Protein AF-A0A9D1LCF2-F1 (afdb_monomer_lite)

pLDDT: mean 77.89, std 17.31, range [29.34, 97.75]

Structure (mmCIF, N/CA/C/O backbone):
data_AF-A0A9D1LCF2-F1
#
_entry.id   AF-A0A9D1LCF2-F1
#
loop_
_atom_site.group_PDB
_atom_site.id
_atom_site.type_symbol
_atom_site.label_atom_id
_atom_site.label_alt_id
_atom_site.label_comp_id
_atom_site.label_asym_id
_atom_site.label_entity_id
_atom_site.label_seq_id
_atom_site.pdbx_PDB_ins_code
_atom_site.Cartn_x
_atom_site.Cartn_y
_atom_site.Cartn_z
_atom_site.occupancy
_atom_site.B_iso_or_equiv
_atom_site.auth_seq_id
_atom_site.auth_comp_id
_atom_site.auth_asym_id
_atom_site.auth_atom_id
_atom_site.pdbx_PDB_model_num
ATOM 1 N N . GLU A 1 1 ? 6.318 29.043 -71.421 1.00 48.97 1 GLU A N 1
ATOM 2 C CA . GLU A 1 1 ? 6.621 28.035 -70.383 1.00 48.97 1 GLU A CA 1
ATOM 3 C C . GLU A 1 1 ? 7.011 26.745 -71.086 1.00 48.97 1 GLU A C 1
ATOM 5 O O . GLU A 1 1 ? 6.607 26.560 -72.234 1.00 48.97 1 GLU A O 1
ATOM 10 N N . TRP A 1 2 ? 7.839 25.905 -70.465 1.00 50.66 2 TRP A N 1
ATOM 11 C CA . TRP A 1 2 ? 8.139 24.585 -71.019 1.00 50.66 2 TRP A CA 1
ATOM 12 C C . TRP A 1 2 ? 6.883 23.717 -70.920 1.00 50.66 2 TRP A C 1
ATOM 14 O O . TRP A 1 2 ? 6.241 23.690 -69.872 1.00 50.66 2 TRP A O 1
ATOM 24 N N . ALA A 1 3 ? 6.502 23.049 -72.010 1.00 45.72 3 ALA A N 1
ATOM 25 C CA . ALA A 1 3 ? 5.463 22.028 -71.933 1.00 45.72 3 ALA A CA 1
ATOM 26 C C . ALA A 1 3 ? 5.965 20.862 -71.059 1.00 45.72 3 ALA A C 1
ATOM 28 O O . ALA A 1 3 ? 7.168 20.601 -71.037 1.00 45.72 3 ALA A O 1
ATOM 29 N N . GLU A 1 4 ? 5.054 20.153 -70.385 1.00 48.25 4 GLU A N 1
ATOM 30 C CA . GLU A 1 4 ? 5.279 19.053 -69.417 1.00 48.25 4 GLU A CA 1
ATOM 31 C C . GLU A 1 4 ? 6.078 17.832 -69.949 1.00 48.25 4 GLU A C 1
ATOM 33 O O . GLU A 1 4 ? 6.108 16.775 -69.325 1.00 48.25 4 GLU A O 1
ATOM 38 N N . SER A 1 5 ? 6.738 17.943 -71.102 1.00 54.19 5 SER A N 1
ATOM 39 C CA . SER A 1 5 ? 7.488 16.882 -71.772 1.00 54.19 5 SER A CA 1
ATOM 40 C C . SER A 1 5 ? 8.864 17.360 -72.263 1.00 54.19 5 SER A C 1
ATOM 42 O O . SER A 1 5 ? 9.224 17.139 -73.423 1.00 54.19 5 SER A O 1
ATOM 44 N N . ALA A 1 6 ? 9.622 18.063 -71.418 1.00 64.31 6 ALA A N 1
ATOM 45 C CA . ALA A 1 6 ? 11.050 18.271 -71.655 1.00 64.31 6 ALA A CA 1
ATOM 46 C C . ALA A 1 6 ? 11.817 16.989 -71.293 1.00 64.31 6 ALA A C 1
ATOM 48 O O . ALA A 1 6 ? 11.581 16.390 -70.245 1.00 64.31 6 ALA A O 1
ATOM 49 N N . VAL A 1 7 ? 12.713 16.552 -72.178 1.00 73.12 7 VAL A N 1
ATOM 50 C CA . VAL A 1 7 ? 13.600 15.407 -71.949 1.00 73.12 7 VAL A CA 1
ATOM 51 C C . VAL A 1 7 ? 15.010 15.935 -71.728 1.00 73.12 7 VAL A C 1
ATOM 53 O O . VAL A 1 7 ? 15.525 16.703 -72.545 1.00 73.12 7 VAL A O 1
ATOM 56 N N . PHE A 1 8 ? 15.628 15.502 -70.633 1.00 78.25 8 PHE A N 1
ATOM 57 C CA . PHE A 1 8 ? 16.994 15.854 -70.268 1.00 78.25 8 PHE A CA 1
ATOM 58 C C . PHE A 1 8 ? 17.930 14.690 -70.608 1.00 78.25 8 PHE A C 1
ATOM 60 O O . PHE A 1 8 ? 17.717 13.561 -70.168 1.00 78.25 8 PHE A O 1
ATOM 67 N N . THR A 1 9 ? 18.945 14.956 -71.426 1.00 77.06 9 THR A N 1
ATOM 68 C CA . THR A 1 9 ? 19.963 13.986 -71.865 1.00 77.06 9 THR A CA 1
ATOM 69 C C . THR A 1 9 ? 21.363 14.560 -71.654 1.00 77.06 9 THR A C 1
ATOM 71 O O . THR A 1 9 ? 21.496 15.740 -71.356 1.00 77.06 9 THR A O 1
ATOM 74 N N . ASP A 1 10 ? 22.415 13.749 -71.805 1.00 81.38 10 ASP A N 1
ATOM 75 C CA . ASP A 1 10 ? 23.816 14.181 -71.632 1.00 81.38 10 ASP A CA 1
ATOM 76 C C . ASP A 1 10 ? 24.070 14.884 -70.283 1.00 81.38 10 ASP A C 1
ATOM 78 O O . ASP A 1 10 ? 24.616 15.984 -70.228 1.00 81.38 10 ASP A O 1
ATOM 82 N N . ILE A 1 11 ? 23.593 14.262 -69.202 1.00 81.50 11 ILE A N 1
ATOM 83 C CA . ILE A 1 11 ? 23.722 14.759 -67.829 1.00 81.50 11 ILE A CA 1
ATOM 84 C C . ILE A 1 11 ? 25.129 14.426 -67.314 1.00 81.50 11 ILE A C 1
ATOM 86 O O . ILE A 1 11 ? 25.489 13.251 -67.234 1.00 81.50 11 ILE A O 1
ATOM 90 N N . ASP A 1 12 ? 25.907 15.439 -66.945 1.00 81.38 12 ASP A N 1
ATOM 91 C CA . ASP A 1 12 ? 27.222 15.304 -66.304 1.00 81.38 12 ASP A CA 1
ATOM 92 C C . ASP A 1 12 ? 27.487 16.468 -65.335 1.00 81.38 12 ASP A C 1
ATOM 94 O O . ASP A 1 12 ? 26.614 17.299 -65.123 1.00 81.38 12 ASP A O 1
ATOM 98 N N . ALA A 1 13 ? 28.679 16.567 -64.743 1.00 76.25 13 ALA A N 1
ATOM 99 C CA . ALA A 1 13 ? 28.993 17.603 -63.752 1.00 76.25 13 ALA A CA 1
ATOM 100 C C . ALA A 1 13 ? 28.846 19.054 -64.250 1.00 76.25 13 ALA A C 1
ATOM 102 O O . ALA A 1 13 ? 28.644 19.960 -63.442 1.00 76.25 13 ALA A O 1
ATOM 103 N N . GLU A 1 14 ? 28.931 19.296 -65.559 1.00 78.56 14 GLU A N 1
ATOM 104 C CA . GLU A 1 14 ? 28.871 20.645 -66.132 1.00 78.56 14 GLU A CA 1
ATOM 105 C C . GLU A 1 14 ? 27.429 21.080 -66.449 1.00 78.56 14 GLU A C 1
ATOM 107 O O . GLU A 1 14 ? 27.162 22.279 -66.572 1.00 78.56 14 GLU A O 1
ATOM 112 N N . GLY A 1 15 ? 26.491 20.133 -66.584 1.00 82.44 15 GLY A N 1
ATOM 113 C CA . GLY A 1 15 ? 25.085 20.429 -66.853 1.00 82.44 15 GLY A CA 1
ATOM 114 C C . GLY A 1 15 ? 24.324 19.288 -67.524 1.00 82.44 15 GLY A C 1
ATOM 115 O O . GLY A 1 15 ? 24.665 18.116 -67.393 1.00 82.44 15 GLY A O 1
ATOM 116 N N . HIS A 1 16 ? 23.274 19.637 -68.261 1.00 78.62 16 HIS A N 1
ATOM 117 C CA . HIS A 1 16 ? 22.455 18.694 -69.021 1.00 78.62 16 HIS A CA 1
ATOM 118 C C . HIS A 1 16 ? 21.972 19.320 -70.333 1.00 78.62 16 HIS A C 1
ATOM 120 O O . HIS A 1 16 ? 21.864 20.538 -70.463 1.00 78.62 16 HIS A O 1
ATOM 126 N N . THR A 1 17 ? 21.656 18.498 -71.327 1.00 82.44 17 THR A N 1
ATOM 127 C CA . THR A 1 17 ? 21.035 18.940 -72.578 1.00 82.44 17 THR A CA 1
ATOM 128 C C . THR A 1 17 ? 19.524 18.796 -72.485 1.00 82.44 17 THR A C 1
ATOM 130 O O . THR A 1 17 ? 19.006 17.688 -72.356 1.00 82.44 17 THR A O 1
ATOM 133 N N . VAL A 1 18 ? 18.801 19.911 -72.594 1.00 75.00 18 VAL A N 1
ATOM 134 C CA . VAL A 1 18 ? 17.338 19.911 -72.660 1.00 75.00 18 VAL A CA 1
ATOM 135 C C . VAL A 1 18 ? 16.871 19.852 -74.113 1.00 75.00 18 VAL A C 1
ATOM 137 O O . VAL A 1 18 ? 17.278 20.653 -74.962 1.00 75.00 18 VAL A O 1
ATOM 140 N N . THR A 1 19 ? 15.994 18.892 -74.399 1.00 74.38 19 THR A N 1
ATOM 141 C CA . THR A 1 19 ? 15.251 18.804 -75.659 1.00 74.38 19 THR A CA 1
ATOM 142 C C . THR A 1 19 ? 13.765 18.834 -75.343 1.00 74.38 19 THR A C 1
ATOM 144 O O . THR A 1 19 ? 13.268 18.025 -74.562 1.00 74.38 19 THR A O 1
ATOM 147 N N . GLY A 1 20 ? 13.034 19.772 -75.938 1.00 66.38 20 GLY A N 1
ATOM 148 C CA . GLY A 1 20 ? 11.624 19.948 -75.621 1.00 66.38 20 GLY A CA 1
ATOM 149 C C . GLY A 1 20 ? 10.888 20.824 -76.620 1.00 66.38 20 GLY A C 1
ATOM 150 O O . GLY A 1 20 ? 11.467 21.407 -77.537 1.00 66.38 20 GLY A O 1
ATOM 151 N N . MET A 1 21 ? 9.577 20.910 -76.428 1.00 62.16 21 MET A N 1
ATOM 152 C CA . MET A 1 21 ? 8.711 21.810 -77.179 1.00 62.16 21 MET A CA 1
ATOM 153 C C . MET A 1 21 ? 8.472 23.073 -76.352 1.00 62.16 21 MET A C 1
ATOM 155 O O . MET A 1 21 ? 7.971 23.002 -75.228 1.00 62.16 21 MET A O 1
ATOM 159 N N . LEU A 1 22 ? 8.842 24.232 -76.903 1.00 58.12 22 LEU A N 1
ATOM 160 C CA . LEU A 1 22 ? 8.563 25.520 -76.282 1.00 58.12 22 LEU A CA 1
ATOM 161 C C . LEU A 1 22 ? 7.254 26.062 -76.860 1.00 58.12 22 LEU A C 1
ATOM 163 O O . LEU A 1 22 ? 7.181 26.392 -78.044 1.00 58.12 22 LEU A O 1
ATOM 167 N N . CYS A 1 23 ? 6.227 26.186 -76.026 1.00 57.03 23 CYS A N 1
ATOM 168 C CA . CYS A 1 23 ? 5.014 26.903 -76.399 1.00 57.03 23 CYS A CA 1
ATOM 169 C C . CYS A 1 23 ? 5.177 28.367 -75.988 1.00 57.03 23 CYS A C 1
ATOM 171 O O . CYS A 1 23 ? 5.449 28.685 -74.821 1.00 57.03 23 CYS A O 1
ATOM 173 N N . THR A 1 24 ? 5.023 29.279 -76.945 1.00 62.75 24 THR A N 1
ATOM 174 C CA . THR A 1 24 ? 4.867 30.694 -76.595 1.00 62.75 24 THR A CA 1
ATOM 175 C C . THR A 1 24 ? 3.497 30.879 -75.950 1.00 62.75 24 THR A C 1
ATOM 177 O O . THR A 1 24 ? 2.537 30.257 -76.373 1.00 62.75 24 THR A O 1
ATOM 180 N N . ASN A 1 25 ? 3.379 31.690 -74.904 1.00 69.75 25 ASN A N 1
ATOM 181 C CA . ASN A 1 25 ? 2.084 32.046 -74.320 1.00 69.75 25 ASN A CA 1
ATOM 182 C C . ASN A 1 25 ? 1.762 33.474 -74.771 1.00 69.75 25 ASN A C 1
ATOM 184 O O . ASN A 1 25 ? 2.605 34.364 -74.643 1.00 69.75 25 ASN A O 1
ATOM 188 N N . ILE A 1 26 ? 0.574 33.695 -75.332 1.00 67.44 26 ILE A N 1
ATOM 189 C CA . ILE A 1 26 ? 0.130 35.020 -75.766 1.00 67.44 26 ILE A CA 1
ATOM 190 C C . ILE A 1 26 ? -0.624 35.658 -74.602 1.00 67.44 26 ILE A C 1
ATOM 192 O O . ILE A 1 26 ? -1.656 35.148 -74.166 1.00 67.44 26 ILE A O 1
ATOM 196 N N . TYR A 1 27 ? -0.113 36.788 -74.121 1.00 76.38 27 TYR A N 1
ATOM 197 C CA . TYR A 1 27 ? -0.738 37.590 -73.073 1.00 76.38 27 TYR A CA 1
ATOM 198 C C . TYR A 1 27 ? -1.250 38.910 -73.651 1.00 76.38 27 TYR A C 1
ATOM 200 O O . TYR A 1 27 ? -0.697 39.443 -74.618 1.00 76.38 27 TYR A O 1
ATOM 208 N N . CYS A 1 28 ? -2.303 39.454 -73.048 1.00 68.56 28 CYS A N 1
ATOM 209 C CA . CYS A 1 28 ? -2.792 40.789 -73.356 1.00 68.56 28 CYS A CA 1
ATOM 210 C C . CYS A 1 28 ? -1.737 41.828 -72.954 1.00 68.56 28 CYS A C 1
ATOM 212 O O . CYS A 1 28 ? -1.347 41.898 -71.791 1.00 68.56 28 CYS A O 1
ATOM 214 N N . ALA A 1 29 ? -1.295 42.660 -73.898 1.00 68.69 29 ALA A N 1
ATOM 215 C CA . ALA A 1 29 ? -0.241 43.644 -73.649 1.00 68.69 29 ALA A CA 1
ATOM 216 C C . ALA A 1 29 ? -0.637 44.730 -72.628 1.00 68.69 29 ALA A C 1
ATOM 218 O O . ALA A 1 29 ? 0.240 45.300 -71.985 1.00 68.69 29 ALA A O 1
ATOM 219 N N . ASP A 1 30 ? -1.937 44.998 -72.464 1.00 66.56 30 ASP A N 1
ATOM 220 C CA . ASP A 1 30 ? -2.429 46.079 -71.603 1.00 66.56 30 ASP A CA 1
ATOM 221 C C . ASP A 1 30 ? -2.704 45.632 -70.160 1.00 66.56 30 ASP A C 1
ATOM 223 O O . ASP A 1 30 ? -2.540 46.422 -69.232 1.00 66.56 30 ASP A O 1
ATOM 227 N N . CYS A 1 31 ? -3.125 44.379 -69.949 1.00 76.31 31 CYS A N 1
ATOM 228 C CA . CYS A 1 31 ? -3.492 43.873 -68.619 1.00 76.31 31 CYS A CA 1
ATOM 229 C C . CYS A 1 31 ? -2.696 42.647 -68.151 1.00 76.31 31 CYS A C 1
ATOM 231 O O . CYS A 1 31 ? -2.841 42.247 -67.000 1.00 76.31 31 CYS A O 1
ATOM 233 N N . GLY A 1 32 ? -1.866 42.045 -69.008 1.00 74.31 32 GLY A N 1
ATOM 234 C CA . GLY A 1 32 ? -1.079 40.853 -68.680 1.00 74.31 32 GLY A CA 1
ATOM 235 C C . GLY A 1 32 ? -1.891 39.559 -68.575 1.00 74.31 32 GLY A C 1
ATOM 236 O O . GLY A 1 32 ? -1.331 38.523 -68.229 1.00 74.31 32 GLY A O 1
ATOM 237 N N . GLU A 1 33 ? -3.193 39.589 -68.872 1.00 73.44 33 GLU A N 1
ATOM 238 C CA . GLU A 1 33 ? -4.048 38.401 -68.818 1.00 73.44 33 GLU A CA 1
ATOM 239 C C . GLU A 1 33 ? -3.663 37.398 -69.913 1.00 73.44 33 GLU A C 1
ATOM 241 O O . GLU A 1 33 ? -3.407 37.775 -71.061 1.00 73.44 33 GLU A O 1
ATOM 246 N N . TYR A 1 34 ? -3.598 36.116 -69.552 1.00 70.94 34 TYR A N 1
ATOM 247 C CA . TYR A 1 34 ? -3.309 35.027 -70.481 1.00 70.94 34 TYR A CA 1
ATOM 248 C C . TYR A 1 34 ? -4.461 34.855 -71.474 1.00 70.94 34 TYR A C 1
ATOM 250 O O . TYR A 1 34 ? -5.605 34.663 -71.068 1.00 70.94 34 TYR A O 1
ATOM 258 N N . LEU A 1 35 ? -4.166 34.911 -72.775 1.00 72.19 35 LEU A N 1
ATOM 259 C CA . LEU A 1 35 ? -5.186 34.829 -73.822 1.00 72.19 35 LEU A CA 1
ATOM 260 C C . LEU A 1 35 ? -5.242 33.443 -74.467 1.00 72.19 35 LEU A C 1
ATOM 262 O O . LEU A 1 35 ? -6.325 32.893 -74.655 1.00 72.19 35 LEU A O 1
ATOM 266 N N . SER A 1 36 ? -4.088 32.881 -74.828 1.00 68.12 36 SER A N 1
ATOM 267 C CA . SER A 1 36 ? -4.001 31.574 -75.492 1.00 68.12 36 SER A CA 1
ATOM 268 C C . SER A 1 36 ? -2.552 31.090 -75.595 1.00 68.12 36 SER A C 1
ATOM 270 O O . SER A 1 36 ? -1.640 31.924 -75.624 1.00 68.12 36 SER A O 1
ATOM 272 N N . PRO A 1 37 ? -2.311 29.780 -75.767 1.00 64.19 37 PRO A N 1
ATOM 273 C CA . PRO A 1 37 ? -1.007 29.302 -76.205 1.00 64.19 37 PRO A CA 1
ATOM 274 C C . PRO A 1 37 ? -0.783 29.717 -77.672 1.00 64.19 37 PRO A C 1
ATOM 276 O O . PRO A 1 37 ? -1.669 29.586 -78.514 1.00 64.19 37 PRO A O 1
ATOM 279 N N . GLY A 1 38 ? 0.382 30.289 -77.949 1.00 65.06 38 GLY A N 1
ATOM 280 C CA . GLY A 1 38 ? 0.911 30.600 -79.274 1.00 65.06 38 GLY A CA 1
ATOM 281 C C . GLY A 1 38 ? 1.631 29.409 -79.913 1.00 65.06 38 GLY A C 1
ATOM 282 O O . GLY A 1 38 ? 1.462 28.264 -79.494 1.00 65.06 38 GLY A O 1
ATOM 283 N N . ASP A 1 39 ? 2.426 29.678 -80.951 1.00 65.62 39 ASP A N 1
ATOM 284 C CA . ASP A 1 39 ? 3.067 28.638 -81.760 1.00 65.62 39 ASP A CA 1
ATOM 285 C C . ASP A 1 39 ? 4.016 27.753 -80.936 1.00 65.62 39 ASP A C 1
ATOM 287 O O . ASP A 1 39 ? 4.745 28.231 -80.054 1.00 65.62 39 ASP A O 1
ATOM 291 N N . VAL A 1 40 ? 4.011 26.457 -81.267 1.00 58.44 40 VAL A N 1
ATOM 292 C CA . VAL A 1 40 ? 4.957 25.464 -80.753 1.00 58.44 40 VAL A CA 1
ATOM 293 C C . VAL A 1 40 ? 6.248 25.586 -81.548 1.00 58.44 40 VAL A C 1
ATOM 295 O O . VAL A 1 40 ? 6.274 25.331 -82.754 1.00 58.44 40 VAL A O 1
ATOM 298 N N . ILE A 1 41 ? 7.323 25.969 -80.871 1.00 60.84 41 ILE A N 1
ATOM 299 C CA . ILE A 1 41 ? 8.664 26.003 -81.440 1.00 60.84 41 ILE A CA 1
ATOM 300 C C . ILE A 1 41 ? 9.383 24.744 -80.962 1.00 60.84 41 ILE A C 1
ATOM 302 O O . ILE A 1 41 ? 9.565 24.527 -79.762 1.00 60.84 41 ILE A O 1
ATOM 306 N N . GLU A 1 42 ? 9.770 23.893 -81.908 1.00 57.44 42 GLU A N 1
ATOM 307 C CA . GLU A 1 42 ? 10.594 22.720 -81.633 1.00 57.44 42 GLU A CA 1
ATOM 308 C C . GLU A 1 42 ? 11.999 23.197 -81.238 1.00 57.44 42 GLU A C 1
ATOM 310 O O . GLU A 1 42 ? 12.665 23.895 -82.008 1.00 57.44 42 GLU A O 1
ATOM 315 N N . TYR A 1 43 ? 12.425 22.893 -80.010 1.00 60.06 43 TYR A N 1
ATOM 316 C CA . TYR A 1 43 ? 13.701 23.354 -79.479 1.00 60.06 43 TYR A CA 1
ATOM 317 C C . TYR A 1 43 ? 14.709 22.206 -79.519 1.00 60.06 43 TYR A C 1
ATOM 319 O O . TYR A 1 43 ? 14.606 21.230 -78.774 1.00 60.06 43 TYR A O 1
ATOM 327 N N . THR A 1 44 ? 15.684 22.299 -80.421 1.00 59.03 44 THR A N 1
ATOM 328 C CA . THR A 1 44 ? 16.725 21.278 -80.571 1.00 59.03 44 THR A CA 1
ATOM 329 C C . THR A 1 44 ? 17.860 21.514 -79.577 1.00 59.03 44 THR A C 1
ATOM 331 O O . THR A 1 44 ? 18.583 22.500 -79.716 1.00 59.03 44 THR A O 1
ATOM 334 N N . GLY A 1 45 ? 17.997 20.590 -78.619 1.00 67.00 45 GLY A N 1
ATOM 335 C CA . GLY A 1 45 ? 19.172 20.302 -77.787 1.00 67.00 45 GLY A CA 1
ATOM 336 C C . GLY A 1 45 ? 20.052 21.489 -77.406 1.00 67.00 45 GLY A C 1
ATOM 337 O O . GLY A 1 45 ? 21.049 21.762 -78.076 1.00 67.00 45 GLY A O 1
ATOM 338 N N . LYS A 1 46 ? 19.727 22.159 -76.298 1.00 74.81 46 LYS A N 1
ATOM 339 C CA . LYS A 1 46 ? 20.606 23.164 -75.688 1.00 74.81 46 LYS A CA 1
ATOM 340 C C . LYS A 1 46 ? 21.150 22.628 -74.375 1.00 74.81 46 LYS A C 1
ATOM 342 O O . LYS A 1 46 ? 20.390 22.137 -73.549 1.00 74.81 46 LYS A O 1
ATOM 347 N N . ARG A 1 47 ? 22.463 22.751 -74.189 1.00 81.31 47 ARG A N 1
ATOM 348 C CA . ARG A 1 47 ? 23.112 22.437 -72.920 1.00 81.31 47 ARG A CA 1
ATOM 349 C C . ARG A 1 47 ? 22.908 23.585 -71.939 1.00 81.31 47 ARG A C 1
ATOM 351 O O . ARG A 1 47 ? 23.208 24.736 -72.268 1.00 81.31 47 ARG A O 1
ATOM 358 N N . GLU A 1 48 ? 22.380 23.271 -70.770 1.00 78.38 48 GLU A N 1
ATOM 359 C CA . GLU A 1 48 ? 22.108 24.199 -69.679 1.00 78.38 48 GLU A CA 1
ATOM 360 C C . GLU A 1 48 ? 22.832 23.718 -68.411 1.00 78.38 48 GLU A C 1
ATOM 362 O O . GLU A 1 48 ? 23.006 22.510 -68.229 1.00 78.38 48 GLU A O 1
ATOM 367 N N . PRO A 1 49 ? 23.327 24.639 -67.565 1.00 80.75 49 PRO A N 1
ATOM 368 C CA . PRO A 1 49 ? 23.925 24.271 -66.287 1.00 80.75 49 PRO A CA 1
ATOM 369 C C . PRO A 1 49 ? 22.855 23.741 -65.326 1.00 80.75 49 PRO A C 1
ATOM 371 O O . PRO A 1 49 ? 21.671 24.043 -65.469 1.00 80.75 49 PRO A O 1
ATOM 374 N N . HIS A 1 50 ? 23.278 22.988 -64.313 1.00 77.69 50 HIS A N 1
ATOM 375 C CA . HIS A 1 50 ? 22.366 22.484 -63.286 1.00 77.69 50 HIS A CA 1
ATOM 376 C C . HIS A 1 50 ? 21.730 23.598 -62.458 1.00 77.69 50 HIS A C 1
ATOM 378 O O . HIS A 1 50 ? 22.398 24.542 -62.034 1.00 77.69 50 HIS A O 1
ATOM 384 N N . ASN A 1 51 ? 20.441 23.435 -62.175 1.00 80.81 51 ASN A N 1
ATOM 385 C CA . ASN A 1 51 ? 19.667 24.277 -61.277 1.00 80.81 51 ASN A CA 1
ATOM 386 C C . ASN A 1 51 ? 19.477 23.545 -59.942 1.00 80.81 51 ASN A C 1
ATOM 388 O O . ASN A 1 51 ? 18.480 22.852 -59.732 1.00 80.81 51 ASN A O 1
ATOM 392 N N . PHE A 1 52 ? 20.485 23.607 -59.077 1.00 79.06 52 PHE A N 1
ATOM 393 C CA . PHE A 1 52 ? 20.476 22.874 -57.813 1.00 79.06 52 PHE A CA 1
ATOM 394 C C . PHE A 1 52 ? 19.507 23.474 -56.796 1.00 79.06 52 PHE A C 1
ATOM 396 O O . PHE A 1 52 ? 19.474 24.689 -56.591 1.00 79.06 52 PHE A O 1
ATOM 403 N N . THR A 1 53 ? 18.749 22.603 -56.134 1.00 73.00 53 THR A N 1
ATOM 404 C CA . THR A 1 53 ? 17.827 22.960 -55.053 1.00 73.00 53 THR A CA 1
ATOM 405 C C . THR A 1 53 ? 17.862 21.899 -53.964 1.00 73.00 53 THR A C 1
ATOM 407 O O . THR A 1 53 ? 18.057 20.720 -54.262 1.00 73.00 53 THR A O 1
ATOM 410 N N . ASP A 1 54 ? 17.553 22.291 -52.734 1.00 66.75 54 ASP A N 1
ATOM 411 C CA . ASP A 1 54 ? 17.313 21.353 -51.640 1.00 66.75 54 ASP A CA 1
ATOM 412 C C . ASP A 1 54 ? 15.898 20.784 -51.780 1.00 66.75 54 ASP A C 1
ATOM 414 O O . ASP A 1 54 ? 14.907 21.392 -51.365 1.00 66.75 54 ASP A O 1
ATOM 418 N N . LYS A 1 55 ? 15.781 19.637 -52.451 1.00 51.56 55 LYS A N 1
ATOM 419 C CA . LYS A 1 55 ? 14.505 18.946 -52.642 1.00 51.56 55 LYS A CA 1
ATOM 420 C C . LYS A 1 55 ? 14.591 17.594 -51.941 1.00 51.56 55 LYS A C 1
ATOM 422 O O . LYS A 1 55 ? 15.414 16.770 -52.318 1.00 51.56 55 LYS A O 1
ATOM 427 N N . TYR A 1 56 ? 13.732 17.371 -50.944 1.00 45.28 56 TYR A N 1
ATOM 428 C CA . TYR A 1 56 ? 13.708 16.140 -50.134 1.00 45.28 56 TYR A CA 1
ATOM 429 C C . TYR A 1 56 ? 15.046 15.844 -49.428 1.00 45.28 56 TYR A C 1
ATOM 431 O O . TYR A 1 56 ? 15.578 14.744 -49.545 1.00 45.28 56 TYR A O 1
ATOM 439 N N . ASP A 1 57 ? 15.611 16.848 -48.750 1.00 57.12 57 ASP A N 1
ATOM 440 C CA . ASP A 1 57 ? 16.842 16.738 -47.945 1.00 57.12 57 ASP A CA 1
ATOM 441 C C . ASP A 1 57 ? 18.092 16.251 -48.708 1.00 57.12 57 ASP A C 1
ATOM 443 O O . ASP A 1 57 ? 19.099 15.888 -48.110 1.00 57.12 57 ASP A O 1
ATOM 447 N N . THR A 1 58 ? 18.057 16.285 -50.045 1.00 62.53 58 THR A N 1
ATOM 448 C CA . THR A 1 58 ? 19.188 15.947 -50.918 1.00 62.53 58 THR A CA 1
ATOM 449 C C . THR A 1 58 ? 19.466 17.105 -51.878 1.00 62.53 58 THR A C 1
ATOM 451 O O . THR A 1 58 ? 18.580 17.525 -52.630 1.00 62.53 58 THR A O 1
ATOM 454 N N . TYR A 1 59 ? 20.703 17.615 -51.883 1.00 76.69 59 TYR A N 1
ATOM 455 C CA . TYR A 1 59 ? 21.143 18.654 -52.821 1.00 76.69 59 TYR A CA 1
ATOM 456 C C . TYR A 1 59 ? 21.245 18.070 -54.237 1.00 76.69 59 TYR A C 1
ATOM 458 O O . TYR A 1 59 ? 22.211 17.387 -54.580 1.00 76.69 59 TYR A O 1
ATOM 466 N N . CYS A 1 60 ? 20.229 18.309 -55.067 1.00 79.38 60 CYS A N 1
ATOM 467 C CA . CYS A 1 60 ? 20.166 17.787 -56.431 1.00 79.38 60 CYS A CA 1
ATOM 468 C C . CYS A 1 60 ? 19.631 18.828 -57.422 1.00 79.38 60 CYS A C 1
ATOM 470 O O . CYS A 1 60 ? 19.008 19.827 -57.056 1.00 79.38 60 CYS A O 1
ATOM 472 N N . CYS A 1 61 ? 19.915 18.630 -58.708 1.00 77.56 61 CYS A N 1
ATOM 473 C CA . CYS A 1 61 ? 19.404 19.480 -59.777 1.00 77.56 61 CYS A CA 1
ATOM 474 C C . CYS A 1 61 ? 17.887 19.288 -59.908 1.00 77.56 61 CYS A C 1
ATOM 476 O O . CYS A 1 61 ? 17.430 18.185 -60.212 1.00 77.56 61 CYS A O 1
ATOM 478 N N . ALA A 1 62 ? 17.107 20.356 -59.725 1.00 77.25 62 ALA A N 1
ATOM 479 C CA . ALA A 1 62 ? 15.644 20.311 -59.747 1.00 77.25 62 ALA A CA 1
ATOM 480 C C . ALA A 1 62 ? 15.063 19.847 -61.091 1.00 77.25 62 ALA A C 1
ATOM 482 O O . ALA A 1 62 ? 13.954 19.309 -61.121 1.00 77.25 62 ALA A O 1
ATOM 483 N N . ASP A 1 63 ? 15.812 20.050 -62.178 1.00 75.62 63 ASP A N 1
ATOM 484 C CA . ASP A 1 63 ? 15.364 19.776 -63.542 1.00 75.62 63 ASP A CA 1
ATOM 485 C C . ASP A 1 63 ? 15.655 18.329 -63.968 1.00 75.62 63 ASP A C 1
ATOM 487 O O . ASP A 1 63 ? 14.785 17.653 -64.513 1.00 75.62 63 ASP A O 1
ATOM 491 N N . CYS A 1 64 ? 16.864 17.826 -63.693 1.00 74.69 64 CYS A N 1
ATOM 492 C CA . CYS A 1 64 ? 17.321 16.523 -64.197 1.00 74.69 64 CYS A CA 1
ATOM 493 C C . CYS A 1 64 ? 17.659 15.486 -63.113 1.00 74.69 64 CYS A C 1
ATOM 495 O O . CYS A 1 64 ? 17.952 14.340 -63.445 1.00 74.69 64 CYS A O 1
ATOM 497 N N . GLY A 1 65 ? 17.630 15.862 -61.830 1.00 74.00 65 GLY A N 1
ATOM 498 C CA . GLY A 1 65 ? 17.936 14.969 -60.709 1.00 74.00 65 GLY A CA 1
ATOM 499 C C . GLY A 1 65 ? 19.423 14.660 -60.513 1.00 74.00 65 GLY A C 1
ATOM 500 O O . GLY A 1 65 ? 19.752 13.802 -59.702 1.00 74.00 65 GLY A O 1
ATOM 501 N N . TYR A 1 66 ? 20.327 15.338 -61.231 1.00 75.31 66 TYR A N 1
ATOM 502 C CA . TYR A 1 66 ? 21.769 15.181 -61.035 1.00 75.31 66 TYR A CA 1
ATOM 503 C C . TYR A 1 66 ? 22.173 15.557 -59.607 1.00 75.31 66 TYR A C 1
ATOM 505 O O . TYR A 1 66 ? 21.899 16.672 -59.155 1.00 75.31 66 TYR A O 1
ATOM 513 N N . VAL A 1 67 ? 22.845 14.636 -58.924 1.00 72.62 67 VAL A N 1
ATOM 514 C CA . VAL A 1 67 ? 23.506 14.866 -57.639 1.00 72.62 67 VAL A CA 1
ATOM 515 C C . VAL A 1 67 ? 24.991 15.034 -57.957 1.00 72.62 67 VAL A C 1
ATOM 517 O O . VAL A 1 67 ? 25.551 14.143 -58.600 1.00 72.62 67 VAL A O 1
ATOM 520 N N . PRO A 1 68 ? 25.637 16.157 -57.592 1.00 71.56 68 PRO A N 1
ATOM 521 C CA . PRO A 1 68 ? 27.083 16.245 -57.720 1.00 71.56 68 PRO A CA 1
ATOM 522 C C . PRO A 1 68 ? 27.696 15.123 -56.884 1.00 71.56 68 PRO A C 1
ATOM 524 O O . PRO A 1 68 ? 27.275 14.941 -55.743 1.00 71.56 68 PRO A O 1
ATOM 527 N N . GLU A 1 69 ? 28.673 14.392 -57.429 1.00 59.34 69 GLU A N 1
ATOM 528 C CA . GLU A 1 69 ? 29.591 13.624 -56.587 1.00 59.34 69 GLU A CA 1
ATOM 529 C C . GLU A 1 69 ? 30.136 14.616 -55.558 1.00 59.34 69 GLU A C 1
ATOM 531 O O . GLU A 1 69 ? 30.901 15.522 -55.897 1.00 59.34 69 GLU A O 1
ATOM 536 N N . GLN A 1 70 ? 29.652 14.524 -54.319 1.00 51.78 70 GLN A N 1
ATOM 537 C CA . GLN A 1 70 ? 30.389 15.104 -53.219 1.00 51.78 70 GLN A CA 1
ATOM 538 C C . GLN A 1 70 ? 31.725 14.379 -53.273 1.00 51.78 70 GLN A C 1
ATOM 540 O O . GLN A 1 70 ? 31.747 13.147 -53.277 1.00 51.78 70 GLN A O 1
ATOM 545 N N . GLU A 1 71 ? 32.819 15.131 -53.426 1.00 43.56 71 GLU A N 1
ATOM 546 C CA . GLU A 1 71 ? 34.123 14.610 -53.041 1.00 43.56 71 GLU A CA 1
ATOM 547 C C . GLU A 1 71 ? 33.887 13.972 -51.679 1.00 43.56 71 GLU A C 1
ATOM 549 O O . GLU A 1 71 ? 33.467 14.677 -50.755 1.00 43.56 71 GLU A O 1
ATOM 554 N N . GLU A 1 72 ? 34.019 12.643 -51.594 1.00 42.62 72 GLU A N 1
ATOM 555 C CA . GLU A 1 72 ? 33.993 11.992 -50.297 1.00 42.62 72 GLU A CA 1
ATOM 556 C C . GLU A 1 72 ? 34.957 12.798 -49.430 1.00 42.62 72 GLU A C 1
ATOM 558 O O . GLU A 1 72 ? 36.085 13.055 -49.887 1.00 42.62 72 GLU A O 1
ATOM 563 N N . PRO A 1 73 ? 34.507 13.315 -48.269 1.00 42.88 73 PRO A N 1
ATOM 564 C CA . PRO A 1 73 ? 35.420 13.984 -47.365 1.00 42.88 73 PRO A CA 1
ATOM 565 C C . PRO A 1 73 ? 36.572 13.008 -47.189 1.00 42.88 73 PRO A C 1
ATOM 567 O O . PRO A 1 73 ? 36.347 11.828 -46.932 1.00 42.88 73 PRO A O 1
ATOM 570 N N . GLY A 1 74 ? 37.765 13.481 -47.552 1.00 44.72 74 GLY A N 1
ATOM 571 C CA . GLY A 1 74 ? 38.868 12.606 -47.893 1.00 44.72 74 GLY A CA 1
ATOM 572 C C . GLY A 1 74 ? 39.055 11.509 -46.857 1.00 44.72 74 GLY A C 1
ATOM 573 O O . GLY A 1 74 ? 38.905 11.740 -45.660 1.00 44.72 74 GLY A O 1
ATOM 574 N N . THR A 1 75 ? 39.476 10.343 -47.333 1.00 45.09 75 THR A N 1
ATOM 575 C CA . THR A 1 75 ? 40.162 9.323 -46.541 1.00 45.09 75 THR A CA 1
ATOM 576 C C . THR A 1 75 ? 41.500 9.867 -46.004 1.00 45.09 75 THR A C 1
ATOM 578 O O . THR A 1 75 ? 42.556 9.274 -46.230 1.00 45.09 75 THR A O 1
ATOM 581 N N . ASP A 1 76 ? 41.488 11.042 -45.377 1.00 48.31 76 ASP A N 1
ATOM 582 C CA . ASP A 1 76 ? 42.523 11.465 -44.459 1.00 48.31 76 ASP A CA 1
ATOM 583 C C . ASP A 1 76 ? 42.285 10.642 -43.200 1.00 48.31 76 ASP A C 1
ATOM 585 O O . ASP A 1 76 ? 41.246 10.740 -42.557 1.00 48.31 76 ASP A O 1
ATOM 589 N N . GLU A 1 77 ? 43.251 9.766 -42.943 1.00 59.34 77 GLU A N 1
ATOM 590 C CA . GLU A 1 77 ? 43.372 8.840 -41.825 1.00 59.34 77 GLU A CA 1
ATOM 591 C C . GLU A 1 77 ? 42.983 9.509 -40.496 1.00 59.34 77 GLU A C 1
ATOM 593 O O . GLU A 1 77 ? 43.838 9.985 -39.744 1.00 59.34 77 GLU A O 1
ATOM 598 N N . CYS A 1 78 ? 41.689 9.550 -40.172 1.00 64.75 78 CYS A N 1
ATOM 599 C CA . CYS A 1 78 ? 41.284 9.806 -38.808 1.00 64.75 78 CYS A CA 1
ATOM 600 C C . CYS A 1 78 ? 41.766 8.599 -38.007 1.00 64.75 78 CYS A C 1
ATOM 602 O O . CYS A 1 78 ? 41.329 7.471 -38.221 1.00 64.75 78 CYS A O 1
ATOM 604 N N . ALA A 1 79 ? 42.718 8.821 -37.104 1.00 79.00 79 ALA A N 1
ATOM 605 C CA . ALA A 1 79 ? 43.273 7.755 -36.278 1.00 79.00 79 ALA A CA 1
ATOM 606 C C . ALA A 1 79 ? 42.243 7.183 -35.283 1.00 79.00 79 ALA A C 1
ATOM 608 O O . ALA A 1 79 ? 42.552 6.222 -34.581 1.00 79.00 79 ALA A O 1
ATOM 609 N N . HIS A 1 80 ? 41.042 7.779 -35.215 1.00 79.62 80 HIS A N 1
ATOM 610 C CA . HIS A 1 80 ? 39.953 7.419 -34.311 1.00 79.62 80 HIS A CA 1
ATOM 611 C C . HIS A 1 80 ? 40.393 7.363 -32.836 1.00 79.62 80 HIS A C 1
ATOM 613 O O . HIS A 1 80 ? 39.796 6.658 -32.029 1.00 79.62 80 HIS A O 1
ATOM 619 N N . GLU A 1 81 ? 41.429 8.129 -32.467 1.00 82.12 81 GLU A N 1
ATOM 620 C CA . GLU A 1 81 ? 41.986 8.145 -31.106 1.00 82.12 81 GLU A CA 1
ATOM 621 C C . GLU A 1 81 ? 40.986 8.687 -30.076 1.00 82.12 81 GLU A C 1
ATOM 623 O O . GLU A 1 81 ? 41.030 8.278 -28.919 1.00 82.12 81 GLU A O 1
ATOM 628 N N . ASN A 1 82 ? 40.066 9.560 -30.505 1.00 83.62 82 ASN A N 1
ATOM 629 C CA . ASN A 1 82 ? 38.986 10.097 -29.675 1.00 83.62 82 ASN A CA 1
ATOM 630 C C . ASN A 1 82 ? 37.625 9.460 -29.991 1.00 83.62 82 ASN A C 1
ATOM 632 O O . ASN A 1 82 ? 36.596 10.071 -29.720 1.00 83.62 82 ASN A O 1
ATOM 636 N N . ALA A 1 83 ? 37.589 8.281 -30.621 1.00 83.75 83 ALA A N 1
ATOM 637 C CA . ALA A 1 83 ? 36.323 7.613 -30.890 1.00 83.75 83 ALA A CA 1
ATOM 638 C C . ALA A 1 83 ? 35.617 7.235 -29.581 1.00 83.75 83 ALA A C 1
ATOM 640 O O . ALA A 1 83 ? 36.200 6.617 -28.687 1.00 83.75 83 ALA A O 1
ATOM 641 N N . GLU A 1 84 ? 34.349 7.613 -29.486 1.00 85.00 84 GLU A N 1
ATOM 642 C CA . GLU A 1 84 ? 33.499 7.363 -28.333 1.00 85.00 84 GLU A CA 1
ATOM 643 C C . GLU A 1 84 ? 32.632 6.133 -28.606 1.00 85.00 84 GLU A C 1
ATOM 645 O O . GLU A 1 84 ? 32.099 5.951 -29.705 1.00 85.00 84 GLU A O 1
ATOM 650 N N . LEU A 1 85 ? 32.507 5.259 -27.605 1.00 86.56 85 LEU A N 1
ATOM 651 C CA . LEU A 1 85 ? 31.606 4.113 -27.676 1.00 86.56 85 LEU A CA 1
ATOM 652 C C . LEU A 1 85 ? 30.162 4.617 -27.657 1.00 86.56 85 LEU A C 1
ATOM 654 O O . LEU A 1 85 ? 29.749 5.251 -26.688 1.00 86.56 85 LEU A O 1
ATOM 658 N N . MET A 1 86 ? 29.390 4.290 -28.691 1.00 83.81 86 MET A N 1
ATOM 659 C CA . MET A 1 86 ? 27.965 4.607 -28.731 1.00 83.81 86 MET A CA 1
ATOM 660 C C . MET A 1 86 ? 27.128 3.507 -28.084 1.00 83.81 86 MET A C 1
ATOM 662 O O . MET A 1 86 ? 26.350 3.766 -27.170 1.00 83.81 86 MET A O 1
ATOM 666 N N . HIS A 1 87 ? 27.267 2.278 -28.577 1.00 80.56 87 HIS A N 1
ATOM 667 C CA . HIS A 1 87 ? 26.518 1.116 -28.102 1.00 80.56 87 HIS A CA 1
ATOM 668 C C . HIS A 1 87 ? 27.224 -0.185 -28.503 1.00 80.56 87 HIS A C 1
ATOM 670 O O . HIS A 1 87 ? 28.187 -0.182 -29.272 1.00 80.56 87 HIS A O 1
ATOM 676 N N . VAL A 1 88 ? 26.746 -1.305 -27.963 1.00 82.75 88 VAL A N 1
ATOM 677 C CA . VAL A 1 88 ? 27.199 -2.658 -28.299 1.00 82.75 88 VAL A CA 1
ATOM 678 C C . VAL A 1 88 ? 25.988 -3.452 -28.764 1.00 82.75 88 VAL A C 1
ATOM 680 O O . VAL A 1 88 ? 25.002 -3.515 -28.034 1.00 82.75 88 VAL A O 1
ATOM 683 N N . ASP A 1 89 ? 26.075 -4.069 -29.940 1.00 82.00 89 ASP A N 1
ATOM 684 C CA . ASP A 1 89 ? 24.965 -4.800 -30.559 1.00 82.00 89 ASP A CA 1
ATOM 685 C C . ASP A 1 89 ? 25.379 -6.188 -31.052 1.00 82.00 89 ASP A C 1
ATOM 687 O O . ASP A 1 89 ? 26.561 -6.490 -31.227 1.00 82.00 89 ASP A O 1
ATOM 691 N N . PHE A 1 90 ? 24.389 -7.053 -31.281 1.00 83.19 90 PHE A N 1
ATOM 692 C CA . PHE A 1 90 ? 24.610 -8.362 -31.889 1.00 83.19 90 PHE A CA 1
ATOM 693 C C . PHE A 1 90 ? 24.788 -8.245 -33.407 1.00 83.19 90 PHE A C 1
ATOM 695 O O . PHE A 1 90 ? 23.931 -7.710 -34.108 1.00 83.19 90 PHE A O 1
ATOM 702 N N . ILE A 1 91 ? 25.858 -8.844 -33.919 1.00 82.69 91 ILE A N 1
ATOM 703 C CA . ILE A 1 91 ? 26.090 -9.071 -35.343 1.00 82.69 91 ILE A CA 1
ATOM 704 C C . ILE A 1 91 ? 25.431 -10.386 -35.751 1.00 82.69 91 ILE A C 1
ATOM 706 O O . ILE A 1 91 ? 25.627 -11.420 -35.105 1.00 82.69 91 ILE A O 1
ATOM 710 N N . ASP A 1 92 ? 24.655 -10.326 -36.835 1.00 81.44 92 ASP A N 1
ATOM 711 C CA . ASP A 1 92 ? 23.864 -11.436 -37.374 1.00 81.44 92 ASP A CA 1
ATOM 712 C C . ASP A 1 92 ? 23.062 -12.197 -36.292 1.00 81.44 92 ASP A C 1
ATOM 714 O O . ASP A 1 92 ? 23.189 -13.421 -36.163 1.00 81.44 92 ASP A O 1
ATOM 718 N N . PRO A 1 93 ? 22.237 -11.494 -35.487 1.00 88.06 93 PRO A N 1
ATOM 719 C CA . PRO A 1 93 ? 21.546 -12.101 -34.362 1.00 88.06 93 PRO A CA 1
ATOM 720 C C . PRO A 1 93 ? 20.569 -13.185 -34.812 1.00 88.06 93 PRO A C 1
ATOM 722 O O . PRO A 1 93 ? 19.758 -13.005 -35.725 1.00 88.06 93 PRO A O 1
ATOM 725 N N . VAL A 1 94 ? 20.590 -14.306 -34.098 1.00 87.06 94 VAL A N 1
ATOM 726 C CA . VAL A 1 94 ? 19.596 -15.369 -34.221 1.00 87.06 94 VAL A CA 1
ATOM 727 C C . VAL A 1 94 ? 18.639 -15.280 -33.044 1.00 87.06 94 VAL A C 1
ATOM 729 O O . VAL A 1 94 ? 19.035 -15.477 -31.896 1.00 87.06 94 VAL A O 1
ATOM 732 N N . TYR A 1 95 ? 17.365 -15.032 -33.339 1.00 91.12 95 TYR A N 1
ATOM 733 C CA . TYR A 1 95 ? 16.311 -14.959 -32.334 1.00 91.12 95 TYR A CA 1
ATOM 734 C C . TYR A 1 95 ? 15.533 -16.274 -32.236 1.00 91.12 95 TYR A C 1
ATOM 736 O O . TYR A 1 95 ? 15.130 -16.844 -33.254 1.00 91.12 95 TYR A O 1
ATOM 744 N N . GLN A 1 96 ? 15.277 -16.747 -31.015 1.00 88.00 96 GLN A N 1
ATOM 745 C CA . GLN A 1 96 ? 14.430 -17.917 -30.759 1.00 88.00 96 GLN A CA 1
ATOM 746 C C . GLN A 1 96 ? 13.362 -17.598 -29.721 1.00 88.00 96 GLN A C 1
ATOM 748 O O . GLN A 1 96 ? 13.662 -17.124 -28.630 1.00 88.00 96 GLN A O 1
ATOM 753 N N . VAL A 1 97 ? 12.101 -17.877 -30.054 1.00 89.50 97 VAL A N 1
ATOM 754 C CA . VAL A 1 97 ? 10.979 -17.675 -29.130 1.00 89.50 97 VAL A CA 1
ATOM 755 C C . VAL A 1 97 ? 11.106 -18.644 -27.959 1.00 89.50 97 VAL A C 1
ATOM 757 O O . VAL A 1 97 ? 11.171 -19.855 -28.174 1.00 89.50 97 VAL A O 1
ATOM 760 N N . VAL A 1 98 ? 11.100 -18.109 -26.739 1.00 85.75 98 VAL A N 1
ATOM 761 C CA . VAL A 1 98 ? 11.042 -18.906 -25.509 1.00 85.75 98 VAL A CA 1
ATOM 762 C C . VAL A 1 98 ? 9.583 -19.074 -25.106 1.00 85.75 98 VAL A C 1
ATOM 764 O O . VAL A 1 98 ? 9.072 -20.192 -25.054 1.00 85.75 98 VAL A O 1
ATOM 767 N N . ASP A 1 99 ? 8.890 -17.955 -24.898 1.00 82.75 99 ASP A N 1
ATOM 768 C CA . ASP A 1 99 ? 7.483 -17.904 -24.503 1.00 82.75 99 ASP A CA 1
ATOM 769 C C . ASP A 1 99 ? 6.830 -16.567 -24.928 1.00 82.75 99 ASP A C 1
ATOM 771 O O . ASP A 1 99 ? 7.292 -15.905 -25.859 1.00 82.75 99 ASP A O 1
ATOM 775 N N . GLN A 1 100 ? 5.704 -16.193 -24.306 1.00 77.75 100 GLN A N 1
ATOM 776 C CA . GLN A 1 100 ? 4.994 -14.933 -24.584 1.00 77.75 100 GLN A CA 1
ATOM 777 C C . GLN A 1 100 ? 5.670 -13.691 -23.983 1.00 77.75 100 GLN A C 1
ATOM 779 O O . GLN A 1 100 ? 5.319 -12.581 -24.374 1.00 77.75 100 GLN A O 1
ATOM 784 N N . LYS A 1 101 ? 6.629 -13.861 -23.068 1.00 77.94 101 LYS A N 1
ATOM 785 C CA . LYS A 1 101 ? 7.380 -12.778 -22.423 1.00 77.94 101 LYS A CA 1
ATOM 786 C C . LYS A 1 101 ? 8.748 -12.585 -23.071 1.00 77.94 101 LYS A C 1
ATOM 788 O O . LYS A 1 101 ? 9.158 -11.446 -23.296 1.00 77.94 101 LYS A O 1
ATOM 793 N N . TYR A 1 102 ? 9.416 -13.682 -23.427 1.00 85.62 102 TYR A N 1
ATOM 794 C CA . TYR A 1 102 ? 10.825 -13.667 -23.805 1.00 85.62 102 TYR A CA 1
ATOM 795 C C . TYR A 1 102 ? 11.142 -14.379 -25.126 1.00 85.62 102 TYR A C 1
ATOM 797 O O . TYR A 1 102 ? 10.482 -15.333 -25.561 1.00 85.62 102 TYR A O 1
ATOM 805 N N . HIS A 1 103 ? 12.240 -13.940 -25.732 1.00 83.69 103 HIS A N 1
ATOM 806 C CA . HIS A 1 103 ? 13.012 -14.679 -26.721 1.00 83.69 103 HIS A CA 1
ATOM 807 C C . HIS A 1 103 ? 14.487 -14.685 -26.313 1.00 83.69 103 HIS A C 1
ATOM 809 O O . HIS A 1 103 ? 14.941 -13.805 -25.585 1.00 83.69 103 HIS A O 1
ATOM 815 N N . THR A 1 104 ? 15.260 -15.641 -26.813 1.00 90.69 104 THR A N 1
ATOM 816 C CA . THR A 1 104 ? 16.719 -15.547 -26.747 1.00 90.69 104 THR A CA 1
ATOM 817 C C . THR A 1 104 ? 17.257 -14.876 -28.001 1.00 90.69 104 THR A C 1
ATOM 819 O O . THR A 1 104 ? 16.745 -15.128 -29.093 1.00 90.69 104 THR A O 1
ATOM 822 N N . VAL A 1 105 ? 18.300 -14.067 -27.854 1.00 90.19 105 VAL A N 1
ATOM 823 C CA . VAL A 1 105 ? 19.142 -13.572 -28.943 1.00 90.19 105 VAL A CA 1
ATOM 824 C C . VAL A 1 105 ? 20.526 -14.189 -28.804 1.00 90.19 105 VAL A C 1
ATOM 826 O O . VAL A 1 105 ? 21.105 -14.185 -27.721 1.00 90.19 105 VAL A O 1
ATOM 829 N N . SER A 1 106 ? 21.039 -14.754 -29.890 1.00 87.75 106 SER A N 1
ATOM 830 C CA . SER A 1 106 ? 22.360 -15.372 -29.940 1.00 87.75 106 SER A CA 1
ATOM 831 C C . SER A 1 106 ? 23.165 -14.786 -31.092 1.00 87.75 106 SER A C 1
ATOM 833 O O . SER A 1 106 ? 22.678 -14.756 -32.221 1.00 87.75 106 SER A O 1
ATOM 835 N N . GLY A 1 107 ? 24.400 -14.369 -30.833 1.00 88.56 107 GLY A N 1
ATOM 836 C CA . GLY A 1 107 ? 25.291 -13.825 -31.856 1.00 88.56 107 GLY A CA 1
ATOM 837 C C . GLY A 1 107 ? 26.612 -13.341 -31.270 1.00 88.56 107 GLY A C 1
ATOM 838 O O . GLY A 1 107 ? 26.862 -13.475 -30.071 1.00 88.56 107 GLY A O 1
ATOM 839 N N . HIS A 1 108 ? 27.454 -12.779 -32.127 1.00 83.50 108 HIS A N 1
ATOM 840 C CA . HIS A 1 108 ? 28.679 -12.108 -31.701 1.00 83.50 108 HIS A CA 1
ATOM 841 C C . HIS A 1 108 ? 28.360 -10.651 -31.394 1.00 83.50 108 HIS A C 1
ATOM 843 O O . HIS A 1 108 ? 27.650 -10.017 -32.170 1.00 83.50 108 HIS A O 1
ATOM 849 N N . LYS A 1 109 ? 28.866 -10.109 -30.290 1.00 85.50 109 LYS A N 1
ATOM 850 C CA . LYS A 1 109 ? 28.693 -8.687 -29.989 1.00 85.50 109 LYS A CA 1
ATOM 851 C C . LYS A 1 109 ? 29.756 -7.856 -30.688 1.00 85.50 109 LYS A C 1
ATOM 853 O O . LYS A 1 109 ? 30.898 -8.295 -30.782 1.00 85.50 109 LYS A O 1
ATOM 858 N N . ALA A 1 110 ? 29.402 -6.666 -31.152 1.00 82.56 110 ALA A N 1
ATOM 859 C CA . ALA A 1 110 ? 30.356 -5.689 -31.653 1.00 82.56 110 ALA A CA 1
ATOM 860 C C . ALA A 1 110 ? 30.047 -4.298 -31.102 1.00 82.56 110 ALA A C 1
ATOM 862 O O . ALA A 1 110 ? 28.889 -3.901 -30.969 1.00 82.56 110 ALA A O 1
ATOM 863 N N . SER A 1 111 ? 31.108 -3.564 -30.789 1.00 87.00 111 SER A N 1
ATOM 864 C CA . SER A 1 111 ? 31.030 -2.177 -30.346 1.00 87.00 111 SER A CA 1
ATOM 865 C C . SER A 1 111 ? 30.916 -1.240 -31.543 1.00 87.00 111 SER A C 1
ATOM 867 O O . SER A 1 111 ? 31.731 -1.314 -32.464 1.00 87.00 111 SER A O 1
ATOM 869 N N . TYR A 1 112 ? 29.943 -0.337 -31.508 1.00 82.56 112 TYR A N 1
ATOM 870 C CA . TYR A 1 112 ? 29.778 0.737 -32.480 1.00 82.56 112 TYR A CA 1
ATOM 871 C C . TYR A 1 112 ? 30.329 2.035 -31.905 1.00 82.56 112 TYR A C 1
ATOM 873 O O . TYR A 1 112 ? 30.007 2.424 -30.778 1.00 82.56 112 TYR A O 1
ATOM 881 N N . PHE A 1 113 ? 31.166 2.699 -32.689 1.00 83.31 113 PHE A N 1
ATOM 882 C CA . PHE A 1 113 ? 31.878 3.904 -32.298 1.00 83.31 113 PHE A CA 1
ATOM 883 C C . PHE A 1 113 ? 31.468 5.078 -33.174 1.00 83.31 113 PHE A C 1
ATOM 885 O O . PHE A 1 113 ? 31.212 4.908 -34.365 1.00 83.31 113 PHE A O 1
ATOM 892 N N . TYR A 1 114 ? 31.468 6.265 -32.580 1.00 86.81 114 TYR A N 1
ATOM 893 C CA . TYR A 1 114 ? 31.368 7.537 -33.283 1.00 86.81 114 TYR A CA 1
ATOM 894 C C . TYR A 1 114 ? 32.636 8.338 -33.025 1.00 86.81 114 TYR A C 1
ATOM 896 O O . TYR A 1 114 ? 33.077 8.469 -31.881 1.00 86.81 114 TYR A O 1
ATOM 904 N N . CYS A 1 115 ? 33.240 8.883 -34.077 1.00 86.69 115 CYS A N 1
ATOM 905 C CA . CYS A 1 115 ? 34.392 9.751 -33.922 1.00 86.69 115 CYS A CA 1
ATOM 906 C C . CYS A 1 115 ? 33.978 11.226 -34.010 1.00 86.69 115 CYS A C 1
ATOM 908 O O . CYS A 1 115 ? 33.625 11.688 -35.093 1.00 86.69 115 CYS A O 1
ATOM 910 N N . PRO A 1 116 ? 34.086 12.010 -32.922 1.00 79.50 116 PRO A N 1
ATOM 911 C CA . PRO A 1 116 ? 33.757 13.433 -32.955 1.00 79.50 116 PRO A CA 1
ATOM 912 C C . PRO A 1 116 ? 34.712 14.256 -33.833 1.00 79.50 116 PRO A C 1
ATOM 914 O O . PRO A 1 116 ? 34.357 15.366 -34.227 1.00 79.50 116 PRO A O 1
ATOM 917 N N . ASP A 1 117 ? 35.902 13.734 -34.153 1.00 80.75 117 ASP A N 1
ATOM 918 C CA . ASP A 1 117 ? 36.894 14.441 -34.971 1.00 80.75 117 ASP A CA 1
ATOM 919 C C . ASP A 1 117 ? 36.566 14.405 -36.471 1.00 80.75 117 ASP A C 1
ATOM 921 O O . ASP A 1 117 ? 36.789 15.399 -37.164 1.00 80.75 117 ASP A O 1
ATOM 925 N N . CYS A 1 118 ? 36.052 13.281 -36.984 1.00 82.38 118 CYS A N 1
ATOM 926 C CA . CYS A 1 118 ? 35.710 13.122 -38.406 1.00 82.38 118 CYS A CA 1
ATOM 927 C C . CYS A 1 118 ? 34.206 12.989 -38.678 1.00 82.38 118 CYS A C 1
ATOM 929 O O . CYS A 1 118 ? 33.781 13.160 -39.818 1.00 82.38 118 CYS A O 1
ATOM 931 N N . GLY A 1 119 ? 33.397 12.725 -37.653 1.00 80.06 119 GLY A N 1
ATOM 932 C CA . GLY A 1 119 ? 31.961 12.493 -37.777 1.00 80.06 119 GLY A CA 1
ATOM 933 C C . GLY A 1 119 ? 31.586 11.108 -38.313 1.00 80.06 119 GLY A C 1
ATOM 934 O O . GLY A 1 119 ? 30.411 10.885 -38.589 1.00 80.06 119 GLY A O 1
ATOM 935 N N . GLU A 1 120 ? 32.545 10.190 -38.485 1.00 84.81 120 GLU A N 1
ATOM 936 C CA . GLU A 1 120 ? 32.261 8.828 -38.945 1.00 84.81 120 GLU A CA 1
ATOM 937 C C . GLU A 1 120 ? 31.748 7.932 -37.813 1.00 84.81 120 GLU A C 1
ATOM 939 O O . GLU A 1 120 ? 32.233 7.973 -36.677 1.00 84.81 120 GLU A O 1
ATOM 944 N N . GLU A 1 121 ? 30.795 7.071 -38.169 1.00 84.94 121 GLU A N 1
ATOM 945 C CA . GLU A 1 121 ? 30.330 5.954 -37.353 1.00 84.94 121 GLU A CA 1
ATOM 946 C C . GLU A 1 121 ? 30.890 4.647 -37.921 1.00 84.94 121 GLU A C 1
ATOM 948 O O . GLU A 1 121 ? 30.780 4.382 -39.122 1.00 84.94 121 GLU A O 1
ATOM 953 N N . PHE A 1 122 ? 31.487 3.811 -37.072 1.00 81.38 122 PHE A N 1
ATOM 954 C CA . PHE A 1 122 ? 32.085 2.547 -37.503 1.00 81.38 122 PHE A CA 1
ATOM 955 C C . PHE A 1 122 ? 31.908 1.426 -36.474 1.00 81.38 122 PHE A C 1
ATOM 957 O O . PHE A 1 122 ? 31.804 1.649 -35.270 1.00 81.38 122 PHE A O 1
ATOM 964 N N . CYS A 1 123 ? 31.884 0.188 -36.969 1.00 84.56 123 CYS A N 1
ATOM 965 C CA . CYS A 1 123 ? 31.780 -1.023 -36.158 1.00 84.56 123 CYS A CA 1
ATOM 966 C C . CYS A 1 123 ? 33.178 -1.582 -35.865 1.00 84.56 123 CYS A C 1
ATOM 968 O O . CYS A 1 123 ? 33.985 -1.760 -36.781 1.00 84.56 123 CYS A O 1
ATOM 970 N N . GLY A 1 124 ? 33.454 -1.886 -34.599 1.00 81.50 124 GLY A N 1
ATOM 971 C CA . GLY A 1 124 ? 34.658 -2.594 -34.174 1.00 81.50 124 GLY A CA 1
ATOM 972 C C . GLY A 1 124 ? 34.657 -4.071 -34.578 1.00 81.50 124 GLY A C 1
ATOM 973 O O . GLY A 1 124 ? 33.682 -4.593 -35.124 1.00 81.50 124 GLY A O 1
ATOM 974 N N . GLU A 1 125 ? 35.764 -4.761 -34.290 1.00 82.06 125 GLU A N 1
ATOM 975 C CA . GLU A 1 125 ? 35.825 -6.212 -34.474 1.00 82.06 125 GLU A CA 1
ATOM 976 C C . GLU A 1 125 ? 34.839 -6.910 -33.521 1.00 82.06 125 GLU A C 1
ATOM 978 O O . GLU A 1 125 ? 34.822 -6.593 -32.327 1.00 82.06 125 GLU A O 1
ATOM 983 N N . PRO A 1 126 ? 34.023 -7.856 -34.019 1.00 83.50 126 PRO A N 1
ATOM 984 C CA . PRO A 1 126 ? 33.107 -8.601 -33.174 1.00 83.50 126 PRO A CA 1
ATOM 985 C C . PRO A 1 126 ? 33.865 -9.512 -32.205 1.00 83.50 126 PRO A C 1
ATOM 987 O O . PRO A 1 126 ? 34.916 -10.073 -32.528 1.00 83.50 126 PRO A O 1
ATOM 990 N N . GLU A 1 127 ? 33.293 -9.701 -31.022 1.00 85.00 127 GLU A N 1
ATOM 991 C CA . GLU A 1 127 ? 33.783 -10.631 -30.014 1.00 85.00 127 GLU A CA 1
ATOM 992 C C . GLU A 1 127 ? 33.868 -12.058 -30.576 1.00 85.00 127 GLU A C 1
ATOM 994 O O . GLU A 1 127 ? 32.984 -12.529 -31.294 1.00 85.00 127 GLU A O 1
ATOM 999 N N . ALA A 1 128 ? 34.944 -12.773 -30.237 1.00 78.75 128 ALA A N 1
ATOM 1000 C CA . ALA A 1 128 ? 35.180 -14.123 -30.750 1.00 78.75 128 ALA A CA 1
ATOM 1001 C C . ALA A 1 128 ? 34.180 -15.153 -30.203 1.00 78.75 128 ALA A C 1
ATOM 1003 O O . ALA A 1 128 ? 33.845 -16.122 -30.890 1.00 78.75 128 ALA A O 1
ATOM 1004 N N . ASP A 1 129 ? 33.717 -14.945 -28.973 1.00 84.81 129 ASP A N 1
ATOM 1005 C CA . ASP A 1 129 ? 32.781 -15.837 -28.313 1.00 84.81 129 ASP A CA 1
ATOM 1006 C C . ASP A 1 129 ? 31.343 -15.493 -28.702 1.00 84.81 129 ASP A C 1
ATOM 1008 O O . ASP A 1 129 ? 30.981 -14.342 -28.944 1.00 84.81 129 ASP A O 1
ATOM 1012 N N . LEU A 1 130 ? 30.519 -16.533 -28.798 1.00 84.25 130 LEU A N 1
ATOM 1013 C CA . LEU A 1 130 ? 29.102 -16.382 -29.076 1.00 84.25 130 LEU A CA 1
ATOM 1014 C C . LEU A 1 130 ? 28.366 -16.166 -27.758 1.00 84.25 130 LEU A C 1
ATOM 1016 O O . LEU A 1 130 ? 28.393 -17.026 -26.875 1.00 84.25 130 LEU A O 1
ATOM 1020 N N . THR A 1 131 ? 27.668 -15.043 -27.663 1.00 82.75 131 THR A N 1
ATOM 1021 C CA . THR A 1 131 ? 26.889 -14.671 -26.484 1.00 82.75 131 THR A CA 1
ATOM 1022 C C . THR A 1 131 ? 25.422 -14.997 -26.732 1.00 82.75 131 THR A C 1
ATOM 1024 O O . THR A 1 131 ? 24.933 -14.923 -27.860 1.00 82.75 131 THR A O 1
ATOM 1027 N N . THR A 1 132 ? 24.715 -15.433 -25.690 1.00 86.12 132 THR A N 1
ATOM 1028 C CA . THR A 1 132 ? 23.265 -15.641 -25.733 1.00 86.12 132 THR A CA 1
ATOM 1029 C C . THR A 1 132 ? 22.619 -14.921 -24.569 1.00 86.12 132 THR A C 1
ATOM 1031 O O . THR A 1 132 ? 22.990 -15.149 -23.421 1.00 86.12 132 THR A O 1
ATOM 1034 N N . GLU A 1 133 ? 21.639 -14.084 -24.879 1.00 85.62 133 GLU A N 1
ATOM 1035 C CA . GLU A 1 133 ? 20.890 -13.291 -23.908 1.00 85.62 133 GLU A CA 1
ATOM 1036 C C . GLU A 1 133 ? 19.402 -13.576 -24.032 1.00 85.62 133 GLU A C 1
ATOM 1038 O O . GLU A 1 133 ? 18.913 -13.946 -25.099 1.00 85.62 133 GLU A O 1
ATOM 1043 N N . THR A 1 134 ? 18.682 -13.426 -22.924 1.00 87.50 134 THR A N 1
ATOM 1044 C CA . THR A 1 134 ? 17.223 -13.543 -22.900 1.00 87.50 134 THR A CA 1
ATOM 1045 C C . THR A 1 134 ? 16.633 -12.146 -22.832 1.00 87.50 134 THR A C 1
ATOM 1047 O O . THR A 1 134 ? 16.789 -11.458 -21.827 1.00 87.50 134 THR A O 1
ATOM 1050 N N . ASN A 1 135 ? 15.939 -11.749 -23.896 1.00 82.94 135 ASN A N 1
ATOM 1051 C CA . ASN A 1 135 ? 15.356 -10.425 -24.051 1.00 82.94 135 ASN A CA 1
ATOM 1052 C C . ASN A 1 135 ? 13.831 -10.513 -24.070 1.00 82.94 135 ASN A C 1
ATOM 1054 O O . ASN A 1 135 ? 13.240 -11.513 -24.487 1.00 82.94 135 ASN A O 1
ATOM 1058 N N . ARG A 1 136 ? 13.178 -9.435 -23.632 1.00 84.12 136 ARG A N 1
ATOM 1059 C CA . ARG A 1 136 ? 11.725 -9.284 -23.759 1.00 84.12 136 ARG A CA 1
ATOM 1060 C C . ARG A 1 136 ? 11.320 -9.081 -25.218 1.00 84.12 136 ARG A C 1
ATOM 1062 O O . ARG A 1 136 ? 12.075 -8.517 -26.013 1.00 84.12 136 ARG A O 1
ATOM 1069 N N . HIS A 1 137 ? 10.102 -9.484 -25.566 1.00 78.69 137 HIS A N 1
ATOM 1070 C CA . HIS A 1 137 ? 9.540 -9.120 -26.867 1.00 78.69 137 HIS A CA 1
ATOM 1071 C C . HIS A 1 137 ? 9.312 -7.609 -26.961 1.00 78.69 137 HIS A C 1
ATOM 1073 O O . HIS A 1 137 ? 8.781 -6.990 -26.044 1.00 78.69 137 HIS A O 1
ATOM 1079 N N . SER A 1 138 ? 9.679 -7.030 -28.103 1.00 82.19 138 SER A N 1
ATOM 1080 C CA . SER A 1 138 ? 9.258 -5.688 -28.510 1.00 82.19 138 SER A CA 1
ATOM 1081 C C . SER A 1 138 ? 8.244 -5.836 -29.640 1.00 82.19 138 SER A C 1
ATOM 1083 O O . SER A 1 138 ? 8.609 -6.303 -30.722 1.00 82.19 138 SER A O 1
ATOM 1085 N N . PHE A 1 139 ? 6.970 -5.551 -29.368 1.00 81.19 139 PHE A N 1
ATOM 1086 C CA . PHE A 1 139 ? 5.870 -5.733 -30.319 1.00 81.19 139 PHE A CA 1
ATOM 1087 C C . PHE A 1 139 ? 5.600 -4.444 -31.099 1.00 81.19 139 PHE A C 1
ATOM 1089 O O . PHE A 1 139 ? 5.483 -3.374 -30.507 1.00 81.19 139 PHE A O 1
ATOM 1096 N N . GLY A 1 140 ? 5.485 -4.555 -32.424 1.00 75.75 140 GLY A N 1
ATOM 1097 C CA . GLY A 1 140 ? 5.012 -3.463 -33.274 1.00 75.75 140 GLY A CA 1
ATOM 1098 C C . GLY A 1 140 ? 3.497 -3.247 -33.167 1.00 75.75 140 GLY A C 1
ATOM 1099 O O . GLY A 1 140 ? 2.787 -4.002 -32.500 1.00 75.75 140 GLY A O 1
ATOM 1100 N N . GLU A 1 141 ? 2.977 -2.239 -33.876 1.00 75.81 141 GLU A N 1
ATOM 1101 C CA . GLU A 1 141 ? 1.533 -1.928 -33.922 1.00 75.81 141 GLU A CA 1
ATOM 1102 C C . GLU A 1 141 ? 0.668 -3.110 -34.397 1.00 75.81 141 GLU A C 1
ATOM 1104 O O . GLU A 1 141 ? -0.493 -3.245 -34.012 1.00 75.81 141 GLU A O 1
ATOM 1109 N N . ASP A 1 142 ? 1.234 -3.999 -35.214 1.00 81.94 142 ASP A N 1
ATOM 1110 C CA . ASP A 1 142 ? 0.590 -5.213 -35.720 1.00 81.94 142 ASP A CA 1
ATOM 1111 C C . ASP A 1 142 ? 0.567 -6.375 -34.710 1.00 81.94 142 ASP A C 1
ATOM 1113 O O . ASP A 1 142 ? 0.071 -7.463 -35.029 1.00 81.94 142 ASP A O 1
ATOM 1117 N N . GLN A 1 143 ? 1.061 -6.141 -33.488 1.00 83.06 143 GLN A N 1
ATOM 1118 C CA . GLN A 1 143 ? 1.185 -7.122 -32.412 1.00 83.06 143 GLN A CA 1
ATOM 1119 C C . GLN A 1 143 ? 2.130 -8.281 -32.763 1.00 83.06 143 GLN A C 1
ATOM 1121 O O . GLN A 1 143 ? 1.958 -9.407 -32.286 1.00 83.06 143 GLN A O 1
ATOM 1126 N N . ILE A 1 144 ? 3.137 -8.023 -33.602 1.00 85.88 144 ILE A N 1
ATOM 1127 C CA . ILE A 1 144 ? 4.196 -8.975 -33.942 1.00 85.88 144 ILE A CA 1
ATOM 1128 C C . ILE A 1 144 ? 5.522 -8.471 -33.370 1.00 85.88 144 ILE A C 1
ATOM 1130 O O . ILE A 1 144 ? 5.862 -7.294 -33.475 1.00 85.88 144 ILE A O 1
ATOM 1134 N N . CYS A 1 145 ? 6.276 -9.362 -32.723 1.00 86.75 145 CYS A N 1
ATOM 1135 C CA . CYS A 1 145 ? 7.583 -9.025 -32.183 1.00 86.75 145 CYS A CA 1
ATOM 1136 C C . CYS A 1 145 ? 8.539 -8.684 -33.328 1.00 86.75 145 CYS A C 1
ATOM 1138 O O . CYS A 1 145 ? 8.772 -9.518 -34.207 1.00 86.75 145 CYS A O 1
ATOM 1140 N N . LEU A 1 146 ? 9.128 -7.490 -33.269 1.00 86.31 146 LEU A N 1
ATOM 1141 C CA . LEU A 1 146 ? 10.012 -6.943 -34.298 1.00 86.31 146 LEU A CA 1
ATOM 1142 C C . LEU A 1 146 ? 11.289 -7.776 -34.496 1.00 86.31 146 LEU A C 1
ATOM 1144 O O . LEU A 1 146 ? 11.869 -7.755 -35.577 1.00 86.31 146 LEU A O 1
ATOM 1148 N N . SER A 1 147 ? 11.707 -8.535 -33.478 1.00 88.12 147 SER A N 1
ATOM 1149 C CA . SER A 1 147 ? 12.934 -9.340 -33.514 1.00 88.12 147 SER A CA 1
ATOM 1150 C C . SER A 1 147 ? 12.687 -10.789 -33.939 1.00 88.12 147 SER A C 1
ATOM 1152 O O . SER A 1 147 ? 13.372 -11.313 -34.812 1.00 88.12 147 SER A O 1
ATOM 1154 N N . CYS A 1 148 ? 11.705 -11.464 -33.329 1.00 87.12 148 CYS A N 1
ATOM 1155 C CA . CYS A 1 148 ? 11.517 -12.911 -33.501 1.00 87.12 148 CYS A CA 1
ATOM 1156 C C . CYS A 1 148 ? 10.260 -13.306 -34.293 1.00 87.12 148 CYS A C 1
ATOM 1158 O O . CYS A 1 148 ? 10.060 -14.487 -34.578 1.00 87.12 148 CYS A O 1
ATOM 1160 N N . GLY A 1 149 ? 9.381 -12.353 -34.619 1.00 86.94 149 GLY A N 1
ATOM 1161 C CA . GLY A 1 149 ? 8.121 -12.622 -35.317 1.00 86.94 149 GLY A CA 1
ATOM 1162 C C . GLY A 1 149 ? 7.043 -13.305 -34.464 1.00 86.94 149 GLY A C 1
ATOM 1163 O O . GLY A 1 149 ? 6.012 -13.717 -35.000 1.00 86.94 149 GLY A O 1
ATOM 1164 N N . CYS A 1 150 ? 7.249 -13.449 -33.149 1.00 86.19 150 CYS A N 1
ATOM 1165 C CA . CYS A 1 150 ? 6.228 -13.966 -32.238 1.00 86.19 150 CYS A CA 1
ATOM 1166 C C . CYS A 1 150 ? 5.007 -13.041 -32.240 1.00 86.19 150 CYS A C 1
ATOM 1168 O O . CYS A 1 150 ? 5.148 -11.830 -32.090 1.00 86.19 150 CYS A O 1
ATOM 1170 N N . LYS A 1 151 ? 3.806 -13.601 -32.394 1.00 86.75 151 LYS A N 1
ATOM 1171 C CA . LYS A 1 151 ? 2.567 -12.832 -32.285 1.00 86.75 151 LYS A CA 1
ATOM 1172 C C . LYS A 1 151 ? 2.171 -12.703 -30.818 1.00 86.75 151 LYS A C 1
ATOM 1174 O O . LYS A 1 151 ? 2.064 -13.723 -30.133 1.00 86.75 151 LYS A O 1
ATOM 1179 N N . ASN A 1 152 ? 1.887 -11.482 -30.376 1.00 82.00 152 ASN A N 1
ATOM 1180 C CA . ASN A 1 152 ? 1.316 -11.244 -29.061 1.00 82.00 152 ASN A CA 1
ATOM 1181 C C . ASN A 1 152 ? -0.092 -11.852 -29.008 1.00 82.00 152 ASN A C 1
ATOM 1183 O O . ASN A 1 152 ? -0.975 -11.497 -29.795 1.00 82.00 152 ASN A O 1
ATOM 1187 N N . THR A 1 153 ? -0.291 -12.818 -28.114 1.00 83.88 153 THR A N 1
ATOM 1188 C CA . THR A 1 153 ? -1.604 -13.439 -27.862 1.00 83.88 153 THR A CA 1
ATOM 1189 C C . THR A 1 153 ? -2.156 -13.096 -26.482 1.00 83.88 153 THR A C 1
ATOM 1191 O O . THR A 1 153 ? -3.187 -13.641 -26.071 1.00 83.88 153 THR A O 1
ATOM 1194 N N . CYS A 1 154 ? -1.478 -12.186 -25.779 1.00 80.56 154 CYS A N 1
ATOM 1195 C CA . CYS A 1 154 ? -1.850 -11.753 -24.450 1.00 80.56 154 CYS A CA 1
ATOM 1196 C C . CYS A 1 154 ? -3.263 -11.170 -24.434 1.00 80.56 154 CYS A C 1
ATOM 1198 O O . CYS A 1 154 ? -3.665 -10.426 -25.326 1.00 80.56 154 CYS A O 1
ATOM 1200 N N . GLN A 1 155 ? -4.023 -11.542 -23.409 1.00 82.44 155 GLN A N 1
ATOM 1201 C CA . GLN A 1 155 ? -5.376 -11.033 -23.189 1.00 82.44 155 GLN A CA 1
ATOM 1202 C C . GLN A 1 155 ? -5.384 -9.769 -22.322 1.00 82.44 155 GLN A C 1
ATOM 1204 O O . GLN A 1 155 ? -6.455 -9.227 -22.075 1.00 82.44 155 GLN A O 1
ATOM 1209 N N . HIS A 1 156 ? -4.210 -9.320 -21.860 1.00 78.25 156 HIS A N 1
ATOM 1210 C CA . HIS A 1 156 ? -4.044 -8.183 -20.958 1.00 78.25 156 HIS A CA 1
ATOM 1211 C C . HIS A 1 156 ? -4.957 -8.274 -19.725 1.00 78.25 156 HIS A C 1
ATOM 1213 O O . HIS A 1 156 ? -5.635 -7.322 -19.359 1.00 78.25 156 HIS A O 1
ATOM 1219 N N . THR A 1 157 ? -5.004 -9.456 -19.101 1.00 73.31 157 THR A N 1
ATOM 1220 C CA . THR A 1 157 ? -5.815 -9.710 -17.898 1.00 73.31 157 THR A CA 1
ATOM 1221 C C . THR A 1 157 ? -5.174 -9.178 -16.622 1.00 73.31 157 THR A C 1
ATOM 1223 O O . THR A 1 157 ? -5.887 -8.924 -15.658 1.00 73.31 157 THR A O 1
ATOM 1226 N N . ARG A 1 158 ? -3.846 -9.016 -16.621 1.00 77.12 158 ARG A N 1
ATOM 1227 C CA . ARG A 1 158 ? -3.058 -8.436 -15.530 1.00 77.12 158 ARG A CA 1
ATOM 1228 C C . ARG A 1 158 ? -2.340 -7.206 -16.064 1.00 77.12 158 ARG A C 1
ATOM 1230 O O . ARG A 1 158 ? -1.440 -7.327 -16.900 1.00 77.12 158 ARG A O 1
ATOM 1237 N N . VAL A 1 159 ? -2.864 -6.039 -15.704 1.00 79.12 159 VAL A N 1
ATOM 1238 C CA . VAL A 1 159 ? -2.406 -4.739 -16.192 1.00 79.12 159 VAL A CA 1
ATOM 1239 C C . VAL A 1 159 ? -2.207 -3.817 -15.004 1.00 79.12 159 VAL A C 1
ATOM 1241 O O . VAL A 1 159 ? -3.169 -3.420 -14.349 1.00 79.12 159 VAL A O 1
ATOM 1244 N N . THR A 1 160 ? -0.958 -3.449 -14.779 1.00 76.56 160 THR A N 1
ATOM 1245 C CA . THR A 1 160 ? -0.544 -2.406 -13.853 1.00 76.56 160 THR A CA 1
ATOM 1246 C C . THR A 1 160 ? -0.831 -1.043 -14.470 1.00 76.56 160 THR A C 1
ATOM 1248 O O . THR A 1 160 ? -0.568 -0.822 -15.651 1.00 76.56 160 THR A O 1
ATOM 1251 N N . THR A 1 161 ? -1.389 -0.124 -13.684 1.00 82.69 161 THR A N 1
ATOM 1252 C CA . THR A 1 161 ? -1.645 1.254 -14.122 1.00 82.69 161 THR A CA 1
ATOM 1253 C C . THR A 1 161 ? -0.747 2.210 -13.347 1.00 82.69 161 THR A C 1
ATOM 1255 O O . THR A 1 161 ? -0.787 2.226 -12.120 1.00 82.69 161 THR A O 1
ATOM 1258 N N . SER A 1 162 ? 0.030 3.027 -14.049 1.00 81.75 162 SER A N 1
ATOM 1259 C CA . SER A 1 162 ? 0.794 4.143 -13.492 1.00 81.75 162 SER A CA 1
ATOM 1260 C C . SER A 1 162 ? 0.245 5.478 -13.987 1.00 81.75 162 SER A C 1
ATOM 1262 O O . SER A 1 162 ? -0.430 5.551 -15.012 1.00 81.75 162 SER A O 1
ATOM 1264 N N . TYR A 1 163 ? 0.535 6.551 -13.256 1.00 81.50 163 TYR A N 1
ATOM 1265 C CA . TYR A 1 163 ? 0.031 7.886 -13.561 1.00 81.50 163 TYR A CA 1
ATOM 1266 C C . TYR A 1 163 ? 1.190 8.819 -13.883 1.00 81.50 163 TYR A C 1
ATOM 1268 O O . TYR A 1 163 ? 2.056 9.046 -13.038 1.00 81.50 163 TYR A O 1
ATOM 1276 N N . LEU A 1 164 ? 1.188 9.376 -15.090 1.00 80.38 164 LEU A N 1
ATOM 1277 C CA . LEU A 1 164 ? 2.146 10.398 -15.490 1.00 80.38 164 LEU A CA 1
ATOM 1278 C C . LEU A 1 164 ? 1.497 11.771 -15.330 1.00 80.38 164 LEU A C 1
ATOM 1280 O O . LEU A 1 164 ? 0.644 12.147 -16.134 1.00 80.38 164 LEU A O 1
ATOM 1284 N N . TRP A 1 165 ? 1.890 12.495 -14.283 1.00 80.88 165 TRP A N 1
ATOM 1285 C CA . TRP A 1 165 ? 1.337 13.803 -13.939 1.00 80.88 165 TRP A CA 1
ATOM 1286 C C . TRP A 1 165 ? 2.079 14.951 -14.629 1.00 80.88 165 TRP A C 1
ATOM 1288 O O . TRP A 1 165 ? 3.305 15.031 -14.618 1.00 80.88 165 TRP A O 1
ATOM 1298 N N . GLU A 1 166 ? 1.308 15.887 -15.165 1.00 83.69 166 GLU A N 1
ATOM 1299 C CA . GLU A 1 166 ? 1.724 17.219 -15.575 1.00 83.69 166 GLU A CA 1
ATOM 1300 C C . GLU A 1 166 ? 1.119 18.233 -14.592 1.00 83.69 166 GLU A C 1
ATOM 1302 O O . GLU A 1 166 ? -0.095 18.461 -14.551 1.00 83.69 166 GLU A O 1
ATOM 1307 N N . THR A 1 167 ? 1.979 18.814 -13.755 1.00 81.81 167 THR A N 1
ATOM 1308 C CA . THR A 1 167 ? 1.586 19.760 -12.706 1.00 81.81 167 THR A CA 1
ATOM 1309 C C . THR A 1 167 ? 1.038 21.054 -13.302 1.00 81.81 167 THR A C 1
ATOM 1311 O O . THR A 1 167 ? 1.718 21.725 -14.079 1.00 81.81 167 THR A O 1
ATOM 1314 N N . ILE A 1 168 ? -0.169 21.446 -12.886 1.00 84.75 168 ILE A N 1
ATOM 1315 C CA . ILE A 1 168 ? -0.776 22.741 -13.234 1.00 84.75 168 ILE A CA 1
ATOM 1316 C C . ILE A 1 168 ? -0.551 23.737 -12.099 1.00 84.75 168 ILE A C 1
ATOM 1318 O O . ILE A 1 168 ? -0.086 24.855 -12.321 1.00 84.75 168 ILE A O 1
ATOM 1322 N N . GLU A 1 169 ? -0.866 23.324 -10.877 1.00 87.94 169 GLU A N 1
ATOM 1323 C CA . GLU A 1 169 ? -0.639 24.085 -9.654 1.00 87.94 169 GLU A CA 1
ATOM 1324 C C . GLU A 1 169 ? -0.178 23.138 -8.548 1.00 87.94 169 GLU A C 1
ATOM 1326 O O . GLU A 1 169 ? -0.510 21.953 -8.537 1.00 87.94 169 GLU A O 1
ATOM 1331 N N . ALA A 1 170 ? 0.602 23.665 -7.614 1.00 86.69 170 ALA A N 1
ATOM 1332 C CA . ALA A 1 170 ? 0.983 22.945 -6.416 1.00 86.69 170 ALA A CA 1
ATOM 1333 C C . ALA A 1 170 ? 0.985 23.908 -5.235 1.00 86.69 170 ALA A C 1
ATOM 1335 O O . ALA A 1 170 ? 1.543 25.006 -5.321 1.00 86.69 170 ALA A O 1
ATOM 1336 N N . GLU A 1 171 ? 0.370 23.498 -4.134 1.00 88.44 171 GLU A N 1
ATOM 1337 C CA . GLU A 1 171 ? 0.292 24.288 -2.914 1.00 88.44 171 GLU A CA 1
ATOM 1338 C C . GLU A 1 171 ? 0.759 23.484 -1.705 1.00 88.44 171 GLU A C 1
ATOM 1340 O O . GLU A 1 171 ? 0.384 22.331 -1.506 1.00 88.44 171 GLU A O 1
ATOM 1345 N N . SER A 1 172 ? 1.598 24.102 -0.877 1.00 86.38 172 SER A N 1
ATOM 1346 C CA . SER A 1 172 ? 2.008 23.511 0.395 1.00 86.38 172 SER A CA 1
ATOM 1347 C C . SER A 1 172 ? 0.792 23.394 1.308 1.00 86.38 172 SER A C 1
ATOM 1349 O O . SER A 1 172 ? 0.143 24.400 1.597 1.00 86.38 172 SER A O 1
ATOM 1351 N N . VAL A 1 173 ? 0.521 22.188 1.802 1.00 78.06 173 VAL A N 1
ATOM 1352 C CA . VAL A 1 173 ? -0.574 21.940 2.753 1.00 78.06 173 VAL A CA 1
ATOM 1353 C C . VAL A 1 173 ? -0.035 21.979 4.174 1.00 78.06 173 VAL A C 1
ATOM 1355 O O . VAL A 1 173 ? -0.614 22.610 5.057 1.00 78.06 173 VAL A O 1
ATOM 1358 N N . THR A 1 174 ? 1.115 21.341 4.381 1.00 84.00 174 THR A N 1
ATOM 1359 C CA . THR A 1 174 ? 1.825 21.297 5.659 1.00 84.00 174 THR A CA 1
ATOM 1360 C C . THR A 1 174 ? 3.322 21.519 5.433 1.00 84.00 174 THR A C 1
ATOM 1362 O O . THR A 1 174 ? 3.770 21.712 4.300 1.00 84.00 174 THR A O 1
ATOM 1365 N N . SER A 1 175 ? 4.108 21.496 6.511 1.00 78.00 175 SER A N 1
ATOM 1366 C CA . SER A 1 175 ? 5.573 21.446 6.426 1.00 78.00 175 SER A CA 1
ATOM 1367 C C . SER A 1 175 ? 6.105 20.125 5.866 1.00 78.00 175 SER A C 1
ATOM 1369 O O . SER A 1 175 ? 7.274 20.054 5.508 1.00 78.00 175 SER A O 1
ATOM 1371 N N . GLU A 1 176 ? 5.268 19.089 5.798 1.00 78.38 176 GLU A N 1
ATOM 1372 C CA . GLU A 1 176 ? 5.650 17.743 5.363 1.00 78.38 176 GLU A CA 1
ATOM 1373 C C . GLU A 1 176 ? 5.138 17.432 3.952 1.00 78.38 176 GLU A C 1
ATOM 1375 O O . GLU A 1 176 ? 5.794 16.697 3.219 1.00 78.38 176 GLU A O 1
ATOM 1380 N N . THR A 1 177 ? 4.016 18.031 3.537 1.00 85.88 177 THR A N 1
ATOM 1381 C CA . THR A 1 177 ? 3.320 17.698 2.285 1.00 85.88 177 THR A CA 1
ATOM 1382 C C . THR A 1 177 ? 2.837 18.913 1.487 1.00 85.88 177 THR A C 1
ATOM 1384 O O . THR A 1 177 ? 2.511 19.978 2.035 1.00 85.88 177 THR A O 1
ATOM 1387 N N . HIS A 1 178 ? 2.712 18.726 0.170 1.00 85.56 178 HIS A N 1
ATOM 1388 C CA . HIS A 1 178 ? 1.978 19.608 -0.744 1.00 85.56 178 HIS A CA 1
ATOM 1389 C C . HIS A 1 178 ? 0.854 18.856 -1.450 1.00 85.56 178 HIS A C 1
ATOM 1391 O O . HIS A 1 178 ? 0.871 17.631 -1.539 1.00 85.56 178 HIS A O 1
ATOM 1397 N N . THR A 1 179 ? -0.103 19.602 -1.990 1.00 89.88 179 THR A N 1
ATOM 1398 C CA . THR A 1 179 ? -1.092 19.094 -2.938 1.00 89.88 179 THR A CA 1
ATOM 1399 C C . THR A 1 179 ? -0.745 19.604 -4.324 1.00 89.88 179 THR A C 1
ATOM 1401 O O . THR A 1 179 ? -0.587 20.807 -4.522 1.00 89.88 179 THR A O 1
ATOM 1404 N N . ILE A 1 180 ? -0.640 18.688 -5.280 1.00 87.44 180 ILE A N 1
ATOM 1405 C CA . ILE A 1 180 ? -0.521 18.969 -6.708 1.00 87.44 180 ILE A CA 1
ATOM 1406 C C . ILE A 1 180 ? -1.909 18.843 -7.320 1.00 87.44 180 ILE A C 1
ATOM 1408 O O . ILE A 1 180 ? -2.522 17.783 -7.214 1.00 87.44 180 ILE A O 1
ATOM 1412 N N . THR A 1 181 ? -2.371 19.878 -8.016 1.00 88.44 181 THR A N 1
ATOM 1413 C CA . THR A 1 181 ? -3.444 19.754 -9.006 1.00 88.44 181 THR A CA 1
ATOM 1414 C C . THR A 1 181 ? -2.799 19.721 -10.380 1.00 88.44 181 THR A C 1
ATOM 1416 O O . THR A 1 181 ? -2.004 20.590 -10.748 1.00 88.44 181 THR A O 1
ATOM 1419 N N . GLY A 1 182 ? -3.149 18.723 -11.173 1.00 87.88 182 GLY A N 1
ATOM 1420 C CA . GLY A 1 182 ? -2.540 18.540 -12.476 1.00 87.88 182 GLY A CA 1
ATOM 1421 C C . GLY A 1 182 ? -3.442 17.803 -13.432 1.00 87.88 182 GLY A C 1
ATOM 1422 O O . GLY A 1 182 ? -4.537 17.340 -13.090 1.00 87.88 182 GLY A O 1
ATOM 1423 N N . THR A 1 183 ? -2.949 17.702 -14.651 1.00 89.69 183 THR A N 1
ATOM 1424 C CA . THR A 1 183 ? -3.452 16.727 -15.601 1.00 89.69 183 THR A CA 1
ATOM 1425 C C . THR A 1 183 ? -2.584 15.486 -15.571 1.00 89.69 183 THR A C 1
ATOM 1427 O O . THR A 1 183 ? -1.406 15.577 -15.257 1.00 89.69 183 THR A O 1
ATOM 1430 N N . TYR A 1 184 ? -3.133 14.323 -15.886 1.00 85.81 184 TYR A N 1
ATOM 1431 C CA . TYR A 1 184 ? -2.342 13.103 -15.965 1.00 85.81 184 TYR A CA 1
ATOM 1432 C C . TYR A 1 184 ? -2.841 12.175 -17.063 1.00 85.81 184 TYR A C 1
ATOM 1434 O O . TYR A 1 184 ? -4.026 12.174 -17.410 1.00 85.81 184 TYR A O 1
ATOM 1442 N N . TYR A 1 185 ? -1.921 11.368 -17.581 1.00 85.19 185 TYR A N 1
ATOM 1443 C CA . TYR A 1 185 ? -2.237 10.208 -18.407 1.00 85.19 185 TYR A CA 1
ATOM 1444 C C . TYR A 1 185 ? -2.115 8.939 -17.569 1.00 85.19 185 TYR A C 1
ATOM 1446 O O . TYR A 1 185 ? -1.330 8.878 -16.618 1.00 85.19 185 TYR A O 1
ATOM 1454 N N . LYS A 1 186 ? -2.901 7.923 -17.925 1.00 85.31 186 LYS A N 1
ATOM 1455 C CA . LYS A 1 186 ? -2.753 6.579 -17.369 1.00 85.31 186 LYS A CA 1
ATOM 1456 C C . LYS A 1 186 ? -1.853 5.782 -18.291 1.00 85.31 186 LYS A C 1
ATOM 1458 O O . LYS A 1 186 ? -2.212 5.546 -19.437 1.00 85.31 186 LYS A O 1
ATOM 1463 N N . ASP A 1 187 ? -0.712 5.362 -17.791 1.00 84.19 187 ASP A N 1
ATOM 1464 C CA . ASP A 1 187 ? 0.115 4.374 -18.459 1.00 84.19 187 ASP A CA 1
ATOM 1465 C C . ASP A 1 187 ? -0.291 2.996 -17.966 1.00 84.19 187 ASP A C 1
ATOM 1467 O O . ASP A 1 187 ? -0.422 2.756 -16.771 1.00 84.19 187 ASP A O 1
ATOM 1471 N N . TYR A 1 188 ? -0.502 2.086 -18.897 1.00 82.06 188 TYR A N 1
ATOM 1472 C CA . TYR A 1 188 ? -0.820 0.700 -18.631 1.00 82.06 188 TYR A CA 1
ATOM 1473 C C . TYR A 1 188 ? 0.393 -0.147 -18.973 1.00 82.06 188 TYR A C 1
ATOM 1475 O O . TYR A 1 188 ? 1.014 0.036 -20.019 1.00 82.06 188 TYR A O 1
ATOM 1483 N N . TYR A 1 189 ? 0.703 -1.105 -18.117 1.00 79.69 189 TYR A N 1
ATOM 1484 C CA . TYR A 1 189 ? 1.757 -2.082 -18.304 1.00 79.69 189 TYR A CA 1
ATOM 1485 C C . TYR A 1 189 ? 1.182 -3.467 -18.045 1.00 79.69 189 TYR A C 1
ATOM 1487 O O . TYR A 1 189 ? 0.649 -3.730 -16.977 1.00 79.69 189 TYR A O 1
ATOM 1495 N N . CYS A 1 190 ? 1.237 -4.360 -19.027 1.00 78.81 190 CYS A N 1
ATOM 1496 C CA . CYS A 1 190 ? 0.716 -5.709 -18.856 1.00 78.81 190 CYS A CA 1
ATOM 1497 C C . CYS A 1 190 ? 1.785 -6.657 -18.316 1.00 78.81 190 CYS A C 1
ATOM 1499 O O . CYS A 1 190 ? 2.754 -6.938 -19.012 1.00 78.81 190 CYS A O 1
ATOM 1501 N N . ASP A 1 191 ? 1.562 -7.259 -17.154 1.00 73.12 191 ASP A N 1
ATOM 1502 C CA . ASP A 1 191 ? 2.561 -8.107 -16.479 1.00 73.12 191 ASP A CA 1
ATOM 1503 C C . ASP A 1 191 ? 2.754 -9.471 -17.173 1.00 73.12 191 ASP A C 1
ATOM 1505 O O . ASP A 1 191 ? 3.745 -10.190 -16.978 1.00 73.12 191 ASP A O 1
ATOM 1509 N N . ASP A 1 192 ? 1.790 -9.846 -18.015 1.00 74.00 192 ASP A N 1
ATOM 1510 C CA . ASP A 1 192 ? 1.787 -11.113 -18.739 1.00 74.00 192 ASP A CA 1
ATOM 1511 C C . ASP A 1 192 ? 2.591 -11.052 -20.045 1.00 74.00 192 ASP A C 1
ATOM 1513 O O . ASP A 1 192 ? 3.176 -12.061 -20.435 1.00 74.00 192 ASP A O 1
ATOM 1517 N N . CYS A 1 193 ? 2.662 -9.895 -20.713 1.00 73.94 193 CYS A N 1
ATOM 1518 C CA . CYS A 1 193 ? 3.411 -9.731 -21.972 1.00 73.94 193 CYS A CA 1
ATOM 1519 C C . CYS A 1 193 ? 4.396 -8.559 -21.978 1.00 73.94 193 CYS A C 1
ATOM 1521 O O . CYS A 1 193 ? 5.039 -8.307 -22.996 1.00 73.94 193 CYS A O 1
ATOM 1523 N N . LEU A 1 194 ? 4.500 -7.848 -20.856 1.00 73.06 194 LEU A N 1
ATOM 1524 C CA . LEU A 1 194 ? 5.396 -6.717 -20.605 1.00 73.06 194 LEU A CA 1
ATOM 1525 C C . LEU A 1 194 ? 5.227 -5.560 -21.601 1.00 73.06 194 LEU A C 1
ATOM 1527 O O . LEU A 1 194 ? 6.131 -4.751 -21.793 1.00 73.06 194 LEU A O 1
ATOM 1531 N N . SER A 1 195 ? 4.075 -5.498 -22.272 1.00 75.06 195 SER A N 1
ATOM 1532 C CA . SER A 1 195 ? 3.737 -4.407 -23.183 1.00 75.06 195 SER A CA 1
ATOM 1533 C C . SER A 1 195 ? 3.196 -3.231 -22.389 1.00 75.06 195 SER A C 1
ATOM 1535 O O . SER A 1 195 ? 2.370 -3.432 -21.498 1.00 75.06 195 SER A O 1
ATOM 1537 N N . ASN A 1 196 ? 3.619 -2.023 -22.751 1.00 81.00 196 ASN A N 1
ATOM 1538 C CA . ASN A 1 196 ? 3.105 -0.784 -22.192 1.00 81.00 196 ASN A CA 1
ATOM 1539 C C . ASN A 1 196 ? 2.316 0.014 -23.237 1.00 81.00 196 ASN A C 1
ATOM 1541 O O . ASN A 1 196 ? 2.661 0.011 -24.419 1.00 81.00 196 ASN A O 1
ATOM 1545 N N . TRP A 1 197 ? 1.268 0.705 -22.805 1.00 82.38 197 TRP A N 1
ATOM 1546 C CA . TRP A 1 197 ? 0.533 1.661 -23.630 1.00 82.38 197 TRP A CA 1
ATOM 1547 C C . TRP A 1 197 ? -0.030 2.786 -22.769 1.00 82.38 197 TRP A C 1
ATOM 1549 O O . TRP A 1 197 ? -0.406 2.573 -21.623 1.00 82.38 197 TRP A O 1
ATOM 1559 N N . THR A 1 198 ? -0.118 3.979 -23.341 1.00 82.69 198 THR A N 1
ATOM 1560 C CA . THR A 1 198 ? -0.623 5.169 -22.654 1.00 82.69 198 THR A CA 1
ATOM 1561 C C . THR A 1 198 ? -2.066 5.419 -23.056 1.00 82.69 198 THR A C 1
ATOM 1563 O O . THR A 1 198 ? -2.407 5.379 -24.242 1.00 82.69 198 THR A O 1
ATOM 1566 N N . ASP A 1 199 ? -2.922 5.696 -22.079 1.00 82.94 199 ASP A N 1
ATOM 1567 C CA . ASP A 1 199 ? -4.231 6.272 -22.330 1.00 82.94 199 ASP A CA 1
ATOM 1568 C C . ASP A 1 199 ? -4.051 7.642 -22.974 1.00 82.94 199 ASP A C 1
ATOM 1570 O O . ASP A 1 199 ? -3.362 8.511 -22.449 1.00 82.94 199 ASP A O 1
ATOM 1574 N N . THR A 1 200 ? -4.680 7.843 -24.123 1.00 80.81 200 THR A N 1
ATOM 1575 C CA . THR A 1 200 ? -4.596 9.129 -24.826 1.00 80.81 200 THR A CA 1
ATOM 1576 C C . THR A 1 200 ? -5.531 10.180 -24.230 1.00 80.81 200 THR A C 1
ATOM 1578 O O . THR A 1 200 ? -5.433 11.357 -24.584 1.00 80.81 200 THR A O 1
ATOM 1581 N N . GLU A 1 201 ? -6.442 9.781 -23.337 1.00 82.12 201 GLU A N 1
ATOM 1582 C CA . GLU A 1 201 ? -7.339 10.705 -22.656 1.00 82.12 201 GLU A CA 1
ATOM 1583 C C . GLU A 1 201 ? -6.644 11.354 -21.451 1.00 82.12 201 GLU A C 1
ATOM 1585 O O . GLU A 1 201 ? -6.365 10.717 -20.436 1.00 82.12 201 GLU A O 1
ATOM 1590 N N . LEU A 1 202 ? -6.386 12.656 -21.573 1.00 82.31 202 LEU A N 1
ATOM 1591 C CA . LEU A 1 202 ? -5.845 13.480 -20.500 1.00 82.31 202 LEU A CA 1
ATOM 1592 C C . LEU A 1 202 ? -6.907 13.672 -19.407 1.00 82.31 202 LEU A C 1
ATOM 1594 O O . LEU A 1 202 ? -7.979 14.227 -19.663 1.00 82.31 202 LEU A O 1
ATOM 1598 N N . GLN A 1 203 ? -6.601 13.247 -18.184 1.00 86.62 203 GLN A N 1
ATOM 1599 C CA . GLN A 1 203 ? -7.476 13.401 -17.020 1.00 86.62 203 GLN A CA 1
ATOM 1600 C C . GLN A 1 203 ? -6.994 14.552 -16.141 1.00 86.62 203 GLN A C 1
ATOM 1602 O O . GLN A 1 203 ? -5.861 14.998 -16.268 1.00 86.62 203 GLN A O 1
ATOM 1607 N N . THR A 1 204 ? -7.848 15.044 -15.245 1.00 88.25 204 THR A N 1
ATOM 1608 C CA . THR A 1 204 ? -7.490 16.049 -14.232 1.00 88.25 204 THR A CA 1
ATOM 1609 C C . THR A 1 204 ? -7.675 15.459 -12.847 1.00 88.25 204 THR A C 1
ATOM 1611 O O . THR A 1 204 ? -8.681 14.790 -12.604 1.00 88.25 204 THR A O 1
ATOM 1614 N N . GLY A 1 205 ? -6.768 15.750 -11.924 1.00 86.25 205 GLY A N 1
ATOM 1615 C CA . GLY A 1 205 ? -6.904 15.307 -10.543 1.00 86.25 205 GLY A CA 1
ATOM 1616 C C . GLY A 1 205 ? -6.052 16.107 -9.574 1.00 86.25 205 GLY A C 1
ATOM 1617 O O . GLY A 1 205 ? -5.392 17.076 -9.951 1.00 86.25 205 GLY A O 1
ATOM 1618 N N . THR A 1 206 ? -6.084 15.666 -8.322 1.00 87.31 206 THR A N 1
ATOM 1619 C CA . THR A 1 206 ? -5.281 16.206 -7.228 1.00 87.31 206 THR A CA 1
ATOM 1620 C C . THR A 1 206 ? -4.619 15.070 -6.463 1.00 87.31 206 THR A C 1
ATOM 1622 O O . THR A 1 206 ? -5.286 14.073 -6.182 1.00 87.31 206 THR A O 1
ATOM 1625 N N . ILE A 1 207 ? -3.353 15.231 -6.091 1.00 85.00 207 ILE A N 1
ATOM 1626 C CA . ILE A 1 207 ? -2.613 14.291 -5.242 1.00 85.00 207 ILE A CA 1
ATOM 1627 C C . ILE A 1 207 ? -1.896 15.054 -4.132 1.00 85.00 207 ILE A C 1
ATOM 1629 O O . ILE A 1 207 ? -1.382 16.146 -4.367 1.00 85.00 207 ILE A O 1
ATOM 1633 N N . THR A 1 208 ? -1.869 14.487 -2.928 1.00 86.31 208 THR A N 1
ATOM 1634 C CA . THR A 1 208 ? -1.071 15.000 -1.812 1.00 86.31 208 THR A CA 1
ATOM 1635 C C . THR A 1 208 ? 0.130 14.089 -1.615 1.00 86.31 208 THR A C 1
ATOM 1637 O O . THR A 1 208 ? -0.034 12.886 -1.433 1.00 86.31 208 THR A O 1
ATOM 1640 N N . GLU A 1 209 ? 1.328 14.659 -1.654 1.00 82.25 209 GLU A N 1
ATOM 1641 C CA . GLU A 1 209 ? 2.585 13.922 -1.516 1.00 82.25 209 GLU A CA 1
ATOM 1642 C C . GLU A 1 209 ? 3.592 14.711 -0.656 1.00 82.25 209 GLU A C 1
ATOM 1644 O O . GLU A 1 209 ? 3.411 15.919 -0.443 1.00 82.25 209 GLU A O 1
ATOM 1649 N N . PRO A 1 210 ? 4.636 14.052 -0.123 1.00 84.44 210 PRO A N 1
ATOM 1650 C CA . PRO A 1 210 ? 5.676 14.723 0.646 1.00 84.44 210 PRO A CA 1
ATOM 1651 C C . PRO A 1 210 ? 6.474 15.740 -0.177 1.00 84.44 210 PRO A C 1
ATOM 1653 O O . PRO A 1 210 ? 6.660 15.585 -1.386 1.00 84.44 210 PRO A O 1
ATOM 1656 N N . HIS A 1 211 ? 7.025 16.758 0.488 1.00 77.75 211 HIS A N 1
ATOM 1657 C CA . HIS A 1 211 ? 7.939 17.694 -0.171 1.00 77.75 211 HIS A CA 1
ATOM 1658 C C . HIS A 1 211 ? 9.207 16.980 -0.643 1.00 77.75 211 HIS A C 1
ATOM 1660 O O . HIS A 1 211 ? 9.929 16.382 0.150 1.00 77.75 211 HIS A O 1
ATOM 1666 N N . THR A 1 212 ? 9.551 17.143 -1.920 1.00 83.81 212 THR A N 1
ATOM 1667 C CA . THR A 1 212 ? 10.901 16.821 -2.402 1.00 83.81 212 THR A CA 1
ATOM 1668 C C . THR A 1 212 ? 11.755 18.082 -2.326 1.00 83.81 212 THR A C 1
ATOM 1670 O O . THR A 1 212 ? 11.722 18.931 -3.223 1.00 83.81 212 THR A O 1
ATOM 1673 N N . LEU A 1 213 ? 12.474 18.232 -1.213 1.00 80.19 213 LEU A N 1
ATOM 1674 C CA . LEU A 1 213 ? 13.289 19.408 -0.918 1.00 80.19 213 LEU A CA 1
ATOM 1675 C C . LEU A 1 213 ? 14.651 19.338 -1.615 1.00 80.19 213 LEU A C 1
ATOM 1677 O O . LEU A 1 213 ? 15.365 18.337 -1.534 1.00 80.19 213 LEU A O 1
ATOM 1681 N N . PHE A 1 214 ? 15.031 20.436 -2.262 1.00 79.25 214 PHE A N 1
ATOM 1682 C CA . PHE A 1 214 ? 16.359 20.638 -2.821 1.00 79.25 214 PHE A CA 1
ATOM 1683 C C . PHE A 1 214 ? 16.802 22.079 -2.563 1.00 79.25 214 PHE A C 1
ATOM 1685 O O . PHE A 1 214 ? 16.143 23.030 -2.984 1.00 79.25 214 PHE A O 1
ATOM 1692 N N . THR A 1 215 ? 17.939 22.263 -1.890 1.00 77.56 215 THR A N 1
ATOM 1693 C CA . THR A 1 215 ? 18.506 23.589 -1.560 1.00 77.56 215 THR A CA 1
ATOM 1694 C C . THR A 1 215 ? 17.575 24.503 -0.744 1.00 77.56 215 THR A C 1
ATOM 1696 O O . THR A 1 215 ? 17.520 25.714 -0.954 1.00 77.56 215 THR A O 1
ATOM 1699 N N . GLY A 1 216 ? 16.844 23.920 0.198 1.00 76.88 216 GLY A N 1
ATOM 1700 C CA . GLY A 1 216 ? 15.950 24.582 1.141 1.00 76.88 216 GLY A CA 1
ATOM 1701 C C . GLY A 1 216 ? 14.553 24.828 0.590 1.00 76.88 216 GLY A C 1
ATOM 1702 O O . GLY A 1 216 ? 13.729 25.415 1.288 1.00 76.88 216 GLY A O 1
ATOM 1703 N N . GLU A 1 217 ? 14.274 24.412 -0.649 1.00 85.62 217 GLU A N 1
ATOM 1704 C CA . GLU A 1 217 ? 13.001 24.657 -1.322 1.00 85.62 217 GLU A CA 1
ATOM 1705 C C . GLU A 1 217 ? 12.432 23.369 -1.929 1.00 85.62 217 GLU A C 1
ATOM 1707 O O . GLU A 1 217 ? 13.150 22.564 -2.522 1.00 85.62 217 GLU A O 1
ATOM 1712 N N . CYS A 1 218 ? 11.122 23.166 -1.802 1.00 86.38 218 CYS A N 1
ATOM 1713 C CA . CYS A 1 218 ? 10.428 22.090 -2.495 1.00 86.38 218 CYS A CA 1
ATOM 1714 C C . CYS A 1 218 ? 10.478 22.346 -4.003 1.00 86.38 218 CYS A C 1
ATOM 1716 O O . CYS A 1 218 ? 10.050 23.407 -4.470 1.00 86.38 218 CYS A O 1
ATOM 1718 N N . MET A 1 219 ? 10.951 21.357 -4.768 1.00 84.88 219 MET A N 1
ATOM 1719 C CA . MET A 1 219 ? 11.092 21.460 -6.226 1.00 84.88 219 MET A CA 1
ATOM 1720 C C . MET A 1 219 ? 9.757 21.661 -6.959 1.00 84.88 219 MET A C 1
ATOM 1722 O O . MET A 1 219 ? 9.759 22.041 -8.127 1.00 84.88 219 MET A O 1
ATOM 1726 N N . VAL A 1 220 ? 8.631 21.403 -6.287 1.00 85.25 220 VAL A N 1
ATOM 1727 C CA . VAL A 1 220 ? 7.293 21.439 -6.884 1.00 85.25 220 VAL A CA 1
ATOM 1728 C C . VAL A 1 220 ? 6.517 22.686 -6.457 1.00 85.25 220 VAL A C 1
ATOM 1730 O O . VAL A 1 220 ? 6.111 23.472 -7.308 1.00 85.25 220 VAL A O 1
ATOM 1733 N N . CYS A 1 221 ? 6.322 22.902 -5.152 1.00 85.19 221 CYS A N 1
ATOM 1734 C CA . CYS A 1 221 ? 5.470 23.987 -4.645 1.00 85.19 221 CYS A CA 1
ATOM 1735 C C . CYS A 1 221 ? 6.251 25.182 -4.066 1.00 85.19 221 CYS A C 1
ATOM 1737 O O . CYS A 1 221 ? 5.651 26.100 -3.503 1.00 85.19 221 CYS A O 1
ATOM 1739 N N . SER A 1 222 ? 7.590 25.162 -4.139 1.00 85.88 222 SER A N 1
ATOM 1740 C CA . SER A 1 222 ? 8.478 26.201 -3.587 1.00 85.88 222 SER A CA 1
ATOM 1741 C C . SER A 1 222 ? 8.337 26.443 -2.075 1.00 85.88 222 SER A C 1
ATOM 1743 O O . SER A 1 222 ? 8.732 27.501 -1.576 1.00 85.88 222 SER A O 1
ATOM 1745 N N . TYR A 1 223 ? 7.775 25.482 -1.332 1.00 86.50 223 TYR A N 1
ATOM 1746 C CA . TYR A 1 223 ? 7.786 25.504 0.132 1.00 86.50 223 TYR A CA 1
ATOM 1747 C C . TYR A 1 223 ? 9.226 25.603 0.632 1.00 86.50 223 TYR A C 1
ATOM 1749 O O . TYR A 1 223 ? 10.092 24.899 0.121 1.00 86.50 223 TYR A O 1
ATOM 1757 N N . LYS A 1 224 ? 9.481 26.474 1.613 1.00 85.19 224 LYS A N 1
ATOM 1758 C CA . LYS A 1 224 ? 10.817 26.658 2.179 1.00 85.19 224 LYS A CA 1
ATOM 1759 C C . LYS A 1 224 ? 10.933 25.932 3.501 1.00 85.19 224 LYS A C 1
ATOM 1761 O O . LYS A 1 224 ? 10.136 26.175 4.405 1.00 85.19 224 LYS A O 1
ATOM 1766 N N . ASN A 1 225 ? 11.942 25.084 3.597 1.00 79.56 225 ASN A N 1
ATOM 1767 C CA . ASN A 1 225 ? 12.281 24.407 4.830 1.00 79.56 225 ASN A CA 1
ATOM 1768 C C . ASN A 1 225 ? 13.099 25.348 5.730 1.00 79.56 225 ASN A C 1
ATOM 1770 O O . ASN A 1 225 ? 14.066 25.961 5.282 1.00 79.56 225 ASN A O 1
ATOM 1774 N N . ASP A 1 226 ? 12.717 25.446 7.004 1.00 80.81 226 ASP A N 1
ATOM 1775 C CA . ASP A 1 226 ? 13.415 26.255 8.016 1.00 80.81 226 ASP A CA 1
ATOM 1776 C C . ASP A 1 226 ? 14.441 25.427 8.821 1.00 80.81 226 ASP A C 1
ATOM 1778 O O . ASP A 1 226 ? 14.957 25.881 9.848 1.00 80.81 226 ASP A O 1
ATOM 1782 N N . CYS A 1 227 ? 14.729 24.193 8.394 1.00 81.50 227 CYS A N 1
ATOM 1783 C CA . CYS A 1 227 ? 15.691 23.324 9.060 1.00 81.50 227 CYS A CA 1
ATOM 1784 C C . CYS A 1 227 ? 17.087 23.969 9.125 1.00 81.50 227 CYS A C 1
ATOM 1786 O O . CYS A 1 227 ? 17.600 24.521 8.156 1.00 81.50 227 CYS A O 1
ATOM 1788 N N . ALA A 1 228 ? 17.735 23.869 10.289 1.00 82.25 228 ALA A N 1
ATOM 1789 C CA . ALA A 1 228 ? 19.082 24.398 10.504 1.00 82.25 228 ALA A CA 1
ATOM 1790 C C . ALA A 1 228 ? 20.193 23.510 9.906 1.00 82.25 228 ALA A C 1
ATOM 1792 O O . ALA A 1 228 ? 21.348 23.932 9.859 1.00 82.25 228 ALA A O 1
ATOM 1793 N N . HIS A 1 229 ? 19.844 22.292 9.474 1.00 82.62 229 HIS A N 1
ATOM 1794 C CA . HIS A 1 229 ? 20.748 21.275 8.930 1.00 82.62 229 HIS A CA 1
ATOM 1795 C C . HIS A 1 229 ? 21.970 20.980 9.815 1.00 82.62 229 HIS A C 1
ATOM 1797 O O . HIS A 1 229 ? 23.081 20.788 9.320 1.00 82.62 229 HIS A O 1
ATOM 1803 N N . GLU A 1 230 ? 21.781 20.954 11.139 1.00 85.31 230 GLU A N 1
ATOM 1804 C CA . GLU A 1 230 ? 22.872 20.690 12.086 1.00 85.31 230 GLU A CA 1
ATOM 1805 C C . GLU A 1 230 ? 23.322 19.223 12.045 1.00 85.31 230 GLU A C 1
ATOM 1807 O O . GLU A 1 230 ? 24.516 18.951 12.200 1.00 85.31 230 GLU A O 1
ATOM 1812 N N . ASN A 1 231 ? 22.401 18.290 11.766 1.00 86.19 231 ASN A N 1
ATOM 1813 C CA . ASN A 1 231 ? 22.721 16.877 11.596 1.00 86.19 231 ASN A CA 1
ATOM 1814 C C . ASN A 1 231 ? 22.693 16.499 10.111 1.00 86.19 231 ASN A C 1
ATOM 1816 O O . ASN A 1 231 ? 21.646 16.498 9.460 1.00 86.19 231 ASN A O 1
ATOM 1820 N N . THR A 1 232 ? 23.863 16.160 9.570 1.00 88.19 232 THR A N 1
ATOM 1821 C CA . THR A 1 232 ? 24.025 15.707 8.182 1.00 88.19 232 THR A CA 1
ATOM 1822 C C . THR A 1 232 ? 24.669 14.331 8.136 1.00 88.19 232 THR A C 1
ATOM 1824 O O . THR A 1 232 ? 25.506 13.982 8.971 1.00 88.19 232 THR A O 1
ATOM 1827 N N . THR A 1 233 ? 24.255 13.542 7.154 1.00 90.69 233 THR A N 1
ATOM 1828 C CA . THR A 1 233 ? 24.777 12.209 6.855 1.00 90.69 233 THR A CA 1
ATOM 1829 C C . THR A 1 233 ? 25.061 12.112 5.362 1.00 90.69 233 THR A C 1
ATOM 1831 O O . THR A 1 233 ? 24.573 12.928 4.581 1.00 90.69 233 THR A O 1
ATOM 1834 N N . VAL A 1 234 ? 25.902 11.160 4.966 1.00 86.94 234 VAL A N 1
ATOM 1835 C CA . VAL A 1 234 ? 26.146 10.876 3.550 1.00 86.94 234 VAL A CA 1
ATOM 1836 C C . VAL A 1 234 ? 25.441 9.574 3.215 1.00 86.94 234 VAL A C 1
ATOM 1838 O O . VAL A 1 234 ? 25.780 8.534 3.781 1.00 86.94 234 VAL A O 1
ATOM 1841 N N . GLU A 1 235 ? 24.470 9.646 2.315 1.00 86.19 235 GLU A N 1
ATOM 1842 C CA . GLU A 1 235 ? 23.777 8.478 1.781 1.00 86.19 235 GLU A CA 1
ATOM 1843 C C . GLU A 1 235 ? 24.440 8.066 0.470 1.00 86.19 235 GLU A C 1
ATOM 1845 O O . GLU A 1 235 ? 24.537 8.869 -0.458 1.00 86.19 235 GLU A O 1
ATOM 1850 N N . TYR A 1 236 ? 24.926 6.825 0.405 1.00 80.25 236 TYR A N 1
ATOM 1851 C CA . TYR A 1 236 ? 25.628 6.296 -0.762 1.00 80.25 236 TYR A CA 1
ATOM 1852 C C . TYR A 1 236 ? 24.705 5.467 -1.644 1.00 80.25 236 TYR A C 1
ATOM 1854 O O . TYR A 1 236 ? 23.900 4.676 -1.156 1.00 80.25 236 TYR A O 1
ATOM 1862 N N . SER A 1 237 ? 24.890 5.601 -2.953 1.00 78.00 237 SER A N 1
ATOM 1863 C CA . SER A 1 237 ? 24.244 4.773 -3.969 1.00 78.00 237 SER A CA 1
ATOM 1864 C C . SER A 1 237 ? 25.230 4.448 -5.090 1.00 78.00 237 SER A C 1
ATOM 1866 O O . SER A 1 237 ? 26.165 5.210 -5.340 1.00 78.00 237 SER A O 1
ATOM 1868 N N . TRP A 1 238 ? 25.067 3.300 -5.747 1.00 77.94 238 TRP A N 1
ATOM 1869 C CA . TRP A 1 238 ? 25.874 2.957 -6.919 1.00 77.94 238 TRP A CA 1
ATOM 1870 C C . TRP A 1 238 ? 25.494 3.830 -8.111 1.00 77.94 238 TRP A C 1
ATOM 1872 O O . TRP A 1 238 ? 24.309 3.969 -8.425 1.00 77.94 238 TRP A O 1
ATOM 1882 N N . ASP A 1 239 ? 26.490 4.361 -8.822 1.00 78.25 239 ASP A N 1
ATOM 1883 C CA . ASP A 1 239 ? 26.250 4.902 -10.156 1.00 78.25 239 ASP A CA 1
ATOM 1884 C C . ASP A 1 239 ? 26.055 3.741 -11.135 1.00 78.25 239 ASP A C 1
ATOM 1886 O O . ASP A 1 239 ? 26.997 3.168 -11.683 1.00 78.25 239 ASP A O 1
ATOM 1890 N N . LEU A 1 240 ? 24.792 3.393 -11.365 1.00 67.31 240 LEU A N 1
ATOM 1891 C CA . LEU A 1 240 ? 24.405 2.296 -12.253 1.00 67.31 240 LEU A CA 1
ATOM 1892 C C . LEU A 1 240 ? 24.861 2.496 -13.711 1.00 67.31 240 LEU A C 1
ATOM 1894 O O . LEU A 1 240 ? 24.779 1.557 -14.497 1.00 67.31 240 LEU A O 1
ATOM 1898 N N . ARG A 1 241 ? 25.330 3.692 -14.095 1.00 63.78 241 ARG A N 1
ATOM 1899 C CA . ARG A 1 241 ? 25.878 3.953 -15.438 1.00 63.78 241 ARG A CA 1
ATOM 1900 C C . ARG A 1 241 ? 27.311 3.449 -15.596 1.00 63.78 241 ARG A C 1
ATOM 1902 O O . ARG A 1 241 ? 27.726 3.201 -16.725 1.00 63.78 241 ARG A O 1
ATOM 1909 N N . THR A 1 242 ? 28.066 3.336 -14.502 1.00 67.75 242 THR A N 1
ATOM 1910 C CA . THR A 1 242 ? 29.492 2.962 -14.524 1.00 67.75 242 THR A CA 1
ATOM 1911 C C . THR A 1 242 ? 29.795 1.676 -13.754 1.00 67.75 242 THR A C 1
ATOM 1913 O O . THR A 1 242 ? 30.852 1.082 -13.972 1.00 67.75 242 THR A O 1
ATOM 1916 N N . SER A 1 243 ? 28.879 1.208 -12.900 1.00 75.56 243 SER A N 1
ATOM 1917 C CA . SER A 1 243 ? 29.046 -0.025 -12.127 1.00 75.56 243 SER A CA 1
ATOM 1918 C C . SER A 1 243 ? 28.854 -1.306 -12.943 1.00 75.56 243 SER A C 1
ATOM 1920 O O . SER A 1 243 ? 27.897 -1.456 -13.701 1.00 75.56 243 SER A O 1
ATOM 1922 N N . ILE A 1 244 ? 29.746 -2.272 -12.716 1.00 76.62 244 ILE A N 1
ATOM 1923 C CA . ILE A 1 244 ? 29.708 -3.628 -13.271 1.00 76.62 244 ILE A CA 1
ATOM 1924 C C . ILE A 1 244 ? 29.622 -4.627 -12.114 1.00 76.62 244 ILE A C 1
ATOM 1926 O O . ILE A 1 244 ? 30.461 -4.611 -11.209 1.00 76.62 244 ILE A O 1
ATOM 1930 N N . PHE A 1 245 ? 28.638 -5.524 -12.174 1.00 80.56 245 PHE A N 1
ATOM 1931 C CA . PHE A 1 245 ? 28.407 -6.575 -11.181 1.00 80.56 245 PHE A CA 1
ATOM 1932 C C . PHE A 1 245 ? 28.862 -7.938 -11.717 1.00 80.56 245 PHE A C 1
ATOM 1934 O O . PHE A 1 245 ? 28.501 -8.346 -12.819 1.00 80.56 245 PHE A O 1
ATOM 1941 N N . THR A 1 246 ? 29.675 -8.641 -10.934 1.00 79.94 246 THR A N 1
ATOM 1942 C CA . THR A 1 246 ? 30.316 -9.925 -11.266 1.00 79.94 246 THR A CA 1
ATOM 1943 C C . THR A 1 246 ? 30.262 -10.876 -10.066 1.00 79.94 246 THR A C 1
ATOM 1945 O O . THR A 1 246 ? 29.805 -10.480 -8.998 1.00 79.94 246 THR A O 1
ATOM 1948 N N . ASP A 1 247 ? 30.684 -12.137 -10.229 1.00 83.19 247 ASP A N 1
ATOM 1949 C CA . ASP A 1 247 ? 30.704 -13.158 -9.160 1.00 83.19 247 ASP A CA 1
ATOM 1950 C C . ASP A 1 247 ? 29.398 -13.234 -8.342 1.00 83.19 247 ASP A C 1
ATOM 1952 O O . ASP A 1 247 ? 29.402 -13.247 -7.112 1.00 83.19 247 ASP A O 1
ATOM 1956 N N . ILE A 1 248 ? 28.268 -13.238 -9.049 1.00 83.19 248 ILE A N 1
ATOM 1957 C CA . ILE A 1 248 ? 26.929 -13.244 -8.462 1.00 83.19 248 ILE A CA 1
ATOM 1958 C C . ILE A 1 248 ? 26.603 -14.660 -7.957 1.00 83.19 248 ILE A C 1
ATOM 1960 O O . ILE A 1 248 ? 26.519 -15.603 -8.748 1.00 83.19 248 ILE A O 1
ATOM 1964 N N . ASP A 1 249 ? 26.399 -14.816 -6.650 1.00 82.19 249 ASP A N 1
ATOM 1965 C CA . ASP A 1 249 ? 26.020 -16.079 -6.001 1.00 82.19 249 ASP A CA 1
ATOM 1966 C C . ASP A 1 249 ? 24.975 -15.858 -4.896 1.00 82.19 249 ASP A C 1
ATOM 1968 O O . ASP A 1 249 ? 24.438 -14.774 -4.777 1.00 82.19 249 ASP A O 1
ATOM 1972 N N . ALA A 1 250 ? 24.633 -16.858 -4.079 1.00 78.19 250 ALA A N 1
ATOM 1973 C CA . ALA A 1 250 ? 23.612 -16.691 -3.035 1.00 78.19 250 ALA A CA 1
ATOM 1974 C C . ALA A 1 250 ? 24.006 -15.755 -1.880 1.00 78.19 250 ALA A C 1
ATOM 1976 O O . ALA A 1 250 ? 23.138 -15.328 -1.121 1.00 78.19 250 ALA A O 1
ATOM 1977 N N . GLU A 1 251 ? 25.294 -15.463 -1.717 1.00 80.31 251 GLU A N 1
ATOM 1978 C CA . GLU A 1 251 ? 25.813 -14.649 -0.621 1.00 80.31 251 GLU A CA 1
ATOM 1979 C C . GLU A 1 251 ? 25.952 -13.174 -1.021 1.00 80.31 251 GLU A C 1
ATOM 1981 O O . GLU A 1 251 ? 25.917 -12.313 -0.140 1.00 80.31 251 GLU A O 1
ATOM 1986 N N . GLY A 1 252 ? 26.103 -12.873 -2.317 1.00 84.06 252 GLY A N 1
ATOM 1987 C CA . GLY A 1 252 ? 26.229 -11.504 -2.815 1.00 84.06 252 GLY A CA 1
ATOM 1988 C C . GLY A 1 252 ? 26.774 -11.397 -4.239 1.00 84.06 252 GLY A C 1
ATOM 1989 O O . GLY A 1 252 ? 26.677 -12.331 -5.037 1.00 84.06 252 GLY A O 1
ATOM 1990 N N . HIS A 1 253 ? 27.377 -10.248 -4.541 1.00 78.00 253 HIS A N 1
ATOM 1991 C CA . HIS A 1 253 ? 28.061 -9.962 -5.804 1.00 78.00 253 HIS A CA 1
ATOM 1992 C C . HIS A 1 253 ? 29.358 -9.181 -5.567 1.00 78.00 253 HIS A C 1
ATOM 1994 O O . HIS A 1 253 ? 29.553 -8.539 -4.531 1.00 78.00 253 HIS A O 1
ATOM 2000 N N . THR A 1 254 ? 30.259 -9.235 -6.543 1.00 83.38 254 THR A N 1
ATOM 2001 C CA . THR A 1 254 ? 31.448 -8.383 -6.622 1.00 83.38 254 THR A CA 1
ATOM 2002 C C . THR A 1 254 ? 31.158 -7.211 -7.553 1.00 83.38 254 THR A C 1
ATOM 2004 O O . THR A 1 254 ? 30.826 -7.413 -8.720 1.00 83.38 254 THR A O 1
ATOM 2007 N N . VAL A 1 255 ? 31.305 -5.986 -7.057 1.00 81.06 255 VAL A N 1
ATOM 2008 C CA . VAL A 1 255 ? 31.080 -4.757 -7.824 1.00 81.06 255 VAL A CA 1
ATOM 2009 C C . VAL A 1 255 ? 32.384 -4.003 -8.070 1.00 81.06 255 VAL A C 1
ATOM 2011 O O . VAL A 1 255 ? 33.220 -3.840 -7.172 1.00 81.06 255 VAL A O 1
ATOM 2014 N N . THR A 1 256 ? 32.529 -3.529 -9.304 1.00 81.06 256 THR A N 1
ATOM 2015 C CA . THR A 1 256 ? 33.536 -2.550 -9.717 1.00 81.06 256 THR A CA 1
ATOM 2016 C C . THR A 1 256 ? 32.803 -1.349 -10.294 1.00 81.06 256 THR A C 1
ATOM 2018 O O . THR A 1 256 ? 32.026 -1.506 -11.232 1.00 81.06 256 THR A O 1
ATOM 2021 N N . GLY A 1 257 ? 33.016 -0.167 -9.723 1.00 83.44 257 GLY A N 1
ATOM 2022 C CA . GLY A 1 257 ? 32.271 1.032 -10.098 1.00 83.44 257 GLY A CA 1
ATOM 2023 C C . GLY A 1 257 ? 32.345 2.138 -9.058 1.00 83.44 257 GLY A C 1
ATOM 2024 O O . GLY A 1 257 ? 33.170 2.102 -8.135 1.00 83.44 257 GLY A O 1
ATOM 2025 N N . ASP A 1 258 ? 31.448 3.106 -9.219 1.00 81.44 258 ASP A N 1
ATOM 2026 C CA . ASP A 1 258 ? 31.464 4.355 -8.471 1.00 81.44 258 ASP A CA 1
ATOM 2027 C C . ASP A 1 258 ? 30.334 4.397 -7.455 1.00 81.44 258 ASP A C 1
ATOM 2029 O O . ASP A 1 258 ? 29.161 4.222 -7.785 1.00 81.44 258 ASP A O 1
ATOM 2033 N 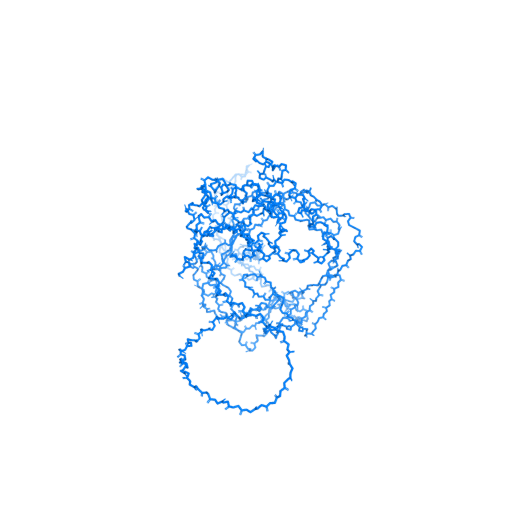N . TRP A 1 259 ? 30.691 4.663 -6.204 1.00 82.25 259 TRP A N 1
ATOM 2034 C CA . TRP A 1 259 ? 29.737 4.883 -5.130 1.00 82.25 259 TRP A CA 1
ATOM 2035 C C . TRP A 1 259 ? 29.580 6.380 -4.911 1.00 82.25 259 TRP A C 1
ATOM 2037 O O . TRP A 1 259 ? 30.513 7.060 -4.477 1.00 82.25 259 TRP A O 1
ATOM 2047 N N . VAL A 1 260 ? 28.409 6.898 -5.262 1.00 82.69 260 VAL A N 1
ATOM 2048 C CA . VAL A 1 260 ? 28.081 8.319 -5.222 1.00 82.69 260 VAL A CA 1
ATOM 2049 C C . VAL A 1 260 ? 27.353 8.610 -3.920 1.00 82.69 260 VAL A C 1
ATOM 2051 O O . VAL A 1 260 ? 26.271 8.076 -3.666 1.00 82.69 260 VAL A O 1
ATOM 2054 N N . GLY A 1 261 ? 27.968 9.440 -3.083 1.00 85.38 261 GLY A N 1
ATOM 2055 C CA . GLY A 1 261 ? 27.398 9.909 -1.832 1.00 85.38 261 GLY A CA 1
ATOM 2056 C C . GLY A 1 261 ? 26.698 11.252 -2.002 1.00 85.38 261 GLY A C 1
ATOM 2057 O O . GLY A 1 261 ? 27.282 12.221 -2.492 1.00 85.38 261 GLY A O 1
ATOM 2058 N N . ASN A 1 262 ? 25.448 11.321 -1.557 1.00 85.94 262 ASN A N 1
ATOM 2059 C CA . ASN A 1 262 ? 24.687 12.557 -1.427 1.00 85.94 262 ASN A CA 1
ATOM 2060 C C . ASN A 1 262 ? 24.743 13.030 0.026 1.00 85.94 262 ASN A C 1
ATOM 2062 O O . ASN A 1 262 ? 24.582 12.232 0.949 1.00 85.94 262 ASN A O 1
ATOM 2066 N N . LEU A 1 263 ? 24.960 14.327 0.246 1.00 86.75 263 LEU A N 1
ATOM 2067 C CA . LEU A 1 263 ? 24.895 14.909 1.584 1.00 86.75 263 LEU A CA 1
ATOM 2068 C C . LEU A 1 263 ? 23.431 15.196 1.921 1.00 86.75 263 LEU A C 1
ATOM 2070 O O . LEU A 1 263 ? 22.820 16.072 1.306 1.00 86.75 263 LEU A O 1
ATOM 2074 N N . VAL A 1 264 ? 22.892 14.478 2.901 1.00 87.75 264 VAL A N 1
ATOM 2075 C CA . VAL A 1 264 ? 21.487 14.546 3.311 1.00 87.75 264 VAL A CA 1
ATOM 2076 C C . VAL A 1 264 ? 21.392 15.039 4.751 1.00 87.75 264 VAL A C 1
ATOM 2078 O O . VAL A 1 264 ? 22.187 14.656 5.613 1.00 87.75 264 VAL A O 1
ATOM 2081 N N . CYS A 1 265 ? 20.431 15.912 5.042 1.00 85.00 265 CYS A N 1
ATOM 2082 C CA . CYS A 1 265 ? 20.125 16.297 6.413 1.00 85.00 265 CYS A CA 1
ATOM 2083 C C . CYS A 1 265 ? 19.323 15.189 7.106 1.00 85.00 265 CYS A C 1
ATOM 2085 O O . CYS A 1 265 ? 18.205 14.891 6.700 1.00 85.00 265 CYS A O 1
ATOM 2087 N N . ALA A 1 266 ? 19.856 14.627 8.190 1.00 84.00 266 ALA A N 1
ATOM 2088 C CA . ALA A 1 266 ? 19.199 13.550 8.932 1.00 84.00 266 ALA A CA 1
ATOM 2089 C C . ALA A 1 266 ? 17.914 14.001 9.649 1.00 84.00 266 ALA A C 1
ATOM 2091 O O . ALA A 1 266 ? 17.070 13.173 9.968 1.00 84.00 266 ALA A O 1
ATOM 2092 N N . ASP A 1 267 ? 17.763 15.306 9.898 1.00 79.38 267 ASP A N 1
ATOM 2093 C CA . ASP A 1 267 ? 16.607 15.852 10.616 1.00 79.38 267 ASP A CA 1
ATOM 2094 C C . ASP A 1 267 ? 15.393 16.101 9.707 1.00 79.38 267 ASP A C 1
ATOM 2096 O O . ASP A 1 267 ? 14.263 16.092 10.183 1.00 79.38 267 ASP A O 1
ATOM 2100 N N . CYS A 1 268 ? 15.608 16.372 8.414 1.00 75.81 268 CYS A N 1
ATOM 2101 C CA . CYS A 1 268 ? 14.530 16.753 7.487 1.00 75.81 268 CYS A CA 1
ATOM 2102 C C . CYS A 1 268 ? 14.548 16.018 6.140 1.00 75.81 268 CYS A C 1
ATOM 2104 O O . CYS A 1 268 ? 13.709 16.303 5.292 1.00 75.81 268 CYS A O 1
ATOM 2106 N N . GLY A 1 269 ? 15.506 15.118 5.912 1.00 78.31 269 GLY A N 1
ATOM 2107 C CA . GLY A 1 269 ? 15.632 14.352 4.668 1.00 78.31 269 GLY A CA 1
ATOM 2108 C C . GLY A 1 269 ? 16.079 15.166 3.449 1.00 78.31 269 GLY A C 1
ATOM 2109 O O . GLY A 1 269 ? 16.135 14.634 2.345 1.00 78.31 269 GLY A O 1
ATOM 2110 N N . GLU A 1 270 ? 16.403 16.453 3.608 1.00 81.06 270 GLU A N 1
ATOM 2111 C CA . GLU A 1 270 ? 16.799 17.300 2.485 1.00 81.06 270 GLU A CA 1
ATOM 2112 C C . GLU A 1 270 ? 18.161 16.896 1.907 1.00 81.06 270 GLU A C 1
ATOM 2114 O O . GLU A 1 270 ? 19.152 16.796 2.637 1.00 81.06 270 GLU A O 1
ATOM 2119 N N . ILE A 1 271 ? 18.230 16.766 0.578 1.00 84.56 271 ILE A N 1
ATOM 2120 C CA . ILE A 1 271 ? 19.489 16.604 -0.153 1.00 84.56 271 ILE A CA 1
ATOM 2121 C C . ILE A 1 271 ? 20.156 17.978 -0.292 1.00 84.56 271 ILE A C 1
ATOM 2123 O O . ILE A 1 271 ? 19.789 18.789 -1.144 1.00 84.56 271 ILE A O 1
ATOM 2127 N N . LEU A 1 272 ? 21.171 18.220 0.534 1.00 83.69 272 LEU A N 1
ATOM 2128 C CA . LEU A 1 272 ? 21.924 19.475 0.583 1.00 83.69 272 LEU A CA 1
ATOM 2129 C C . LEU A 1 272 ? 22.921 19.595 -0.570 1.00 83.69 272 LEU A C 1
ATOM 2131 O O . LEU A 1 272 ? 23.187 20.691 -1.065 1.00 83.69 272 LEU A O 1
ATOM 2135 N N . GLN A 1 273 ? 23.493 18.467 -0.990 1.00 82.62 273 GLN A N 1
ATOM 2136 C CA . GLN A 1 273 ? 24.422 18.405 -2.111 1.00 82.62 273 GLN A CA 1
ATOM 2137 C C . GLN A 1 273 ? 24.374 17.023 -2.765 1.00 82.62 273 GLN A C 1
ATOM 2139 O O . GLN A 1 273 ? 24.562 16.008 -2.092 1.00 82.62 273 GLN A O 1
ATOM 2144 N N . ARG A 1 274 ? 24.169 17.000 -4.086 1.00 82.88 274 ARG A N 1
ATOM 2145 C CA . ARG A 1 274 ? 24.346 15.793 -4.901 1.00 82.88 274 ARG A CA 1
ATOM 2146 C C . ARG A 1 274 ? 25.808 15.592 -5.252 1.00 82.88 274 ARG A C 1
ATOM 2148 O O . ARG A 1 274 ? 26.540 16.577 -5.379 1.00 82.88 274 ARG A O 1
ATOM 2155 N N . ASP A 1 275 ? 26.199 14.334 -5.401 1.00 81.88 275 ASP A N 1
ATOM 2156 C CA . ASP A 1 275 ? 27.561 13.943 -5.770 1.00 81.88 275 ASP A CA 1
ATOM 2157 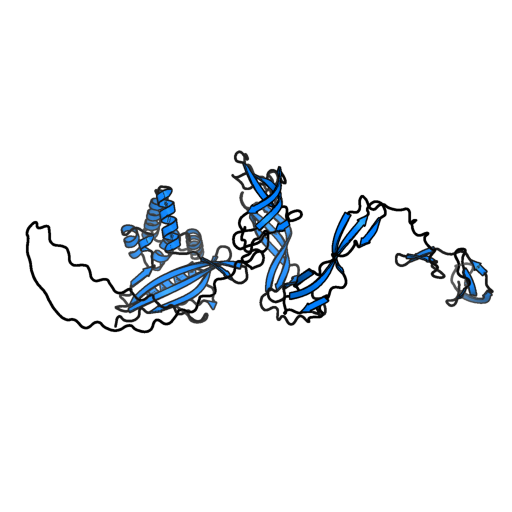C C . ASP A 1 275 ? 28.601 14.589 -4.832 1.00 81.88 275 ASP A C 1
ATOM 2159 O O . ASP A 1 275 ? 29.655 15.072 -5.254 1.00 81.88 275 ASP A O 1
ATOM 2163 N N . TYR A 1 276 ? 28.264 14.667 -3.537 1.00 83.19 276 TYR A N 1
ATOM 2164 C CA . TYR A 1 276 ? 29.100 15.281 -2.504 1.00 83.19 276 TYR A CA 1
ATOM 2165 C C . TYR A 1 276 ? 30.482 14.627 -2.466 1.00 83.19 276 TYR A C 1
ATOM 2167 O O . TYR A 1 276 ? 31.506 15.305 -2.341 1.00 83.19 276 TYR A O 1
ATOM 2175 N N . ASN A 1 277 ? 30.502 13.306 -2.615 1.00 83.94 277 ASN A N 1
ATOM 2176 C CA . ASN A 1 277 ? 31.703 12.530 -2.837 1.00 83.94 277 ASN A CA 1
ATOM 2177 C C . ASN A 1 277 ? 31.426 11.337 -3.755 1.00 83.94 277 ASN A C 1
ATOM 2179 O O . ASN A 1 277 ? 30.314 10.824 -3.841 1.00 83.94 277 ASN A O 1
ATOM 2183 N N . THR A 1 278 ? 32.482 10.882 -4.420 1.00 82.12 278 THR A N 1
ATOM 2184 C CA . THR A 1 278 ? 32.466 9.661 -5.219 1.00 82.12 278 THR A CA 1
ATOM 2185 C C . THR A 1 278 ? 33.638 8.801 -4.788 1.00 82.12 278 THR A C 1
ATOM 2187 O O . THR A 1 278 ? 34.780 9.269 -4.753 1.00 82.12 278 THR A O 1
ATOM 2190 N N . GLU A 1 279 ? 33.359 7.553 -4.438 1.00 81.88 279 GLU A N 1
ATOM 2191 C CA . GLU A 1 279 ? 34.369 6.562 -4.090 1.00 81.88 279 GLU A CA 1
ATOM 2192 C C . GLU A 1 279 ? 34.444 5.506 -5.193 1.00 81.88 279 GLU A C 1
ATOM 2194 O O . GLU A 1 279 ? 33.437 4.900 -5.549 1.00 81.88 279 GLU A O 1
ATOM 2199 N N . HIS A 1 280 ? 35.639 5.291 -5.744 1.00 79.81 280 HIS A N 1
ATOM 2200 C CA . HIS A 1 280 ? 35.876 4.251 -6.744 1.00 79.81 280 HIS A CA 1
ATOM 2201 C C . HIS A 1 280 ? 36.280 2.951 -6.056 1.00 79.81 280 HIS A C 1
ATOM 2203 O O . HIS A 1 280 ? 37.244 2.920 -5.281 1.00 79.81 280 HIS A O 1
ATOM 2209 N N . PHE A 1 281 ? 35.588 1.869 -6.396 1.00 75.94 281 PHE A N 1
ATOM 2210 C CA . PHE A 1 281 ? 35.897 0.531 -5.912 1.00 75.94 281 PHE A CA 1
ATOM 2211 C C . PHE A 1 281 ? 36.314 -0.377 -7.062 1.00 75.94 281 PHE A C 1
ATOM 2213 O O . PHE A 1 281 ? 35.687 -0.409 -8.117 1.00 75.94 281 PHE A O 1
ATOM 2220 N N . THR A 1 282 ? 37.368 -1.152 -6.818 1.00 71.88 282 THR A N 1
ATOM 2221 C CA . THR A 1 282 ? 37.751 -2.298 -7.643 1.00 71.88 282 THR A CA 1
ATOM 2222 C C . THR A 1 282 ? 37.537 -3.554 -6.814 1.00 71.88 282 THR A C 1
ATOM 2224 O O . THR A 1 282 ? 38.189 -3.710 -5.776 1.00 71.88 282 THR A O 1
ATOM 2227 N N . ASP A 1 283 ? 36.635 -4.421 -7.263 1.00 79.69 283 ASP A N 1
ATOM 2228 C CA . ASP A 1 283 ? 36.391 -5.753 -6.704 1.00 79.69 283 ASP A CA 1
ATOM 2229 C C . ASP A 1 283 ? 35.914 -5.767 -5.235 1.00 79.69 283 ASP A C 1
ATOM 2231 O O . ASP A 1 283 ? 36.425 -6.513 -4.390 1.00 79.69 283 ASP A O 1
ATOM 2235 N N . LYS A 1 284 ? 34.918 -4.938 -4.895 1.00 81.88 284 LYS A N 1
ATOM 2236 C CA . LYS A 1 284 ? 34.273 -4.987 -3.572 1.00 81.88 284 LYS A CA 1
ATOM 2237 C C . LYS A 1 284 ? 33.200 -6.076 -3.579 1.00 81.88 284 LYS A C 1
ATOM 2239 O O . LYS A 1 284 ? 32.252 -5.987 -4.347 1.00 81.88 284 LYS A O 1
ATOM 2244 N N . ARG A 1 285 ? 33.319 -7.080 -2.703 1.00 86.81 285 ARG A N 1
ATOM 2245 C CA . ARG A 1 285 ? 32.232 -8.046 -2.469 1.00 86.81 285 ARG A CA 1
ATOM 2246 C C . ARG A 1 285 ? 31.272 -7.498 -1.426 1.00 86.81 285 ARG A C 1
ATOM 2248 O O . ARG A 1 285 ? 31.694 -7.121 -0.330 1.00 86.81 285 ARG A O 1
ATOM 2255 N N . GLU A 1 286 ? 29.998 -7.476 -1.766 1.00 77.25 286 GLU A N 1
ATOM 2256 C CA . GLU A 1 286 ? 28.926 -7.011 -0.896 1.00 77.25 286 GLU A CA 1
ATOM 2257 C C . GLU A 1 286 ? 27.730 -7.964 -0.969 1.00 77.25 286 GLU A C 1
ATOM 2259 O O . GLU A 1 286 ? 27.572 -8.675 -1.965 1.00 77.25 286 GLU A O 1
ATOM 2264 N N . PRO A 1 287 ? 26.930 -8.055 0.107 1.00 83.62 287 PRO A N 1
ATOM 2265 C CA . PRO A 1 287 ? 25.717 -8.853 0.085 1.00 83.62 287 PRO A CA 1
ATOM 2266 C C . PRO A 1 287 ? 24.690 -8.245 -0.870 1.00 83.62 287 PRO A C 1
ATOM 2268 O O . PRO A 1 287 ? 24.708 -7.044 -1.139 1.00 83.62 287 PRO A O 1
ATOM 2271 N N . HIS A 1 288 ? 23.752 -9.071 -1.323 1.00 72.88 288 HIS A N 1
ATOM 2272 C CA . HIS A 1 288 ? 22.629 -8.606 -2.131 1.00 72.88 288 HIS A CA 1
ATOM 2273 C C . HIS A 1 288 ? 21.808 -7.552 -1.402 1.00 72.88 288 HIS A C 1
ATOM 2275 O O . HIS A 1 288 ? 21.276 -7.799 -0.317 1.00 72.88 288 HIS A O 1
ATOM 2281 N N . ASN A 1 289 ? 21.647 -6.401 -2.046 1.00 74.12 289 ASN A N 1
ATOM 2282 C CA . ASN A 1 289 ? 20.635 -5.424 -1.686 1.00 74.12 289 ASN A CA 1
ATOM 2283 C C . ASN A 1 289 ? 19.317 -5.823 -2.354 1.00 74.12 289 ASN A C 1
ATOM 2285 O O . ASN A 1 289 ? 19.024 -5.425 -3.484 1.00 74.12 289 ASN A O 1
ATOM 2289 N N . PHE A 1 290 ? 18.581 -6.724 -1.709 1.00 72.81 290 PHE A N 1
ATOM 2290 C CA . PHE A 1 290 ? 17.305 -7.183 -2.236 1.00 72.81 290 PHE A CA 1
ATOM 2291 C C . PHE A 1 290 ? 16.261 -6.084 -2.122 1.00 72.81 290 PHE A C 1
ATOM 2293 O O . PHE A 1 290 ? 16.033 -5.533 -1.047 1.00 72.81 290 PHE A O 1
ATOM 2300 N N . THR A 1 291 ? 15.616 -5.801 -3.243 1.00 54.06 291 THR A N 1
ATOM 2301 C CA . THR A 1 291 ? 14.478 -4.890 -3.304 1.00 54.06 291 THR A CA 1
ATOM 2302 C C . THR A 1 291 ? 13.429 -5.530 -4.184 1.00 54.06 291 THR A C 1
ATOM 2304 O O . THR A 1 291 ? 13.765 -6.300 -5.086 1.00 54.06 291 THR A O 1
ATOM 2307 N N . ASP A 1 292 ? 12.183 -5.129 -4.018 1.00 48.47 292 ASP A N 1
ATOM 2308 C CA . ASP A 1 292 ? 11.105 -5.577 -4.892 1.00 48.47 292 ASP A CA 1
ATOM 2309 C C . ASP A 1 292 ? 11.044 -4.735 -6.177 1.00 48.47 292 ASP A C 1
ATOM 2311 O O . ASP A 1 292 ? 10.009 -4.200 -6.566 1.00 48.47 292 ASP A O 1
ATOM 2315 N N . LYS A 1 293 ? 12.184 -4.577 -6.862 1.00 38.72 293 LYS A N 1
ATOM 2316 C CA . LYS A 1 293 ? 12.244 -3.860 -8.139 1.00 38.72 293 LYS A CA 1
ATOM 2317 C C . LYS A 1 293 ? 11.892 -4.837 -9.265 1.00 38.72 293 LYS A C 1
ATOM 2319 O O . LYS A 1 293 ? 12.655 -5.753 -9.556 1.00 38.72 293 LYS A O 1
ATOM 2324 N N . TYR A 1 294 ? 10.747 -4.607 -9.916 1.00 36.94 294 TYR A N 1
ATOM 2325 C CA . TYR A 1 294 ? 10.199 -5.409 -11.027 1.00 36.94 294 TYR A CA 1
ATOM 2326 C C . TYR A 1 294 ? 9.636 -6.801 -10.645 1.00 36.94 294 TYR A C 1
ATOM 2328 O O . TYR A 1 294 ? 9.850 -7.772 -11.375 1.00 36.94 294 TYR A O 1
ATOM 2336 N N . ASP A 1 295 ? 8.907 -6.908 -9.525 1.00 45.44 295 ASP A N 1
ATOM 2337 C CA . ASP A 1 295 ? 8.109 -8.090 -9.114 1.00 45.44 295 ASP A CA 1
ATOM 2338 C C . ASP A 1 295 ? 8.856 -9.427 -9.010 1.00 45.44 295 ASP A C 1
ATOM 2340 O O . ASP A 1 295 ? 8.265 -10.510 -8.982 1.00 45.44 295 ASP A O 1
ATOM 2344 N N . THR A 1 296 ? 10.177 -9.373 -8.927 1.00 44.47 296 THR A N 1
ATOM 2345 C CA . THR A 1 296 ? 11.014 -10.508 -8.565 1.00 44.47 296 THR A CA 1
ATOM 2346 C C . THR A 1 296 ? 11.828 -10.055 -7.373 1.00 44.47 296 THR A C 1
ATOM 2348 O O . THR A 1 296 ? 12.527 -9.056 -7.501 1.00 44.47 296 THR A O 1
ATOM 2351 N N . TYR A 1 297 ? 11.743 -10.760 -6.236 1.00 65.94 297 TYR A N 1
ATOM 2352 C CA . TYR A 1 297 ? 12.656 -10.530 -5.114 1.00 65.94 297 TYR A CA 1
ATOM 2353 C C . TYR A 1 297 ? 14.069 -10.786 -5.626 1.00 65.94 297 TYR A C 1
ATOM 2355 O O . TYR A 1 297 ? 14.512 -11.933 -5.755 1.00 65.94 297 TYR A O 1
ATOM 2363 N N . CYS A 1 298 ? 14.724 -9.710 -6.036 1.00 68.19 298 CYS A N 1
ATOM 2364 C CA . CYS A 1 298 ? 15.996 -9.755 -6.705 1.00 68.19 298 CYS A CA 1
ATOM 2365 C C . CYS A 1 298 ? 16.887 -8.643 -6.174 1.00 68.19 298 CYS A C 1
ATOM 2367 O O . CYS A 1 298 ? 16.430 -7.657 -5.591 1.00 68.19 298 CYS A O 1
ATOM 2369 N N . CYS A 1 299 ? 18.191 -8.828 -6.298 1.00 72.12 299 CYS A N 1
ATOM 2370 C CA . CYS A 1 299 ? 19.105 -7.765 -5.941 1.00 72.12 299 CYS A CA 1
ATOM 2371 C C . CYS A 1 299 ? 18.880 -6.570 -6.881 1.00 72.12 299 CYS A C 1
ATOM 2373 O O . CYS A 1 299 ? 18.991 -6.728 -8.095 1.00 72.12 299 CYS A O 1
ATOM 2375 N N . ALA A 1 300 ? 18.597 -5.382 -6.332 1.00 68.12 300 ALA A N 1
ATOM 2376 C CA . ALA A 1 300 ? 18.390 -4.148 -7.105 1.00 68.12 300 ALA A CA 1
ATOM 2377 C C . ALA A 1 300 ? 19.576 -3.779 -7.996 1.00 68.12 300 ALA A C 1
ATOM 2379 O O . ALA A 1 300 ? 19.411 -3.070 -8.990 1.00 68.12 300 ALA A O 1
ATOM 2380 N N . ASP A 1 301 ? 20.755 -4.240 -7.590 1.00 68.38 301 ASP A N 1
ATOM 2381 C CA . ASP A 1 301 ? 22.028 -3.883 -8.182 1.00 68.38 301 ASP A CA 1
ATOM 2382 C C . ASP A 1 301 ? 22.411 -4.876 -9.289 1.00 68.38 301 ASP A C 1
ATOM 2384 O O . ASP A 1 301 ? 22.710 -4.471 -10.410 1.00 68.38 301 ASP A O 1
ATOM 2388 N N . CYS A 1 302 ? 22.341 -6.185 -9.012 1.00 67.00 302 CYS A N 1
ATOM 2389 C CA . CYS A 1 302 ? 22.825 -7.226 -9.929 1.00 67.00 302 CYS A CA 1
ATOM 2390 C C . CYS A 1 302 ? 21.737 -8.148 -10.514 1.00 67.00 302 CYS A C 1
ATOM 2392 O O . CYS A 1 302 ? 22.037 -9.002 -11.349 1.00 67.00 302 CYS A O 1
ATOM 2394 N N . GLY A 1 303 ? 20.480 -8.011 -10.081 1.00 70.06 303 GLY A N 1
ATOM 2395 C CA . GLY A 1 303 ? 19.346 -8.808 -10.561 1.00 70.06 303 GLY A CA 1
ATOM 2396 C C . GLY A 1 303 ? 19.303 -10.257 -10.060 1.00 70.06 303 GLY A C 1
ATOM 2397 O O . GLY A 1 303 ? 18.506 -11.047 -10.563 1.00 70.06 303 GLY A O 1
ATOM 2398 N N . TYR A 1 304 ? 20.139 -10.638 -9.086 1.00 72.31 304 TYR A N 1
ATOM 2399 C CA . TYR A 1 304 ? 20.152 -11.992 -8.519 1.00 72.31 304 TYR A CA 1
ATOM 2400 C C . TYR A 1 304 ? 18.828 -12.352 -7.846 1.00 72.31 304 TYR A C 1
ATOM 2402 O O . TYR A 1 304 ? 18.385 -11.621 -6.969 1.00 72.31 304 TYR A O 1
ATOM 2410 N N . VAL A 1 305 ? 18.255 -13.509 -8.184 1.00 75.31 305 VAL A N 1
ATOM 2411 C CA . VAL A 1 305 ? 17.020 -14.044 -7.590 1.00 75.31 305 VAL A CA 1
ATOM 2412 C C . VAL A 1 305 ? 17.368 -15.267 -6.736 1.00 75.31 305 VAL A C 1
ATOM 2414 O O . VAL A 1 305 ? 17.964 -16.207 -7.267 1.00 75.31 305 VAL A O 1
ATOM 2417 N N . PRO A 1 306 ? 17.004 -15.323 -5.443 1.00 73.75 306 PRO A N 1
ATOM 2418 C CA . PRO A 1 306 ? 17.270 -16.500 -4.632 1.00 73.75 306 PRO A CA 1
ATOM 2419 C C . PRO A 1 306 ? 16.377 -17.676 -5.049 1.00 73.75 306 PRO A C 1
ATOM 2421 O O . PRO A 1 306 ? 15.174 -17.524 -5.263 1.00 73.75 306 PRO A O 1
ATOM 2424 N N . GLU A 1 307 ? 16.960 -18.877 -5.128 1.00 63.19 307 GLU A N 1
ATOM 2425 C CA . GLU A 1 307 ? 16.204 -20.116 -5.337 1.00 63.19 307 GLU A CA 1
ATOM 2426 C C . GLU A 1 307 ? 15.199 -20.318 -4.192 1.00 63.19 307 GLU A C 1
ATOM 2428 O O . GLU A 1 307 ? 15.577 -20.488 -3.032 1.00 63.19 307 GLU A O 1
ATOM 2433 N N . GLN A 1 308 ? 13.903 -20.330 -4.514 1.00 46.72 308 GLN A N 1
ATOM 2434 C CA . GLN A 1 308 ? 12.872 -20.686 -3.545 1.00 46.72 308 GLN A CA 1
ATOM 2435 C C . GLN A 1 308 ? 12.996 -22.169 -3.182 1.00 46.72 308 GLN A C 1
ATOM 2437 O O . GLN A 1 308 ? 12.910 -23.042 -4.051 1.00 46.72 308 GLN A O 1
ATOM 2442 N N . GLU A 1 309 ? 13.172 -22.478 -1.893 1.00 35.22 309 GLU A N 1
ATOM 2443 C CA . GLU A 1 309 ? 13.148 -23.861 -1.424 1.00 35.22 309 GLU A CA 1
ATOM 2444 C C . GLU A 1 309 ? 11.766 -24.476 -1.694 1.00 35.22 309 GLU A C 1
ATOM 2446 O O . GLU A 1 309 ? 10.802 -24.270 -0.958 1.00 35.22 309 GLU A O 1
ATOM 2451 N N . THR A 1 310 ? 11.660 -25.288 -2.747 1.00 31.36 310 THR A N 1
ATOM 2452 C CA . THR A 1 310 ? 10.517 -26.192 -2.911 1.00 31.36 310 THR A CA 1
ATOM 2453 C C . THR A 1 310 ? 10.375 -27.064 -1.656 1.00 31.36 310 THR A C 1
ATOM 2455 O O . THR A 1 310 ? 11.359 -27.703 -1.263 1.00 31.36 310 THR A O 1
ATOM 2458 N N . PRO A 1 311 ? 9.182 -27.172 -1.037 1.00 33.12 311 PRO A N 1
ATOM 2459 C CA . PRO A 1 311 ? 8.991 -28.041 0.112 1.00 33.12 311 PRO A CA 1
ATOM 2460 C C . PRO A 1 311 ? 9.295 -29.485 -0.289 1.00 33.12 311 PRO A C 1
ATOM 2462 O O . PRO A 1 311 ? 8.602 -30.122 -1.087 1.00 33.12 311 PRO A O 1
ATOM 2465 N N . LYS A 1 312 ? 10.384 -30.007 0.273 1.00 31.52 312 LYS A N 1
ATOM 2466 C CA . LYS A 1 312 ? 10.826 -31.386 0.092 1.00 31.52 312 LYS A CA 1
ATOM 2467 C C . LYS A 1 312 ? 9.712 -32.334 0.565 1.00 31.52 312 LYS A C 1
ATOM 2469 O O . LYS A 1 312 ? 9.252 -32.193 1.700 1.00 31.52 312 LYS A O 1
ATOM 2474 N N . PRO A 1 313 ? 9.288 -33.329 -0.237 1.00 31.92 313 PRO A N 1
ATOM 2475 C CA . PRO A 1 313 ? 8.178 -34.202 0.126 1.00 31.92 313 PRO A CA 1
ATOM 2476 C C . PRO A 1 313 ? 8.487 -34.951 1.426 1.00 31.92 313 PRO A C 1
ATOM 2478 O O . PRO A 1 313 ? 9.483 -35.674 1.538 1.00 31.92 313 PRO A O 1
ATOM 2481 N N . THR A 1 314 ? 7.619 -34.763 2.421 1.00 33.00 314 THR A N 1
ATOM 2482 C CA . THR A 1 314 ? 7.697 -35.414 3.727 1.00 33.00 314 THR A CA 1
ATOM 2483 C C . THR A 1 314 ? 7.641 -36.932 3.550 1.00 33.00 314 THR A C 1
ATOM 2485 O O . THR A 1 314 ? 6.641 -37.489 3.096 1.00 33.00 314 THR A O 1
ATOM 2488 N N . GLN A 1 315 ? 8.725 -37.626 3.909 1.00 35.16 315 GLN A N 1
ATOM 2489 C CA . GLN A 1 315 ? 8.748 -39.086 3.919 1.00 35.16 315 GLN A CA 1
ATOM 2490 C C . GLN A 1 315 ? 7.744 -39.621 4.944 1.00 35.16 315 GLN A C 1
ATOM 2492 O O . GLN A 1 315 ? 7.830 -39.338 6.139 1.00 35.16 315 GLN A O 1
ATOM 2497 N N . THR A 1 316 ? 6.815 -40.446 4.469 1.00 31.36 316 THR A N 1
ATOM 2498 C CA . THR A 1 316 ? 5.858 -41.190 5.286 1.00 31.36 316 THR A CA 1
ATOM 2499 C C . THR A 1 316 ? 6.599 -42.141 6.228 1.00 31.36 316 THR A C 1
ATOM 2501 O O . THR A 1 316 ? 7.146 -43.164 5.807 1.00 31.36 316 THR A O 1
ATOM 2504 N N . VAL A 1 317 ? 6.615 -41.825 7.524 1.00 35.81 317 VAL A N 1
ATOM 2505 C CA . VAL A 1 317 ? 7.182 -42.715 8.541 1.00 35.81 317 VAL A CA 1
ATOM 2506 C C . VAL A 1 317 ? 6.214 -43.874 8.784 1.00 35.81 317 VAL A C 1
ATOM 2508 O O . VAL A 1 317 ? 5.076 -43.702 9.213 1.00 35.81 317 VAL A O 1
ATOM 2511 N N . LYS A 1 318 ? 6.686 -45.085 8.489 1.00 30.42 318 LYS A N 1
ATOM 2512 C CA . LYS A 1 318 ? 5.997 -46.356 8.736 1.00 30.42 318 LYS A CA 1
ATOM 2513 C C . LYS A 1 318 ? 5.854 -46.607 10.253 1.00 30.42 318 LYS A C 1
ATOM 2515 O O . LYS A 1 318 ? 6.833 -46.405 10.973 1.00 30.42 318 LYS A O 1
ATOM 2520 N N . PRO A 1 319 ? 4.711 -47.116 10.759 1.00 35.94 319 PRO A N 1
ATOM 2521 C CA . PRO A 1 319 ? 4.505 -47.294 12.197 1.00 35.94 319 PRO A CA 1
ATOM 2522 C C . PRO A 1 319 ? 5.449 -48.355 12.781 1.00 35.94 319 PRO A C 1
ATOM 2524 O O . PRO A 1 319 ? 5.490 -49.492 12.300 1.00 35.94 319 PRO A O 1
ATOM 2527 N N . SER A 1 320 ? 6.192 -47.987 13.828 1.00 29.77 320 SER A N 1
ATOM 2528 C CA . SER A 1 320 ? 7.022 -48.900 14.622 1.00 29.77 320 SER A CA 1
ATOM 2529 C C . SER A 1 320 ? 6.255 -49.417 15.844 1.00 29.77 320 SER A C 1
ATOM 2531 O O . SER A 1 320 ? 5.370 -48.756 16.381 1.00 29.77 320 SER A O 1
ATOM 2533 N N . GLN A 1 321 ? 6.567 -50.650 16.228 1.00 35.00 321 GLN A N 1
ATOM 2534 C CA . GLN A 1 321 ? 5.744 -51.549 17.032 1.00 35.00 321 GLN A CA 1
ATOM 2535 C C . GLN A 1 321 ? 5.687 -51.208 18.530 1.00 35.00 321 GLN A C 1
ATOM 2537 O O . GLN A 1 321 ? 6.647 -50.742 19.139 1.00 35.00 321 GLN A O 1
ATOM 2542 N N . THR A 1 322 ? 4.551 -51.567 19.126 1.00 35.50 322 THR A N 1
ATOM 2543 C CA . THR A 1 322 ? 4.238 -51.593 20.559 1.00 35.50 322 THR A CA 1
ATOM 2544 C C . THR A 1 322 ? 5.231 -52.446 21.373 1.00 35.50 322 THR A C 1
ATOM 2546 O O . THR A 1 322 ? 5.420 -53.620 21.041 1.00 35.50 322 THR A O 1
ATOM 2549 N N . PRO A 1 323 ? 5.794 -51.957 22.497 1.00 36.72 323 PRO A N 1
ATOM 2550 C CA . PRO A 1 323 ? 6.517 -52.808 23.433 1.00 36.72 323 PRO A CA 1
ATOM 2551 C C . PRO A 1 323 ? 5.567 -53.485 24.434 1.00 36.72 323 PRO A C 1
ATOM 2553 O O . PRO A 1 323 ? 4.718 -52.855 25.063 1.00 36.72 323 PRO A O 1
ATOM 2556 N N . LYS A 1 324 ? 5.757 -54.795 24.608 1.00 33.38 324 LYS A N 1
ATOM 2557 C CA . LYS A 1 324 ? 5.128 -55.645 25.630 1.00 33.38 324 LYS A CA 1
ATOM 2558 C C . LYS A 1 324 ? 5.996 -55.661 26.907 1.00 33.38 324 LYS A C 1
ATOM 2560 O O . LYS A 1 324 ? 7.218 -55.722 26.783 1.00 33.38 324 LYS A O 1
ATOM 2565 N N . PRO A 1 325 ? 5.420 -55.665 28.125 1.00 50.16 325 PRO A N 1
ATOM 2566 C CA . PRO A 1 325 ? 6.178 -55.565 29.377 1.00 50.16 325 PRO A CA 1
ATOM 2567 C C . PRO A 1 325 ? 6.571 -56.947 29.915 1.00 50.16 325 PRO A C 1
ATOM 2569 O O . PRO A 1 325 ? 5.779 -57.875 29.764 1.00 50.16 325 PRO A O 1
ATOM 2572 N N . THR A 1 326 ? 7.718 -57.096 30.603 1.00 29.62 326 THR A N 1
ATOM 2573 C CA . THR A 1 326 ? 7.962 -58.152 31.624 1.00 29.62 326 THR A CA 1
ATOM 2574 C C . THR A 1 326 ? 9.215 -57.880 32.495 1.00 29.62 326 THR A C 1
ATOM 2576 O O . THR A 1 326 ? 10.328 -57.873 31.988 1.00 29.62 326 THR A O 1
ATOM 2579 N N . GLN A 1 327 ? 8.959 -57.711 33.805 1.00 31.95 327 GLN A N 1
ATOM 2580 C CA . GLN A 1 327 ? 9.632 -58.203 35.040 1.00 31.95 327 GLN A CA 1
ATOM 2581 C C . GLN A 1 327 ? 11.162 -58.072 35.235 1.00 31.95 327 GLN A C 1
ATOM 2583 O O . GLN A 1 327 ? 11.958 -58.548 34.441 1.00 31.95 327 GLN A O 1
ATOM 2588 N N . THR A 1 328 ? 11.623 -57.349 36.268 1.00 34.88 328 THR A N 1
ATOM 2589 C CA . THR A 1 328 ? 11.829 -57.729 37.699 1.00 34.88 328 THR A CA 1
ATOM 2590 C C . THR A 1 328 ? 13.205 -58.335 37.983 1.00 34.88 328 THR A C 1
ATOM 2592 O O . THR A 1 328 ? 13.393 -59.531 37.807 1.00 34.88 328 THR A O 1
ATOM 2595 N N . VAL A 1 329 ? 14.099 -57.542 38.597 1.00 31.17 329 VAL A N 1
ATOM 2596 C CA . VAL A 1 329 ? 15.064 -58.018 39.610 1.00 31.17 329 VAL A CA 1
ATOM 2597 C C . VAL A 1 329 ? 15.297 -56.910 40.659 1.00 31.17 329 VAL A C 1
ATOM 2599 O O . VAL A 1 329 ? 15.470 -55.744 40.323 1.00 31.17 329 VAL A O 1
ATOM 2602 N N . LYS A 1 330 ? 15.292 -57.295 41.938 1.00 32.41 330 LYS A N 1
ATOM 2603 C CA . LYS A 1 330 ? 15.607 -56.534 43.170 1.00 32.41 330 LYS A CA 1
ATOM 2604 C C . LYS A 1 330 ? 16.526 -57.452 44.018 1.00 32.41 330 LYS A C 1
ATOM 2606 O O . LYS A 1 330 ? 16.432 -58.660 43.791 1.00 32.41 330 LYS A O 1
ATOM 2611 N N . PRO A 1 331 ? 17.240 -57.038 45.094 1.00 57.50 331 PRO A N 1
ATOM 2612 C CA . PRO A 1 331 ? 17.883 -55.765 45.501 1.00 57.50 331 PRO A CA 1
ATOM 2613 C C . PRO A 1 331 ? 19.413 -55.925 45.712 1.00 57.50 331 PRO A C 1
ATOM 2615 O O . PRO A 1 331 ? 19.911 -57.042 45.769 1.00 57.50 331 PRO A O 1
ATOM 2618 N N . THR A 1 332 ? 20.137 -54.841 46.027 1.00 31.62 332 THR A N 1
ATOM 2619 C CA . THR A 1 332 ? 21.051 -54.796 47.199 1.00 31.62 332 THR A CA 1
ATOM 2620 C C . THR A 1 332 ? 21.237 -53.342 47.652 1.00 31.62 332 THR A C 1
ATOM 2622 O O . THR A 1 332 ? 21.331 -52.432 46.838 1.00 31.62 332 THR A O 1
ATOM 2625 N N . ALA A 1 333 ? 21.175 -53.147 48.968 1.00 34.81 333 ALA A N 1
ATOM 2626 C CA . ALA A 1 333 ? 21.048 -51.884 49.686 1.00 34.81 333 ALA A CA 1
ATOM 2627 C C . ALA A 1 333 ? 22.371 -51.118 49.853 1.00 34.81 333 ALA A C 1
ATOM 2629 O O . ALA A 1 333 ? 23.427 -51.740 49.906 1.00 34.81 333 ALA A O 1
ATOM 2630 N N . THR A 1 334 ? 22.290 -49.797 50.063 1.00 29.34 334 THR A N 1
ATOM 2631 C CA . THR A 1 334 ? 22.851 -49.051 51.217 1.00 29.34 334 THR A CA 1
ATOM 2632 C C . THR A 1 334 ? 22.223 -47.641 51.236 1.00 29.34 334 THR A C 1
ATOM 2634 O O . THR A 1 334 ? 21.718 -47.172 50.224 1.00 29.34 334 THR A O 1
ATOM 2637 N N . ALA A 1 335 ? 22.126 -47.046 52.423 1.00 31.30 335 ALA A N 1
ATOM 2638 C CA . ALA A 1 335 ? 21.039 -46.188 52.888 1.00 31.30 335 ALA A CA 1
ATOM 2639 C C . ALA A 1 335 ? 21.298 -44.662 52.883 1.00 31.30 335 ALA A C 1
ATOM 2641 O O . ALA A 1 335 ? 22.446 -44.231 52.930 1.00 31.30 335 ALA A O 1
ATOM 2642 N N . THR A 1 336 ? 20.177 -43.923 53.022 1.00 33.00 336 THR A N 1
ATOM 2643 C CA . THR A 1 336 ? 20.007 -42.567 53.618 1.00 33.00 336 THR A CA 1
ATOM 2644 C C . THR A 1 336 ? 20.475 -41.408 52.714 1.00 33.00 336 THR A C 1
ATOM 2646 O O . THR A 1 336 ? 21.594 -41.429 52.232 1.00 33.00 336 THR A O 1
ATOM 2649 N N . ILE A 1 337 ? 19.696 -40.364 52.386 1.00 34.75 337 ILE A N 1
ATOM 2650 C CA . ILE A 1 337 ? 18.916 -39.413 53.209 1.00 34.75 337 ILE A CA 1
ATOM 2651 C C . ILE A 1 337 ? 17.691 -38.907 52.403 1.00 34.75 337 ILE A C 1
ATOM 2653 O O . ILE A 1 337 ? 17.755 -38.789 51.184 1.00 34.75 337 ILE A O 1
ATOM 2657 N N . ALA A 1 338 ? 16.580 -38.611 53.087 1.00 41.94 338 ALA A N 1
ATOM 2658 C CA . ALA A 1 338 ? 15.342 -38.071 52.514 1.00 41.94 338 ALA A CA 1
ATOM 2659 C C . ALA A 1 338 ? 15.446 -36.582 52.122 1.00 41.94 338 ALA A C 1
ATOM 2661 O O . ALA A 1 338 ? 15.984 -35.790 52.899 1.00 41.94 338 ALA A O 1
ATOM 2662 N N . PRO A 1 339 ? 14.825 -36.189 50.996 1.00 34.97 339 PRO A N 1
ATOM 2663 C CA . PRO A 1 339 ? 14.048 -34.952 50.993 1.00 34.97 339 PRO A CA 1
ATOM 2664 C C . PRO A 1 339 ? 12.683 -35.080 50.286 1.00 34.97 339 PRO A C 1
ATOM 2666 O O . PRO A 1 339 ? 12.539 -35.750 49.272 1.00 34.97 339 PRO A O 1
ATOM 2669 N N . THR A 1 340 ? 11.709 -34.411 50.903 1.00 33.56 340 THR A N 1
ATOM 2670 C CA . THR A 1 340 ? 10.554 -33.666 50.366 1.00 33.56 340 THR A CA 1
ATOM 2671 C C . THR A 1 340 ? 9.754 -34.235 49.184 1.00 33.56 340 THR A C 1
ATOM 2673 O O . THR A 1 340 ? 10.260 -34.432 48.087 1.00 33.56 340 THR A O 1
ATOM 2676 N N . ALA A 1 341 ? 8.444 -34.396 49.414 1.00 35.84 341 ALA A N 1
ATOM 2677 C CA . ALA A 1 341 ? 7.446 -34.821 48.437 1.00 35.84 341 ALA A CA 1
ATOM 2678 C C . ALA A 1 341 ? 7.505 -33.999 47.136 1.00 35.84 341 ALA A C 1
ATOM 2680 O O . ALA A 1 341 ? 7.242 -32.798 47.126 1.00 35.84 341 ALA A O 1
ATOM 2681 N N . THR A 1 342 ? 7.831 -34.683 46.043 1.00 30.19 342 THR A N 1
ATOM 2682 C CA . THR A 1 342 ? 7.732 -34.184 44.672 1.00 30.19 342 THR A CA 1
ATOM 2683 C C . THR A 1 342 ? 6.260 -34.133 44.263 1.00 30.19 342 THR A C 1
ATOM 2685 O O . THR A 1 342 ? 5.551 -35.136 44.349 1.00 30.19 342 THR A O 1
ATOM 2688 N N . ILE A 1 343 ? 5.809 -32.952 43.842 1.00 42.94 343 ILE A N 1
ATOM 2689 C CA . ILE A 1 343 ? 4.499 -32.722 43.226 1.00 42.94 343 ILE A CA 1
ATOM 2690 C C . ILE A 1 343 ? 4.409 -33.595 41.967 1.00 42.94 343 ILE A C 1
ATOM 2692 O O . ILE A 1 343 ? 5.357 -33.659 41.185 1.00 42.94 343 ILE A O 1
ATOM 2696 N N . ALA A 1 344 ? 3.295 -34.312 41.809 1.00 34.88 344 ALA A N 1
ATOM 2697 C CA . ALA A 1 344 ? 3.039 -35.130 40.629 1.00 34.88 344 ALA A CA 1
ATOM 2698 C C . ALA A 1 344 ? 3.113 -34.259 39.359 1.00 34.88 344 ALA A C 1
ATOM 2700 O O . ALA A 1 344 ? 2.593 -33.143 39.382 1.00 34.88 344 ALA A O 1
ATOM 2701 N N . PRO A 1 345 ? 3.736 -34.733 38.266 1.00 35.06 345 PRO A N 1
ATOM 2702 C CA . PRO A 1 345 ? 3.753 -33.989 37.016 1.00 35.06 345 PRO A CA 1
ATOM 2703 C C . PRO A 1 345 ? 2.313 -33.757 36.551 1.00 35.06 345 PRO A C 1
ATOM 2705 O O . PRO A 1 345 ? 1.550 -34.707 36.363 1.00 35.06 345 PRO A O 1
ATOM 2708 N N . THR A 1 346 ? 1.953 -32.481 36.413 1.00 38.12 346 THR A N 1
ATOM 2709 C CA . THR A 1 346 ? 0.729 -32.021 35.761 1.00 38.12 346 THR A CA 1
ATOM 2710 C C . THR A 1 346 ? 0.624 -32.707 34.406 1.00 38.12 346 THR A C 1
ATOM 2712 O O . THR A 1 346 ? 1.593 -32.731 33.646 1.00 38.12 346 THR A O 1
ATOM 2715 N N . ALA A 1 347 ? -0.534 -33.310 34.138 1.00 35.94 347 ALA A N 1
ATOM 2716 C CA . ALA A 1 347 ? -0.828 -33.931 32.859 1.00 35.94 347 ALA A CA 1
ATOM 2717 C C . ALA A 1 347 ? -0.509 -32.940 31.733 1.00 35.94 347 ALA A C 1
ATOM 2719 O O . ALA A 1 347 ? -1.008 -31.817 31.734 1.00 35.94 347 ALA A O 1
ATOM 2720 N N . THR A 1 348 ? 0.346 -33.353 30.800 1.00 35.00 348 THR A N 1
ATOM 2721 C CA . THR A 1 348 ? 0.557 -32.640 29.544 1.00 35.00 348 THR A CA 1
ATOM 2722 C C . THR A 1 348 ? -0.792 -32.574 28.838 1.00 35.00 348 THR A C 1
ATOM 2724 O O . THR A 1 348 ? -1.309 -33.598 28.390 1.00 35.00 348 THR A O 1
ATOM 2727 N N . ILE A 1 349 ? -1.389 -31.382 28.826 1.00 42.97 349 ILE A N 1
ATOM 2728 C CA . ILE A 1 349 ? -2.602 -31.084 28.069 1.00 42.97 349 ILE A CA 1
ATOM 2729 C C . ILE A 1 349 ? -2.266 -31.375 26.603 1.00 42.97 349 ILE A C 1
ATOM 2731 O O . ILE A 1 349 ? -1.231 -30.933 26.103 1.00 42.97 349 ILE A O 1
ATOM 2735 N N . ALA A 1 350 ? -3.084 -32.201 25.950 1.00 37.78 350 ALA A N 1
ATOM 2736 C CA . ALA A 1 350 ? -2.967 -32.434 24.517 1.00 37.78 350 ALA A CA 1
ATOM 2737 C C . ALA A 1 350 ? -3.051 -31.077 23.792 1.00 37.78 350 ALA A C 1
ATOM 2739 O O . ALA A 1 350 ? -3.847 -30.243 24.222 1.00 37.78 350 ALA A O 1
ATOM 2740 N N . PRO A 1 351 ? -2.245 -30.822 22.745 1.00 40.88 351 PRO A N 1
ATOM 2741 C CA . PRO A 1 351 ? -2.314 -29.555 22.027 1.00 40.88 351 PRO A CA 1
ATOM 2742 C C . PRO A 1 351 ? -3.751 -29.325 21.556 1.00 40.88 351 PRO A C 1
ATOM 2744 O O . PRO A 1 351 ? -4.328 -30.184 20.886 1.00 40.88 351 PRO A O 1
ATOM 2747 N N . THR A 1 352 ? -4.334 -28.195 21.960 1.00 49.97 352 THR A N 1
ATOM 2748 C CA . THR A 1 352 ? -5.637 -27.745 21.470 1.00 49.97 352 THR A CA 1
ATOM 2749 C C . THR A 1 352 ? -5.561 -27.694 19.942 1.00 49.97 352 THR A C 1
ATOM 2751 O O . THR A 1 352 ? -4.611 -27.100 19.424 1.00 49.97 352 THR A O 1
ATOM 2754 N N . PRO A 1 353 ? -6.483 -28.341 19.208 1.00 56.88 353 PRO A N 1
ATOM 2755 C CA . PRO A 1 353 ? -6.486 -28.263 17.754 1.00 56.88 353 PRO A CA 1
ATOM 2756 C C . PRO A 1 353 ? -6.592 -26.795 17.323 1.00 56.88 353 PRO A C 1
ATOM 2758 O O . PRO A 1 353 ? -7.409 -26.047 17.863 1.00 56.88 353 PRO A O 1
ATOM 2761 N N . VAL A 1 354 ? -5.736 -26.388 16.383 1.00 63.56 354 VAL A N 1
ATOM 2762 C CA . VAL A 1 354 ? -5.793 -25.060 15.757 1.00 63.56 354 VAL A CA 1
ATOM 2763 C C . VAL A 1 354 ? -7.120 -24.965 14.988 1.00 63.56 354 VAL A C 1
ATOM 2765 O O . VAL A 1 354 ? -7.434 -25.917 14.269 1.00 63.56 354 VAL A O 1
ATOM 2768 N N . PRO A 1 355 ? -7.919 -23.893 15.155 1.00 74.00 355 PRO A N 1
ATOM 2769 C CA . PRO A 1 355 ? -9.155 -23.722 14.396 1.00 74.00 355 PRO A CA 1
ATOM 2770 C C . PRO A 1 355 ? -8.857 -23.666 12.891 1.00 74.00 355 PRO A C 1
ATOM 2772 O O . PRO A 1 355 ? -7.924 -22.990 12.460 1.00 74.00 355 PRO A O 1
ATOM 2775 N N . GLU A 1 356 ? -9.634 -24.408 12.102 1.00 83.56 356 GLU A N 1
ATOM 2776 C CA . GLU A 1 356 ? -9.546 -24.414 10.640 1.00 83.56 356 GLU A CA 1
ATOM 2777 C C . GLU A 1 356 ? -10.546 -23.396 10.088 1.00 83.56 356 GLU A C 1
ATOM 2779 O O . GLU A 1 356 ? -11.757 -23.569 10.221 1.00 83.56 356 GLU A O 1
ATOM 2784 N N . TYR A 1 357 ? -10.025 -22.312 9.514 1.00 86.62 357 TYR A N 1
ATOM 2785 C CA . TYR A 1 357 ? -10.827 -21.213 8.989 1.00 86.62 357 TYR A CA 1
ATOM 2786 C C . TYR A 1 357 ? -11.321 -21.505 7.577 1.00 86.62 357 TYR A C 1
ATOM 2788 O O . TYR A 1 357 ? -10.577 -21.989 6.726 1.00 86.62 357 TYR A O 1
ATOM 2796 N N . THR A 1 358 ? -12.591 -21.190 7.335 1.00 89.06 358 THR A N 1
ATOM 2797 C CA . THR A 1 358 ? -13.215 -21.229 6.012 1.00 89.06 358 THR A CA 1
ATOM 2798 C C . THR A 1 358 ? -13.582 -19.811 5.602 1.00 89.06 358 THR A C 1
ATOM 2800 O O . THR A 1 358 ? -14.359 -19.158 6.299 1.00 89.06 358 THR A O 1
ATOM 2803 N N . GLN A 1 359 ? -13.038 -19.346 4.476 1.00 88.12 359 GLN A N 1
ATOM 2804 C CA . GLN A 1 359 ? -13.434 -18.080 3.865 1.00 88.12 359 GLN A CA 1
ATOM 2805 C C . GLN A 1 359 ? -14.876 -18.182 3.351 1.00 88.12 359 GLN A C 1
ATOM 2807 O O . GLN A 1 359 ? -15.211 -19.112 2.610 1.00 88.12 359 GLN A O 1
ATOM 2812 N N . LEU A 1 360 ? -15.717 -17.229 3.747 1.00 84.50 360 LEU A N 1
ATOM 2813 C CA . LEU A 1 360 ? -17.070 -17.091 3.222 1.00 84.50 360 LEU A CA 1
ATOM 2814 C C . LEU A 1 360 ? -17.031 -16.535 1.784 1.00 84.50 360 LEU A C 1
ATOM 2816 O O . LEU A 1 360 ? -16.147 -15.736 1.465 1.00 84.50 360 LEU A O 1
ATOM 2820 N N . PRO A 1 361 ? -17.963 -16.942 0.902 1.00 88.88 361 PRO A N 1
ATOM 2821 C CA . PRO A 1 361 ? -18.178 -16.294 -0.390 1.00 88.88 361 PRO A CA 1
ATOM 2822 C C . PRO A 1 361 ? -18.353 -14.777 -0.247 1.00 88.88 361 PRO A C 1
ATOM 2824 O O . PRO A 1 361 ? -18.928 -14.311 0.734 1.00 88.88 361 PRO A O 1
ATOM 2827 N N . ASN A 1 362 ? -17.890 -14.005 -1.235 1.00 81.62 362 ASN A N 1
ATOM 2828 C CA . ASN A 1 362 ? -17.873 -12.543 -1.123 1.00 81.62 362 ASN A CA 1
ATOM 2829 C C . ASN A 1 362 ? -19.271 -11.912 -0.976 1.00 81.62 362 ASN A C 1
ATOM 2831 O O . ASN A 1 362 ? -19.382 -10.847 -0.374 1.00 81.62 362 ASN A O 1
ATOM 2835 N N . ASP A 1 363 ? -20.307 -12.571 -1.500 1.00 88.19 363 ASP A N 1
ATOM 2836 C CA . ASP A 1 363 ? -21.717 -12.170 -1.448 1.00 88.19 363 ASP A CA 1
ATOM 2837 C C . ASP A 1 363 ? -22.474 -12.743 -0.231 1.00 88.19 363 ASP A C 1
ATOM 2839 O O . ASP A 1 363 ? -23.648 -12.427 -0.019 1.00 88.19 363 ASP A O 1
ATOM 2843 N N . GLU A 1 364 ? -21.837 -13.602 0.575 1.00 89.12 364 GLU A N 1
ATOM 2844 C CA . GLU A 1 364 ? -22.459 -14.208 1.754 1.00 89.12 364 GLU A CA 1
ATOM 2845 C C . GLU A 1 364 ? -22.354 -13.267 2.970 1.00 89.12 364 GLU A C 1
ATOM 2847 O O . GLU A 1 364 ? -21.244 -12.934 3.392 1.00 89.12 364 GLU A O 1
ATOM 2852 N N . PRO A 1 365 ? -23.485 -12.841 3.572 1.00 90.25 365 PRO A N 1
ATOM 2853 C CA . PRO A 1 365 ? -23.451 -11.912 4.691 1.00 90.25 365 PRO A CA 1
ATOM 2854 C C . PRO A 1 365 ? -23.094 -12.603 6.010 1.00 90.25 365 PRO A C 1
ATOM 2856 O O . PRO A 1 365 ? -23.697 -13.615 6.382 1.00 90.25 365 PRO A O 1
ATOM 2859 N N . LEU A 1 366 ? -22.205 -11.980 6.782 1.00 91.75 366 LEU A N 1
ATOM 2860 C CA . LEU A 1 366 ? -21.964 -12.293 8.190 1.00 91.75 366 LEU A CA 1
ATOM 2861 C C . LEU A 1 366 ? -22.301 -11.054 9.018 1.00 91.75 366 LEU A C 1
ATOM 2863 O O . LEU A 1 366 ? -21.700 -10.010 8.819 1.00 91.75 366 LEU A O 1
ATOM 2867 N N . HIS A 1 367 ? -23.283 -11.150 9.918 1.00 91.69 367 HIS A N 1
ATOM 2868 C CA . HIS A 1 367 ? -23.735 -10.021 10.757 1.00 91.69 367 HIS A CA 1
ATOM 2869 C C . HIS A 1 367 ? -24.037 -8.738 9.970 1.00 91.69 367 HIS A C 1
ATOM 2871 O O . HIS A 1 367 ? -23.683 -7.635 10.376 1.00 91.69 367 HIS A O 1
ATOM 2877 N N . GLY A 1 368 ? -24.690 -8.899 8.820 1.00 87.38 368 GLY A N 1
ATOM 2878 C CA . GLY A 1 368 ? -25.146 -7.777 8.002 1.00 87.38 368 GLY A CA 1
ATOM 2879 C C . GLY A 1 368 ? -24.075 -7.129 7.124 1.00 87.38 368 GLY A C 1
ATOM 2880 O O . GLY A 1 368 ? -24.404 -6.150 6.466 1.00 87.38 368 GLY A O 1
ATOM 2881 N N . VAL A 1 369 ? -22.852 -7.670 7.075 1.00 92.44 369 VAL A N 1
ATOM 2882 C CA . VAL A 1 369 ? -21.780 -7.191 6.185 1.00 92.44 369 VAL A CA 1
ATOM 2883 C C . VAL A 1 369 ? -21.374 -8.256 5.171 1.00 92.44 369 VAL A C 1
ATOM 2885 O O . VAL A 1 369 ? -21.403 -9.451 5.475 1.00 92.44 369 VAL A O 1
ATOM 2888 N N . THR A 1 370 ? -20.972 -7.822 3.977 1.00 92.25 370 THR A N 1
ATOM 2889 C CA . THR A 1 370 ? -20.423 -8.674 2.910 1.00 92.25 370 THR A CA 1
ATOM 2890 C C . THR A 1 370 ? -19.072 -8.136 2.437 1.00 92.25 370 THR A C 1
ATOM 2892 O O . THR A 1 370 ? -18.769 -6.959 2.621 1.00 92.25 370 THR A O 1
ATOM 2895 N N . VAL A 1 371 ? -18.244 -8.989 1.826 1.00 90.62 371 VAL A N 1
ATOM 2896 C CA . VAL A 1 371 ? -16.975 -8.542 1.221 1.00 90.62 371 VAL A CA 1
ATOM 2897 C C . VAL A 1 371 ? -17.232 -7.770 -0.077 1.00 90.62 371 VAL A C 1
ATOM 2899 O O . VAL A 1 371 ? -16.492 -6.845 -0.380 1.00 90.62 371 VAL A O 1
ATOM 2902 N N . GLU A 1 372 ? -18.277 -8.121 -0.835 1.00 87.38 372 GLU A N 1
ATOM 2903 C CA . GLU A 1 372 ? -18.633 -7.451 -2.098 1.00 87.38 372 GLU A CA 1
ATOM 2904 C C . GLU A 1 372 ? -18.955 -5.956 -1.926 1.00 87.38 372 GLU A C 1
ATOM 2906 O O . GLU A 1 372 ? -18.709 -5.171 -2.839 1.00 87.38 372 GLU A O 1
ATOM 2911 N N . GLU A 1 373 ? -19.482 -5.553 -0.768 1.00 90.31 373 GLU A N 1
ATOM 2912 C CA . GLU A 1 373 ? -19.792 -4.150 -0.460 1.00 90.31 373 GLU A CA 1
ATOM 2913 C C . GLU A 1 373 ? -18.560 -3.322 -0.059 1.00 90.31 373 GLU A C 1
ATOM 2915 O O . GLU A 1 373 ? -18.661 -2.098 0.004 1.00 90.31 373 GLU A O 1
ATOM 2920 N N . GLU A 1 374 ? -17.426 -3.976 0.223 1.00 93.62 374 GLU A N 1
ATOM 2921 C CA . GLU A 1 374 ? -16.169 -3.364 0.680 1.00 93.62 374 GLU A CA 1
ATOM 2922 C C . GLU A 1 374 ? -16.345 -2.304 1.801 1.00 93.62 374 GLU A C 1
ATOM 2924 O O . GLU A 1 374 ? -15.737 -1.232 1.734 1.00 93.62 374 GLU A O 1
ATOM 2929 N N . PRO A 1 375 ? -17.159 -2.556 2.856 1.00 94.56 375 PRO A N 1
ATOM 2930 C CA . PRO A 1 375 ? -17.419 -1.558 3.892 1.00 94.56 375 PRO A CA 1
ATOM 2931 C C . PRO A 1 375 ? -16.148 -1.168 4.655 1.00 94.56 375 PRO A C 1
ATOM 2933 O O . PRO A 1 375 ? -15.233 -1.977 4.851 1.00 94.56 375 PRO A O 1
ATOM 2936 N N . GLU A 1 376 ? -16.114 0.069 5.157 1.00 95.75 376 GLU A N 1
ATOM 2937 C CA . GLU A 1 376 ? -15.004 0.547 5.983 1.00 95.75 376 GLU A CA 1
ATOM 2938 C C . GLU A 1 376 ? -14.927 -0.210 7.322 1.00 95.75 376 GLU A C 1
ATOM 2940 O O . GLU A 1 376 ? -15.910 -0.759 7.829 1.00 95.75 376 GLU A O 1
ATOM 2945 N N . LEU A 1 377 ? -13.749 -0.206 7.947 1.00 95.69 377 LEU A N 1
ATOM 2946 C CA . LEU A 1 377 ? -13.469 -0.912 9.195 1.00 95.69 377 LEU A CA 1
ATOM 2947 C C . LEU A 1 377 ? -14.452 -0.549 10.309 1.00 95.69 377 LEU A C 1
ATOM 2949 O O . LEU A 1 377 ? -15.015 -1.433 10.947 1.00 95.69 377 LEU A O 1
ATOM 2953 N N . THR A 1 378 ? -14.708 0.734 10.551 1.00 95.12 378 THR A N 1
ATOM 2954 C CA . THR A 1 378 ? -15.603 1.155 11.640 1.00 95.12 378 THR A CA 1
ATOM 2955 C C . THR A 1 378 ? -17.075 0.910 11.329 1.00 95.12 378 THR A C 1
ATOM 2957 O O . THR A 1 378 ? -17.840 0.625 12.254 1.00 95.12 378 THR A O 1
ATOM 2960 N N . GLU A 1 379 ? -17.475 0.969 10.057 1.00 93.81 379 GLU A N 1
ATOM 2961 C CA . GLU A 1 379 ? -18.812 0.575 9.603 1.00 93.81 379 GLU A CA 1
ATOM 2962 C C . GLU A 1 379 ? -19.025 -0.923 9.831 1.00 93.81 379 GLU A C 1
ATOM 2964 O O . GLU A 1 379 ? -19.978 -1.313 10.509 1.00 93.81 379 GLU A O 1
ATOM 2969 N N . THR A 1 380 ? -18.068 -1.738 9.379 1.00 95.81 380 THR A N 1
ATOM 2970 C CA . THR A 1 380 ? -18.060 -3.193 9.556 1.00 95.81 380 THR A CA 1
ATOM 2971 C C . THR A 1 380 ? -18.200 -3.563 11.026 1.00 95.81 380 THR A C 1
ATOM 2973 O O . THR A 1 380 ? -19.094 -4.308 11.416 1.00 95.81 380 THR A O 1
ATOM 2976 N N . ILE A 1 381 ? -17.337 -2.999 11.870 1.00 96.00 381 ILE A N 1
ATOM 2977 C CA . ILE A 1 381 ? -17.299 -3.301 13.301 1.00 96.00 381 ILE A CA 1
ATOM 2978 C C . ILE A 1 381 ? -18.554 -2.807 14.022 1.00 96.00 381 ILE A C 1
ATOM 2980 O O . ILE A 1 381 ? -19.041 -3.478 14.931 1.00 96.00 381 ILE A O 1
ATOM 2984 N N . THR A 1 382 ? -19.119 -1.674 13.603 1.00 93.69 382 THR A N 1
ATOM 2985 C CA . THR A 1 382 ? -20.382 -1.179 14.159 1.00 93.69 382 THR A CA 1
ATOM 2986 C C . THR A 1 382 ? -21.550 -2.097 13.801 1.00 93.69 382 THR A C 1
ATOM 2988 O O . THR A 1 382 ? -22.340 -2.417 14.689 1.00 93.69 382 THR A O 1
ATOM 2991 N N . ALA A 1 383 ? -21.651 -2.542 12.546 1.00 93.50 383 ALA A N 1
ATOM 2992 C CA . ALA A 1 383 ? -22.694 -3.465 12.100 1.00 93.50 383 ALA A CA 1
ATOM 2993 C C . ALA A 1 383 ? -22.581 -4.827 12.806 1.00 93.50 383 ALA A C 1
ATOM 2995 O O . ALA A 1 383 ? -23.552 -5.306 13.395 1.00 93.50 383 ALA A O 1
ATOM 2996 N N . VAL A 1 384 ? -21.366 -5.386 12.857 1.00 94.00 384 VAL A N 1
ATOM 2997 C CA . VAL A 1 384 ? -21.068 -6.639 13.565 1.00 94.00 384 VAL A CA 1
ATOM 2998 C C . VAL A 1 384 ? -21.442 -6.537 15.042 1.00 94.00 384 VAL A C 1
ATOM 3000 O O . VAL A 1 384 ? -22.114 -7.424 15.565 1.00 94.00 384 VAL A O 1
ATOM 3003 N N . ALA A 1 385 ? -21.067 -5.447 15.720 1.00 93.56 385 ALA A N 1
ATOM 3004 C CA . ALA A 1 385 ? -21.420 -5.242 17.122 1.00 93.56 385 ALA A CA 1
ATOM 3005 C C . ALA A 1 385 ? -22.936 -5.191 17.341 1.00 93.56 385 ALA A C 1
ATOM 3007 O O . ALA A 1 385 ? -23.439 -5.825 18.267 1.00 93.56 385 ALA A O 1
ATOM 3008 N N . GLN A 1 386 ? -23.660 -4.461 16.488 1.00 91.81 386 GLN A N 1
ATOM 3009 C CA . GLN A 1 386 ? -25.112 -4.324 16.587 1.00 91.81 386 GLN A CA 1
ATOM 3010 C C . GLN A 1 386 ? -25.817 -5.672 16.444 1.00 91.81 386 GLN A C 1
ATOM 3012 O O . GLN A 1 386 ? -26.660 -6.005 17.273 1.00 91.81 386 GLN A O 1
ATOM 3017 N N . GLU A 1 387 ? -25.461 -6.469 15.439 1.00 92.56 387 GLU A N 1
ATOM 3018 C CA . GLU A 1 387 ? -26.066 -7.788 15.229 1.00 92.56 387 GLU A CA 1
ATOM 3019 C C . GLU A 1 387 ? -25.692 -8.767 16.352 1.00 92.56 387 GLU A C 1
ATOM 3021 O O . GLU A 1 387 ? -26.572 -9.437 16.902 1.00 92.56 387 GLU A O 1
ATOM 3026 N N . LEU A 1 388 ? -24.420 -8.799 16.771 1.00 90.44 388 LEU A N 1
ATOM 3027 C CA . LEU A 1 388 ? -23.955 -9.664 17.861 1.00 90.44 388 LEU A CA 1
ATOM 3028 C C . LEU A 1 388 ? -24.628 -9.342 19.205 1.00 90.44 388 LEU A C 1
ATOM 3030 O O . LEU A 1 388 ? -24.926 -10.260 19.970 1.00 90.44 388 LEU A O 1
ATOM 3034 N N . GLU A 1 389 ? -24.921 -8.071 19.490 1.00 87.69 389 GLU A N 1
ATOM 3035 C CA . GLU A 1 389 ? -25.659 -7.659 20.693 1.00 87.69 389 GLU A CA 1
ATOM 3036 C C . GLU A 1 389 ? -27.123 -8.133 20.696 1.00 87.69 389 GLU A C 1
ATOM 3038 O O . GLU A 1 389 ? -27.729 -8.251 21.764 1.00 87.69 389 GLU A O 1
ATOM 3043 N N . THR A 1 390 ? -27.700 -8.433 19.526 1.00 86.50 390 THR A N 1
ATOM 3044 C CA . THR A 1 390 ? -29.068 -8.972 19.418 1.00 86.50 390 THR A CA 1
ATOM 3045 C C . THR A 1 390 ? -29.152 -10.496 19.511 1.00 86.50 390 THR A C 1
ATOM 3047 O O . THR A 1 390 ? -30.261 -11.043 19.524 1.00 86.50 390 THR A O 1
ATOM 3050 N N . LEU A 1 391 ? -28.009 -11.190 19.587 1.00 83.19 391 LEU A N 1
ATOM 3051 C CA . LEU A 1 391 ? -27.966 -12.645 19.718 1.00 83.19 391 LEU A CA 1
ATOM 3052 C C . LEU A 1 391 ? -28.559 -13.138 21.046 1.00 83.19 391 LEU A C 1
ATOM 3054 O O . LEU A 1 391 ? -28.888 -12.377 21.955 1.00 83.19 391 LEU A O 1
ATOM 3058 N N . GLU A 1 392 ? -28.728 -14.460 21.138 1.00 77.88 392 GLU A N 1
ATOM 3059 C CA . GLU A 1 392 ? -29.346 -15.127 22.283 1.00 77.88 392 GLU A CA 1
ATOM 3060 C C . GLU A 1 392 ? -28.728 -14.691 23.625 1.00 77.88 392 GLU A C 1
ATOM 3062 O O . GLU A 1 392 ? -27.510 -14.541 23.764 1.00 77.88 392 GLU A O 1
ATOM 3067 N N . GLU A 1 393 ? -29.589 -14.526 24.633 1.00 73.62 393 GLU A N 1
ATOM 3068 C CA . GLU A 1 393 ? -29.200 -14.140 25.990 1.00 73.62 393 GLU A CA 1
ATOM 3069 C C . GLU A 1 393 ? -28.178 -15.144 26.557 1.00 73.62 393 GLU A C 1
ATOM 3071 O O . GLU A 1 393 ? -28.446 -16.344 26.643 1.00 73.62 393 GLU A O 1
ATOM 3076 N N . GLY A 1 394 ? -26.992 -14.654 26.936 1.00 73.50 394 GLY A N 1
ATOM 3077 C CA . GLY A 1 394 ? -25.860 -15.489 27.360 1.00 73.50 394 GLY A CA 1
ATOM 3078 C C . GLY A 1 394 ? -24.764 -15.681 26.306 1.00 73.50 394 GLY A C 1
ATOM 3079 O O . GLY A 1 394 ? -23.801 -16.394 26.582 1.00 73.50 394 GLY A O 1
ATOM 3080 N N . THR A 1 395 ? -24.879 -15.041 25.139 1.00 84.31 395 THR A N 1
ATOM 3081 C CA . THR A 1 395 ? -23.769 -14.914 24.185 1.00 84.31 395 THR A CA 1
ATOM 3082 C C . THR A 1 395 ? -22.645 -14.067 24.790 1.00 84.31 395 THR A C 1
ATOM 3084 O O . THR A 1 395 ? -22.901 -12.987 25.322 1.00 84.31 395 THR A O 1
ATOM 3087 N N . THR A 1 396 ? -21.401 -14.543 24.718 1.00 88.06 396 THR A N 1
ATOM 3088 C CA . THR A 1 396 ? -20.213 -13.771 25.125 1.00 88.06 396 THR A CA 1
ATOM 3089 C C . THR A 1 396 ? -19.286 -13.584 23.938 1.00 88.06 396 THR A C 1
ATOM 3091 O O . THR A 1 396 ? -18.960 -14.568 23.270 1.00 88.06 396 THR A O 1
ATOM 3094 N N . ILE A 1 397 ? -18.838 -12.351 23.717 1.00 91.94 397 ILE A N 1
ATOM 3095 C CA . ILE A 1 397 ? -17.916 -11.986 22.641 1.00 91.94 397 ILE A CA 1
ATOM 3096 C C . ILE A 1 397 ? -16.582 -11.580 23.261 1.00 91.94 397 ILE A C 1
ATOM 3098 O O . ILE A 1 397 ? -16.548 -10.782 24.197 1.00 91.94 397 ILE A O 1
ATOM 3102 N N . GLU A 1 398 ? -15.485 -12.131 22.753 1.00 92.12 398 GLU A N 1
ATOM 3103 C CA . GLU A 1 398 ? -14.130 -11.764 23.165 1.00 92.12 398 GLU A CA 1
ATOM 3104 C C . GLU A 1 398 ? -13.286 -11.392 21.944 1.00 92.12 398 GLU A C 1
ATOM 3106 O O . GLU A 1 398 ? -13.225 -12.143 20.972 1.00 92.12 398 GLU A O 1
ATOM 3111 N N . ILE A 1 399 ? -12.587 -10.256 22.012 1.00 94.38 399 ILE A N 1
ATOM 3112 C CA . ILE A 1 399 ? -11.539 -9.911 21.044 1.00 94.38 399 ILE A CA 1
ATOM 3113 C C . ILE A 1 399 ? -10.324 -10.790 21.338 1.00 94.38 399 ILE A C 1
ATOM 3115 O O . ILE A 1 399 ? -9.772 -10.754 22.446 1.00 94.38 399 ILE A O 1
ATOM 3119 N N . LYS A 1 400 ? -9.891 -11.588 20.364 1.00 92.38 400 LYS A N 1
ATOM 3120 C CA . LYS A 1 400 ? -8.762 -12.498 20.567 1.00 92.38 400 LYS A CA 1
ATOM 3121 C C . LYS A 1 400 ? -7.458 -11.727 20.722 1.00 92.38 400 LYS A C 1
ATOM 3123 O O . LYS A 1 400 ? -7.259 -10.695 20.100 1.00 92.38 400 LYS A O 1
ATOM 3128 N N . ASN A 1 401 ? -6.586 -12.234 21.593 1.00 91.94 401 ASN A N 1
ATOM 3129 C CA . ASN A 1 401 ? -5.313 -11.622 21.993 1.00 91.94 401 ASN A CA 1
ATOM 3130 C C . ASN A 1 401 ? -5.407 -10.253 22.701 1.00 91.94 401 ASN A C 1
ATOM 3132 O O . ASN A 1 401 ? -4.36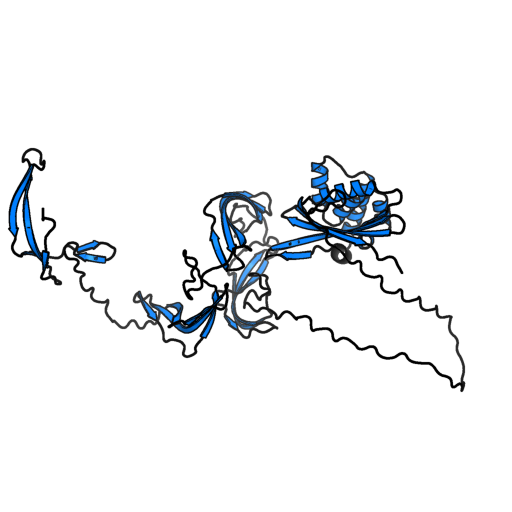8 -9.681 23.026 1.00 91.94 401 ASN A O 1
ATOM 3136 N N . MET A 1 402 ? -6.602 -9.727 23.005 1.00 92.88 402 MET A N 1
ATOM 3137 C CA . MET A 1 402 ? -6.740 -8.456 23.735 1.00 92.88 402 MET A CA 1
ATOM 3138 C C . MET A 1 402 ? -6.032 -8.497 25.099 1.00 92.88 402 MET A C 1
ATOM 3140 O O . MET A 1 402 ? -5.357 -7.546 25.481 1.00 92.88 402 MET A O 1
ATOM 3144 N N . ASP A 1 403 ? -6.115 -9.627 25.800 1.00 93.62 403 ASP A N 1
ATOM 3145 C CA . ASP A 1 403 ? -5.477 -9.877 27.098 1.00 93.62 403 ASP A CA 1
ATOM 3146 C C . ASP A 1 403 ? -3.940 -9.866 27.068 1.00 93.62 403 ASP A C 1
ATOM 3148 O O . ASP A 1 403 ? -3.312 -9.795 28.124 1.00 93.62 403 ASP A O 1
ATOM 3152 N N . LYS A 1 404 ? -3.327 -9.917 25.878 1.00 93.00 404 LYS A N 1
ATOM 3153 C CA . LYS A 1 404 ? -1.877 -9.753 25.708 1.00 93.00 404 LYS A CA 1
ATOM 3154 C C . LYS A 1 404 ? -1.447 -8.286 25.656 1.00 93.00 404 LYS A C 1
ATOM 3156 O O . LYS A 1 404 ? -0.299 -7.988 25.962 1.00 93.00 404 LYS A O 1
ATOM 3161 N N . VAL A 1 405 ? -2.349 -7.383 25.264 1.00 93.75 405 VAL A N 1
ATOM 3162 C CA . VAL A 1 405 ? -2.051 -5.961 25.004 1.00 93.75 405 VAL A CA 1
ATOM 3163 C C . VAL A 1 405 ? -2.532 -5.063 26.147 1.00 93.75 405 VAL A C 1
ATOM 3165 O O . VAL A 1 405 ? -1.877 -4.076 26.502 1.00 93.75 405 VAL A O 1
ATOM 3168 N N . VAL A 1 406 ? -3.664 -5.406 26.764 1.00 95.06 406 VAL A N 1
ATOM 3169 C CA . VAL A 1 406 ? -4.203 -4.680 27.920 1.00 95.06 406 VAL A CA 1
ATOM 3170 C C . VAL A 1 406 ? -3.967 -5.436 29.222 1.00 95.06 406 VAL A C 1
ATOM 3172 O O . VAL A 1 406 ? -3.887 -6.663 29.258 1.00 95.06 406 VAL A O 1
ATOM 3175 N N . THR A 1 407 ? -3.877 -4.697 30.323 1.00 94.81 407 THR A N 1
ATOM 3176 C CA . THR A 1 407 ? -3.813 -5.283 31.667 1.00 94.81 407 THR A CA 1
ATOM 3177 C C . THR A 1 407 ? -5.147 -5.945 32.048 1.00 94.81 407 THR A C 1
ATOM 3179 O O . THR A 1 407 ? -6.192 -5.591 31.494 1.00 94.81 407 THR A O 1
ATOM 3182 N N . PRO A 1 408 ? -5.172 -6.878 33.021 1.00 95.56 408 PRO A N 1
ATOM 3183 C CA . PRO A 1 408 ? -6.419 -7.487 33.492 1.00 95.56 408 PRO A CA 1
ATOM 3184 C C . PRO A 1 408 ? -7.455 -6.469 33.994 1.00 95.56 408 PRO A C 1
ATOM 3186 O O . PRO A 1 408 ? -8.655 -6.655 33.790 1.00 95.56 408 PRO A O 1
ATOM 3189 N N . GLU A 1 409 ? -7.006 -5.391 34.640 1.00 96.12 409 GLU A N 1
ATOM 3190 C CA . GLU A 1 409 ? -7.865 -4.313 35.130 1.00 96.12 409 GLU A CA 1
ATOM 3191 C C . GLU A 1 409 ? -8.486 -3.502 33.986 1.00 96.12 409 GLU A C 1
ATOM 3193 O O . GLU A 1 409 ? -9.682 -3.211 34.027 1.00 96.12 409 GLU A O 1
ATOM 3198 N N . GLU A 1 410 ? -7.702 -3.163 32.960 1.00 96.81 410 GLU A N 1
ATOM 3199 C CA . GLU A 1 410 ? -8.194 -2.490 31.750 1.00 96.81 410 GLU A CA 1
ATOM 3200 C C . GLU A 1 410 ? -9.154 -3.393 30.977 1.00 96.81 410 GLU A C 1
ATOM 3202 O O . GLU A 1 410 ? -10.236 -2.951 30.591 1.00 96.81 410 GLU A O 1
ATOM 3207 N N . LYS A 1 411 ? -8.813 -4.681 30.832 1.00 95.94 411 LYS A N 1
ATOM 3208 C CA . LYS A 1 411 ? -9.672 -5.675 30.183 1.00 95.94 411 LYS A CA 1
ATOM 3209 C C . LYS A 1 411 ? -11.036 -5.757 30.863 1.00 95.94 411 LYS A C 1
ATOM 3211 O O . LYS A 1 411 ? -12.054 -5.704 30.187 1.00 95.94 411 LYS A O 1
ATOM 3216 N N . ALA A 1 412 ? -11.073 -5.827 32.194 1.00 95.75 412 ALA A N 1
ATOM 3217 C CA . ALA A 1 412 ? -12.330 -5.890 32.938 1.00 95.75 412 ALA A CA 1
ATOM 3218 C C . ALA A 1 412 ? -13.207 -4.641 32.740 1.00 95.75 412 ALA A C 1
ATOM 3220 O O . ALA A 1 412 ? -14.431 -4.739 32.805 1.00 95.75 412 ALA A O 1
ATOM 3221 N N . LYS A 1 413 ? -12.598 -3.469 32.510 1.00 97.38 413 LYS A N 1
ATOM 3222 C CA . LYS A 1 413 ? -13.335 -2.239 32.199 1.00 97.38 413 LYS A CA 1
ATOM 3223 C C . LYS A 1 413 ? -13.819 -2.219 30.749 1.00 97.38 413 LYS A C 1
ATOM 3225 O O . LYS A 1 413 ? -14.959 -1.829 30.529 1.00 97.38 413 LYS A O 1
ATOM 3230 N N . LEU A 1 414 ? -13.002 -2.681 29.797 1.00 96.75 414 LEU A N 1
ATOM 3231 C CA . LEU A 1 414 ? -13.403 -2.866 28.396 1.00 96.75 414 LEU A CA 1
ATOM 3232 C C . LEU A 1 414 ? -14.568 -3.859 28.278 1.00 96.75 414 LEU A C 1
ATOM 3234 O O . LEU A 1 414 ? -15.560 -3.551 27.630 1.00 96.75 414 LEU A O 1
ATOM 3238 N N . ASP A 1 415 ? -14.492 -5.003 28.963 1.00 94.44 415 ASP A N 1
ATOM 3239 C CA . ASP A 1 415 ? -15.539 -6.039 28.987 1.00 94.44 415 ASP A CA 1
ATOM 3240 C C . ASP A 1 415 ? -16.861 -5.557 29.624 1.00 94.44 415 ASP A C 1
ATOM 3242 O O . ASP A 1 415 ? -17.891 -6.215 29.491 1.00 94.44 415 ASP A O 1
ATOM 3246 N N . ALA A 1 416 ? -16.845 -4.435 30.353 1.00 94.69 416 ALA A N 1
ATOM 3247 C CA . ALA A 1 416 ? -18.038 -3.836 30.947 1.00 94.69 416 ALA A CA 1
ATOM 3248 C C . ALA A 1 416 ? -18.740 -2.824 30.020 1.00 94.69 416 ALA A C 1
ATOM 3250 O O . ALA A 1 416 ? -19.837 -2.364 30.356 1.00 94.69 416 ALA A O 1
ATOM 3251 N N . LEU A 1 417 ? -18.117 -2.452 28.897 1.00 95.25 417 LEU A N 1
ATOM 3252 C CA . LEU A 1 417 ? -18.705 -1.569 27.890 1.00 95.25 417 LEU A CA 1
ATOM 3253 C C . LEU A 1 417 ? -19.696 -2.346 27.001 1.00 95.25 417 LEU A C 1
ATOM 3255 O O . LEU A 1 417 ? -19.543 -3.556 26.830 1.00 95.25 417 LEU A O 1
ATOM 3259 N N . PRO A 1 418 ? -20.692 -1.672 26.393 1.00 93.81 418 PRO A N 1
ATOM 3260 C CA . PRO A 1 418 ? -21.407 -2.227 25.243 1.00 93.81 418 PRO A CA 1
ATOM 3261 C C . PRO A 1 418 ? -20.415 -2.677 24.164 1.00 93.81 418 PRO A C 1
ATOM 3263 O O . PRO A 1 418 ? -19.378 -2.036 23.991 1.00 93.81 418 PRO A O 1
ATOM 3266 N N . LEU A 1 419 ? -20.725 -3.736 23.416 1.00 94.06 419 LEU A N 1
ATOM 3267 C CA . LEU A 1 419 ? -19.786 -4.368 22.484 1.00 94.06 419 LEU A CA 1
ATOM 3268 C C . LEU A 1 419 ? -19.286 -3.379 21.428 1.00 94.06 419 LEU A C 1
ATOM 3270 O O . LEU A 1 419 ? -18.093 -3.350 21.128 1.00 94.06 419 LEU A O 1
ATOM 3274 N N . LYS A 1 420 ? -20.174 -2.512 20.918 1.00 94.69 420 LYS A N 1
ATOM 3275 C CA . LYS A 1 420 ? -19.777 -1.440 19.991 1.00 94.69 420 LYS A CA 1
ATOM 3276 C C . LYS A 1 420 ? -18.695 -0.549 20.606 1.00 94.69 420 LYS A C 1
ATOM 3278 O O . LYS A 1 420 ? -17.670 -0.292 19.981 1.00 94.69 420 LYS A O 1
ATOM 3283 N N . GLU A 1 421 ? -18.901 -0.089 21.837 1.00 96.06 421 GLU A N 1
ATOM 3284 C CA . GLU A 1 421 ? -17.934 0.775 22.517 1.00 96.06 421 GLU A CA 1
ATOM 3285 C C . GLU A 1 421 ? -16.666 0.026 22.917 1.00 96.06 421 GLU A C 1
ATOM 3287 O O . GLU A 1 421 ? -15.584 0.599 22.820 1.00 96.06 421 GLU A O 1
ATOM 3292 N N . GLN A 1 422 ? -16.769 -1.245 23.311 1.00 96.50 422 GLN A N 1
ATOM 3293 C CA . GLN A 1 422 ? -15.624 -2.107 23.587 1.00 96.50 422 GLN A CA 1
ATOM 3294 C C . GLN A 1 422 ? -14.711 -2.205 22.359 1.00 96.50 422 GLN A C 1
ATOM 3296 O O . GLN A 1 422 ? -13.513 -1.940 22.471 1.00 96.50 422 GLN A O 1
ATOM 3301 N N . LEU A 1 423 ? -15.275 -2.526 21.188 1.00 96.75 423 LEU A N 1
ATOM 3302 C CA . LEU A 1 423 ? -14.526 -2.669 19.938 1.00 96.75 423 LEU A CA 1
ATOM 3303 C C . LEU A 1 423 ? -13.917 -1.336 19.488 1.00 96.75 423 LEU A C 1
ATOM 3305 O O . LEU A 1 423 ? -12.722 -1.285 19.207 1.00 96.75 423 LEU A O 1
ATOM 3309 N N . LEU A 1 424 ? -14.689 -0.243 19.474 1.00 96.88 424 LEU A N 1
ATOM 3310 C CA . LEU A 1 424 ? -14.185 1.074 19.054 1.00 96.88 424 LEU A CA 1
ATOM 3311 C C . LEU A 1 424 ? -13.120 1.633 20.012 1.00 96.88 424 LEU A C 1
ATOM 3313 O O . LEU A 1 424 ? -12.127 2.217 19.571 1.00 96.88 424 LEU A O 1
ATOM 3317 N N . THR A 1 425 ? -13.289 1.426 21.321 1.00 97.19 425 THR A N 1
ATOM 3318 C CA . THR A 1 425 ? -12.291 1.829 22.325 1.00 97.19 425 THR A CA 1
ATOM 3319 C C . THR A 1 425 ? -11.005 1.036 22.146 1.00 97.19 425 THR A C 1
ATOM 3321 O O . THR A 1 425 ? -9.921 1.618 22.153 1.00 97.19 425 THR A O 1
ATOM 3324 N N . PHE A 1 426 ? -11.116 -0.279 21.936 1.00 96.56 426 PHE A N 1
ATOM 3325 C CA . PHE A 1 426 ? -9.957 -1.135 21.722 1.00 96.56 426 PHE A CA 1
ATOM 3326 C C . PHE A 1 426 ? -9.213 -0.789 20.423 1.00 96.56 426 PHE A C 1
ATOM 3328 O O . PHE A 1 426 ? -8.002 -0.596 20.452 1.00 96.56 426 PHE A O 1
ATOM 3335 N N . LEU A 1 427 ? -9.932 -0.611 19.309 1.00 96.31 427 LEU A N 1
ATOM 3336 C CA . LEU A 1 427 ? -9.361 -0.168 18.030 1.00 96.31 427 LEU A CA 1
ATOM 3337 C C . LEU A 1 427 ? -8.592 1.150 18.168 1.00 96.31 427 LEU A C 1
ATOM 3339 O O . LEU A 1 427 ? -7.493 1.286 17.630 1.00 96.31 427 LEU A O 1
ATOM 3343 N N . SER A 1 428 ? -9.131 2.093 18.945 1.00 94.94 428 SER A N 1
ATOM 3344 C CA . SER A 1 428 ? -8.464 3.373 19.192 1.00 94.94 428 SER A CA 1
ATOM 3345 C C . SER A 1 428 ? -7.093 3.192 19.850 1.00 94.94 428 SER A C 1
ATOM 3347 O O . SER A 1 428 ? -6.129 3.837 19.450 1.00 94.94 428 SER A O 1
ATOM 3349 N N . VAL A 1 429 ? -6.972 2.289 20.828 1.00 93.44 429 VAL A N 1
ATOM 3350 C CA . VAL A 1 429 ? -5.709 2.098 21.565 1.00 93.44 429 VAL A CA 1
ATOM 3351 C C . VAL A 1 429 ? -4.684 1.229 20.832 1.00 93.44 429 VAL A C 1
ATOM 3353 O O . VAL A 1 429 ? -3.518 1.241 21.218 1.00 93.44 429 VAL A O 1
ATOM 3356 N N . ILE A 1 430 ? -5.083 0.506 19.780 1.00 91.31 430 ILE A N 1
ATOM 3357 C CA . ILE A 1 430 ? -4.175 -0.319 18.962 1.00 91.31 430 ILE A CA 1
ATOM 3358 C C . ILE A 1 430 ? -3.763 0.342 17.635 1.00 91.31 430 ILE A C 1
ATOM 3360 O O . ILE A 1 430 ? -3.242 -0.333 16.752 1.00 91.31 430 ILE A O 1
ATOM 3364 N N . GLY A 1 431 ? -3.982 1.653 17.488 1.00 90.75 431 GLY A N 1
ATOM 3365 C CA . GLY A 1 431 ? -3.485 2.432 16.345 1.00 90.75 431 GLY A CA 1
ATOM 3366 C C . GLY A 1 431 ? -4.533 2.852 15.311 1.00 90.75 431 GLY A C 1
ATOM 3367 O O . GLY A 1 431 ? -4.161 3.419 14.291 1.00 90.75 431 GLY A O 1
ATOM 3368 N N . PHE A 1 432 ? -5.829 2.641 15.568 1.00 94.50 432 PHE A N 1
ATOM 3369 C CA . PHE A 1 432 ? -6.921 3.077 14.680 1.00 94.50 432 PHE A CA 1
ATOM 3370 C C . PHE A 1 432 ? -7.733 4.251 15.255 1.00 94.50 432 PHE A C 1
ATOM 3372 O O . PHE A 1 432 ? -8.886 4.450 14.875 1.00 94.50 432 PHE A O 1
ATOM 3379 N N . GLU A 1 433 ? -7.170 5.037 16.183 1.00 94.19 433 GLU A N 1
ATOM 3380 C CA . GLU A 1 433 ? -7.884 6.153 16.831 1.00 94.19 433 GLU A CA 1
ATOM 3381 C C . GLU A 1 433 ? -8.403 7.184 15.824 1.00 94.19 433 GLU A C 1
ATOM 3383 O O . GLU A 1 433 ? -9.549 7.612 15.929 1.00 94.19 433 GLU A O 1
ATOM 3388 N N . GLU A 1 434 ? -7.606 7.548 14.820 1.00 93.44 434 GLU A N 1
ATOM 3389 C CA . GLU A 1 434 ? -8.034 8.490 13.784 1.00 93.44 434 GLU A CA 1
ATOM 3390 C C . GLU A 1 434 ? -9.211 7.941 12.964 1.00 93.44 434 GLU A C 1
ATOM 3392 O O . GLU A 1 434 ? -10.201 8.643 12.753 1.00 93.44 434 GLU A O 1
ATOM 3397 N N . THR A 1 435 ? -9.153 6.661 12.575 1.00 92.88 435 THR A N 1
ATOM 3398 C CA . THR A 1 435 ? -10.243 5.979 11.861 1.00 92.88 435 THR A CA 1
ATOM 3399 C C . THR A 1 435 ? -11.525 5.959 12.698 1.00 92.88 435 THR A C 1
ATOM 3401 O O . THR A 1 435 ? -12.601 6.288 12.196 1.00 92.88 435 THR A O 1
ATOM 3404 N N . VAL A 1 436 ? -11.417 5.638 13.993 1.00 94.19 436 VAL A N 1
ATOM 3405 C CA . VAL A 1 436 ? -12.551 5.642 14.930 1.00 94.19 436 VAL A CA 1
ATOM 3406 C C . VAL A 1 436 ? -13.125 7.049 15.101 1.00 94.19 436 VAL A C 1
ATOM 3408 O O . VAL A 1 436 ? -14.339 7.223 14.990 1.00 94.19 436 VAL A O 1
ATOM 3411 N N . ASN A 1 437 ? -12.282 8.060 15.319 1.00 93.44 437 ASN A N 1
ATOM 3412 C CA . ASN A 1 437 ? -12.718 9.445 15.504 1.00 93.44 437 ASN A CA 1
ATOM 3413 C C . ASN A 1 437 ? -13.441 9.976 14.262 1.00 93.44 437 ASN A C 1
ATOM 3415 O O . ASN A 1 437 ? -14.550 10.492 14.387 1.00 93.44 437 ASN A O 1
ATOM 3419 N N . ARG A 1 438 ? -12.881 9.762 13.064 1.00 92.50 438 ARG A N 1
ATOM 3420 C CA . ARG A 1 438 ? -13.509 10.148 11.790 1.00 92.50 438 ARG A CA 1
ATOM 3421 C C . ARG A 1 438 ? -14.898 9.525 11.632 1.00 92.50 438 ARG A C 1
ATOM 3423 O O . ARG A 1 438 ? -15.842 10.203 11.232 1.00 92.50 438 ARG A O 1
ATOM 3430 N N . SER A 1 439 ? -15.046 8.250 11.994 1.00 92.06 439 SER A N 1
ATOM 3431 C CA . SER A 1 439 ? -16.330 7.544 11.929 1.00 92.06 439 SER A CA 1
ATOM 3432 C C . SER A 1 439 ? -17.352 8.047 12.953 1.00 92.06 439 SER A C 1
ATOM 3434 O O . SER A 1 439 ? -18.540 8.165 12.637 1.00 92.06 439 SER A O 1
ATOM 3436 N N . LEU A 1 440 ? -16.919 8.335 14.183 1.00 92.44 440 LEU A N 1
ATOM 3437 C CA . LEU A 1 440 ? -17.777 8.902 15.227 1.00 92.44 440 LEU A CA 1
ATOM 3438 C C . LEU A 1 440 ? -18.243 10.312 14.842 1.00 92.44 440 LEU A C 1
ATOM 3440 O O . LEU A 1 440 ? -19.429 10.617 14.937 1.00 92.44 440 LEU A O 1
ATOM 3444 N N . GLU A 1 441 ? -17.349 11.137 14.299 1.00 93.31 441 GLU A N 1
ATOM 3445 C CA . GLU A 1 441 ? -17.685 12.467 13.786 1.00 93.31 441 GLU A CA 1
ATOM 3446 C C . GLU A 1 441 ? -18.687 12.402 12.626 1.00 93.31 441 GLU A C 1
ATOM 3448 O O . GLU A 1 441 ? -19.696 13.114 12.646 1.00 93.31 441 GLU A O 1
ATOM 3453 N N . ALA A 1 442 ? -18.463 11.515 11.649 1.00 90.12 442 ALA A N 1
ATOM 3454 C CA . ALA A 1 442 ? -19.364 11.324 10.512 1.00 90.12 442 ALA A CA 1
ATOM 3455 C C . ALA A 1 442 ? -20.771 10.870 10.944 1.00 90.12 442 ALA A C 1
ATOM 3457 O O . ALA A 1 442 ? -21.772 11.323 10.383 1.00 90.12 442 ALA A O 1
ATOM 3458 N N . SER A 1 443 ? -20.853 10.020 11.971 1.00 89.19 443 SER A N 1
ATOM 3459 C CA . SER A 1 443 ? -22.119 9.543 12.551 1.00 89.19 443 SER A CA 1
ATOM 3460 C C . SER A 1 443 ? -22.728 10.492 13.594 1.00 89.19 443 SER A C 1
ATOM 3462 O O . SER A 1 443 ? -23.855 10.267 14.034 1.00 89.19 443 SER A O 1
ATOM 3464 N N . GLN A 1 444 ? -22.035 11.583 13.947 1.00 93.19 444 GLN A N 1
ATOM 3465 C CA . GLN A 1 444 ? -22.399 12.497 15.040 1.00 93.19 444 GLN A CA 1
ATOM 3466 C C . GLN A 1 444 ? -22.564 11.785 16.391 1.00 93.19 444 GLN A C 1
ATOM 3468 O O . GLN A 1 444 ? -23.390 12.173 17.223 1.00 93.19 444 GLN A O 1
ATOM 3473 N N . GLU A 1 445 ? -21.772 10.743 16.610 1.00 92.88 445 GLU A N 1
ATOM 3474 C CA . GLU A 1 445 ? -21.721 9.985 17.849 1.00 92.88 445 GLU A CA 1
ATOM 3475 C C . GLU A 1 445 ? -20.453 10.319 18.643 1.00 92.88 445 GLU A C 1
ATOM 3477 O O . GLU A 1 445 ? -19.481 10.875 18.138 1.00 92.88 445 GLU A O 1
ATOM 3482 N N . THR A 1 446 ? -20.460 9.969 19.924 1.00 94.38 446 THR A N 1
ATOM 3483 C CA . THR A 1 446 ? -19.295 10.074 20.805 1.00 94.38 446 THR A CA 1
ATOM 3484 C C . THR A 1 446 ? -19.239 8.837 21.682 1.00 94.38 446 THR A C 1
ATOM 3486 O O . THR A 1 446 ? -20.289 8.356 22.109 1.00 94.38 446 THR A O 1
ATOM 3489 N N . LEU A 1 447 ? -18.033 8.372 22.011 1.00 94.69 447 LEU A N 1
ATOM 3490 C CA . LEU A 1 447 ? -17.852 7.340 23.032 1.00 94.69 447 LEU A CA 1
ATOM 3491 C C . LEU A 1 447 ? -18.440 7.802 24.375 1.00 94.69 447 LEU A C 1
ATOM 3493 O O . LEU A 1 447 ? -18.348 8.982 24.730 1.00 94.69 447 LEU A O 1
ATOM 3497 N N . SER A 1 448 ? -19.028 6.875 25.130 1.00 97.38 448 SER A N 1
ATOM 3498 C CA . SER A 1 448 ? -19.502 7.149 26.485 1.00 97.38 448 SER A CA 1
ATOM 3499 C C . SER A 1 448 ? -18.372 7.584 27.427 1.00 97.38 448 SER A C 1
ATOM 3501 O O . SER A 1 448 ? -17.196 7.290 27.211 1.00 97.38 448 SER A O 1
ATOM 3503 N N . GLU A 1 449 ? -18.730 8.250 28.531 1.00 97.69 449 GLU A N 1
ATOM 3504 C CA . GLU A 1 449 ? -17.760 8.629 29.570 1.00 97.69 449 GLU A CA 1
ATOM 3505 C C . GLU A 1 449 ? -16.939 7.424 30.087 1.00 97.69 449 GLU A C 1
ATOM 3507 O O . GLU A 1 449 ? -15.719 7.563 30.197 1.00 97.69 449 GLU A O 1
ATOM 3512 N N . PRO A 1 450 ? -17.528 6.234 30.360 1.00 97.75 450 PRO A N 1
ATOM 3513 C CA . PRO A 1 450 ? -16.751 5.035 30.674 1.00 97.75 450 PRO A CA 1
ATOM 3514 C C . PRO A 1 450 ? -15.759 4.624 29.581 1.00 97.75 450 PRO A C 1
ATOM 3516 O O . PRO A 1 450 ? -14.613 4.322 29.903 1.00 97.75 450 PRO A O 1
ATOM 3519 N N . ALA A 1 451 ? -16.168 4.628 28.310 1.00 97.38 451 ALA A N 1
ATOM 3520 C CA . ALA A 1 451 ? -15.303 4.251 27.193 1.00 97.38 451 ALA A CA 1
ATOM 3521 C C . ALA A 1 451 ? -14.112 5.214 27.046 1.00 97.38 451 ALA A C 1
ATOM 3523 O O . ALA A 1 451 ? -12.962 4.777 26.956 1.00 97.38 451 ALA A O 1
ATOM 3524 N N . VAL A 1 452 ? -14.366 6.526 27.131 1.00 96.69 452 VAL A N 1
ATOM 3525 C CA . VAL A 1 452 ? -13.316 7.557 27.123 1.00 96.69 452 VAL A CA 1
ATOM 3526 C C . VAL A 1 452 ? -12.358 7.378 28.302 1.00 96.69 452 VAL A C 1
ATOM 3528 O O . VAL A 1 452 ? -11.147 7.399 28.102 1.00 96.69 452 VAL A O 1
ATOM 3531 N N . ALA A 1 453 ? -12.874 7.131 29.510 1.00 96.50 453 ALA A N 1
ATOM 3532 C CA . ALA A 1 453 ? -12.039 6.960 30.698 1.00 96.50 453 ALA A CA 1
ATOM 3533 C C . ALA A 1 453 ? -11.084 5.760 30.583 1.00 96.50 453 ALA A C 1
ATOM 3535 O O . ALA A 1 453 ? -9.925 5.855 30.985 1.00 96.50 453 ALA A O 1
ATOM 3536 N N . VAL A 1 454 ? -11.549 4.639 30.022 1.00 97.50 454 VAL A N 1
ATOM 3537 C CA . VAL A 1 454 ? -10.705 3.453 29.806 1.00 97.50 454 VAL A CA 1
ATOM 3538 C C . VAL A 1 454 ? -9.678 3.701 28.702 1.00 97.50 454 VAL A C 1
ATOM 3540 O O . VAL A 1 454 ? -8.521 3.314 28.861 1.00 97.50 454 VAL A O 1
ATOM 3543 N N . LYS A 1 455 ? -10.066 4.390 27.618 1.00 96.62 455 LYS A N 1
ATOM 3544 C CA . LYS A 1 455 ? -9.142 4.801 26.549 1.00 96.62 455 LYS A CA 1
ATOM 3545 C C . LYS A 1 455 ? -7.990 5.643 27.102 1.00 96.62 455 LYS A C 1
ATOM 3547 O O . LYS A 1 455 ? -6.827 5.313 26.880 1.00 96.62 455 LYS A O 1
ATOM 3552 N N . GLU A 1 456 ? -8.319 6.694 27.854 1.00 95.81 456 GLU A N 1
ATOM 3553 C CA . GLU A 1 456 ? -7.342 7.608 28.455 1.00 95.81 456 GLU A CA 1
ATOM 3554 C C . GLU A 1 456 ? -6.431 6.893 29.460 1.00 95.81 456 GLU A C 1
ATOM 3556 O O . GLU A 1 456 ? -5.238 7.181 29.524 1.00 95.81 456 GLU A O 1
ATOM 3561 N N . GLU A 1 457 ? -6.961 5.937 30.228 1.00 97.06 457 GLU A N 1
ATOM 3562 C CA . GLU A 1 457 ? -6.172 5.126 31.159 1.00 97.06 457 GLU A CA 1
ATOM 3563 C C . GLU A 1 457 ? -5.125 4.268 30.438 1.00 97.06 457 GLU A C 1
ATOM 3565 O O . GLU A 1 457 ? -3.952 4.294 30.822 1.00 97.06 457 GLU A O 1
ATOM 3570 N N . ILE A 1 458 ? -5.521 3.570 29.367 1.00 96.00 458 ILE A N 1
ATOM 3571 C CA . ILE A 1 458 ? -4.609 2.751 28.555 1.00 96.00 458 ILE A CA 1
ATOM 3572 C C . ILE A 1 458 ? -3.540 3.640 27.906 1.00 96.00 458 ILE A C 1
ATOM 3574 O O . ILE A 1 458 ? -2.347 3.344 27.994 1.00 96.00 458 ILE A O 1
ATOM 3578 N N . GLN A 1 459 ? -3.942 4.766 27.309 1.00 93.88 459 GLN A N 1
ATOM 3579 C CA . GLN A 1 459 ? -3.018 5.718 26.683 1.00 93.88 459 GLN A CA 1
ATOM 3580 C C . GLN A 1 459 ? -2.041 6.324 27.699 1.00 93.88 459 GLN A C 1
ATOM 3582 O O . GLN A 1 459 ? -0.847 6.424 27.421 1.00 93.88 459 GLN A O 1
ATOM 3587 N N . ALA A 1 460 ? -2.509 6.675 28.901 1.00 95.12 460 ALA A N 1
ATOM 3588 C CA . ALA A 1 460 ? -1.654 7.193 29.966 1.00 95.12 460 ALA A CA 1
ATOM 3589 C C . ALA A 1 460 ? -0.643 6.148 30.455 1.00 95.12 460 ALA A C 1
ATOM 3591 O O . ALA A 1 460 ? 0.505 6.499 30.737 1.00 95.12 460 ALA A O 1
ATOM 3592 N N . ARG A 1 461 ? -1.037 4.868 30.534 1.00 96.06 461 ARG A N 1
ATOM 3593 C CA . ARG A 1 461 ? -0.109 3.773 3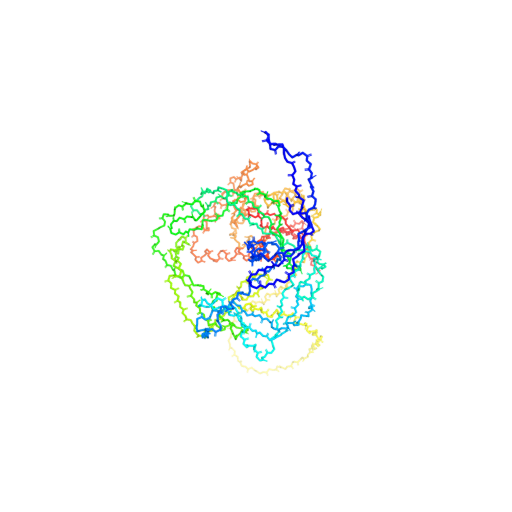0.846 1.00 96.06 461 ARG A CA 1
ATOM 3594 C C . ARG A 1 461 ? 0.958 3.636 29.765 1.00 96.06 461 ARG A C 1
ATOM 3596 O O . ARG A 1 461 ? 2.131 3.570 30.117 1.00 96.06 461 ARG A O 1
ATOM 3603 N N . ILE A 1 462 ? 0.567 3.608 28.489 1.00 93.38 462 ILE A N 1
ATOM 3604 C CA . ILE A 1 462 ? 1.499 3.492 27.354 1.00 93.38 462 ILE A CA 1
ATOM 3605 C C . ILE A 1 462 ? 2.469 4.682 27.339 1.00 93.38 462 ILE A C 1
ATOM 3607 O O . ILE A 1 462 ? 3.676 4.486 27.255 1.00 93.38 462 ILE A O 1
ATOM 3611 N N . ALA A 1 463 ? 1.974 5.908 27.527 1.00 92.75 463 ALA A N 1
ATOM 3612 C CA . ALA A 1 463 ? 2.802 7.115 27.576 1.00 92.75 463 ALA A CA 1
ATOM 3613 C C . ALA A 1 463 ? 3.759 7.169 28.784 1.00 92.75 463 ALA A C 1
ATOM 3615 O O . ALA A 1 463 ? 4.742 7.909 28.762 1.00 92.75 463 ALA A O 1
ATOM 3616 N N . ALA A 1 464 ? 3.466 6.422 29.852 1.00 95.44 464 ALA A N 1
ATOM 3617 C CA . ALA A 1 464 ? 4.312 6.323 31.037 1.00 95.44 464 ALA A CA 1
ATOM 3618 C C . ALA A 1 464 ? 5.365 5.202 30.951 1.00 95.44 464 ALA A C 1
ATOM 3620 O O . ALA A 1 464 ? 6.183 5.090 31.868 1.00 95.44 464 ALA A O 1
ATOM 3621 N N . MET A 1 465 ? 5.343 4.376 29.897 1.00 94.94 465 MET A N 1
ATOM 3622 C CA . MET A 1 465 ? 6.335 3.322 29.681 1.00 94.94 465 MET A CA 1
ATOM 3623 C C . MET A 1 465 ? 7.719 3.917 29.418 1.00 94.94 465 MET A C 1
ATOM 3625 O O . MET A 1 465 ? 7.865 4.959 28.778 1.00 94.94 465 MET A O 1
ATOM 3629 N N . SER A 1 466 ? 8.754 3.234 29.901 1.00 95.31 466 SER A N 1
ATOM 3630 C CA . SER A 1 466 ? 10.114 3.466 29.416 1.00 95.31 466 SER A CA 1
ATOM 3631 C C . SER A 1 466 ? 10.260 3.022 27.956 1.00 95.31 466 SER A C 1
ATOM 3633 O O . SER A 1 466 ? 9.437 2.273 27.441 1.00 95.31 466 SER A O 1
ATOM 3635 N N . GLU A 1 467 ? 11.332 3.453 27.291 1.00 92.56 467 GLU A N 1
ATOM 3636 C CA . GLU A 1 467 ? 11.624 3.081 25.898 1.00 92.56 467 GLU A CA 1
ATOM 3637 C C . GLU A 1 467 ? 11.676 1.553 25.698 1.00 92.56 467 GLU A C 1
ATOM 3639 O O . GLU A 1 467 ? 11.057 1.032 24.776 1.00 92.56 467 GLU A O 1
ATOM 3644 N N . GLU A 1 468 ? 12.310 0.821 26.625 1.00 92.62 468 GLU A N 1
ATOM 3645 C CA . GLU A 1 468 ? 12.391 -0.649 26.591 1.00 92.62 468 GLU A CA 1
ATOM 3646 C C . GLU A 1 468 ? 11.018 -1.316 26.800 1.00 92.62 468 GLU A C 1
ATOM 3648 O O . GLU A 1 468 ? 10.681 -2.291 26.129 1.00 92.62 468 GLU A O 1
ATOM 3653 N N . GLU A 1 469 ? 10.194 -0.787 27.709 1.00 90.56 469 GLU A N 1
ATOM 3654 C CA . GLU A 1 469 ? 8.829 -1.286 27.935 1.00 90.56 469 GLU A CA 1
ATOM 3655 C C . GLU A 1 469 ? 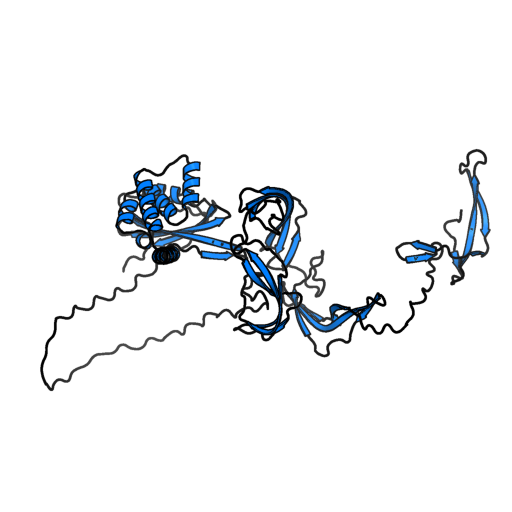7.915 -0.993 26.737 1.00 90.56 469 GLU A C 1
ATOM 3657 O O . GLU A 1 469 ? 7.084 -1.830 26.383 1.00 90.56 469 GLU A O 1
ATOM 3662 N N . TYR A 1 470 ? 8.086 0.164 26.093 1.00 90.75 470 TYR A N 1
ATOM 3663 C CA . TYR A 1 470 ? 7.327 0.560 24.910 1.00 90.75 470 TYR A CA 1
ATOM 3664 C C . TYR A 1 470 ? 7.683 -0.293 23.685 1.00 90.75 470 TYR A C 1
ATOM 3666 O O . TYR A 1 470 ? 6.790 -0.711 22.944 1.00 90.75 470 TYR A O 1
ATOM 3674 N N . GLU A 1 471 ? 8.963 -0.619 23.491 1.00 90.25 471 GLU A N 1
ATOM 3675 C CA . GLU A 1 471 ? 9.405 -1.541 22.438 1.00 90.25 471 GLU A CA 1
ATOM 3676 C C . GLU A 1 471 ? 8.809 -2.945 22.649 1.00 90.25 471 GLU A C 1
ATOM 3678 O O . GLU A 1 471 ? 8.236 -3.533 21.729 1.00 90.25 471 GLU A O 1
ATOM 3683 N N . GLN A 1 472 ? 8.848 -3.465 23.883 1.00 89.81 472 GLN A N 1
ATOM 3684 C CA . GLN A 1 472 ? 8.224 -4.751 24.226 1.00 89.81 472 GLN A CA 1
ATOM 3685 C C . GLN A 1 472 ? 6.703 -4.738 24.024 1.00 89.81 472 GLN A C 1
ATOM 3687 O O . GLN A 1 472 ? 6.135 -5.713 23.520 1.00 89.81 472 GLN A O 1
ATOM 3692 N N . PHE A 1 473 ? 6.041 -3.640 24.396 1.00 91.38 473 PHE A N 1
ATOM 3693 C CA . PHE A 1 473 ? 4.616 -3.442 24.156 1.00 91.38 473 PHE A CA 1
ATOM 3694 C C . PHE A 1 473 ? 4.298 -3.447 22.656 1.00 91.38 473 PHE A C 1
ATOM 3696 O O . PHE A 1 473 ? 3.394 -4.167 22.237 1.00 91.38 473 PHE A O 1
ATOM 3703 N N . THR A 1 474 ? 5.073 -2.722 21.847 1.00 88.94 474 THR A N 1
ATOM 3704 C CA . THR A 1 474 ? 4.893 -2.639 20.389 1.00 88.94 474 THR A CA 1
ATOM 3705 C C . THR A 1 474 ? 5.084 -4.002 19.723 1.00 88.94 474 THR A C 1
ATOM 3707 O O . THR A 1 474 ? 4.255 -4.408 18.912 1.00 88.94 474 THR A O 1
ATOM 3710 N N . ASN A 1 475 ? 6.107 -4.764 20.122 1.00 89.56 475 ASN A N 1
ATOM 3711 C CA . ASN A 1 475 ? 6.313 -6.129 19.630 1.00 89.56 475 ASN A CA 1
ATOM 3712 C C . ASN A 1 475 ? 5.140 -7.047 20.003 1.00 89.56 475 ASN A C 1
ATOM 3714 O O . ASN A 1 475 ? 4.615 -7.757 19.152 1.00 89.56 475 ASN A O 1
ATOM 3718 N N . THR A 1 476 ? 4.668 -6.982 21.253 1.00 91.38 476 THR A N 1
ATOM 3719 C CA . THR A 1 476 ? 3.507 -7.771 21.706 1.00 91.38 476 THR A CA 1
ATOM 3720 C C . THR A 1 476 ? 2.236 -7.392 20.947 1.00 91.38 476 THR A C 1
ATOM 3722 O O . THR A 1 476 ? 1.426 -8.264 20.621 1.00 91.38 476 THR A O 1
ATOM 3725 N N . LEU A 1 477 ? 2.055 -6.100 20.658 1.00 91.62 477 LEU A N 1
ATOM 3726 C CA . LEU A 1 477 ? 0.941 -5.581 19.877 1.00 91.62 477 LEU A CA 1
ATOM 3727 C C . LEU A 1 477 ? 0.972 -6.135 18.447 1.00 91.62 477 LEU A C 1
ATOM 3729 O O . LEU A 1 477 ? -0.023 -6.713 18.018 1.00 91.62 477 LEU A O 1
ATOM 3733 N N . LEU A 1 478 ? 2.112 -6.036 17.756 1.00 88.06 478 LEU A N 1
ATOM 3734 C CA . LEU A 1 478 ? 2.285 -6.538 16.387 1.00 88.06 478 LEU A CA 1
ATOM 3735 C C . LEU A 1 478 ? 2.178 -8.068 16.299 1.00 88.06 478 LEU A C 1
ATOM 3737 O O . LEU A 1 478 ? 1.610 -8.585 15.345 1.00 88.06 478 LEU A O 1
ATOM 3741 N N . GLU A 1 479 ? 2.654 -8.810 17.302 1.00 89.50 479 GLU A N 1
ATOM 3742 C CA . GLU A 1 479 ? 2.462 -10.267 17.370 1.00 89.50 479 GLU A CA 1
ATOM 3743 C C . GLU A 1 479 ? 0.995 -10.662 17.612 1.00 89.50 479 GLU A C 1
ATOM 3745 O O . GLU A 1 479 ? 0.548 -11.731 17.190 1.00 89.50 479 GLU A O 1
ATOM 3750 N N . SER A 1 480 ? 0.245 -9.829 18.337 1.00 89.44 480 SER A N 1
ATOM 3751 C CA . SER A 1 480 ? -1.147 -10.102 18.719 1.00 89.44 480 SER A CA 1
ATOM 3752 C C . SER A 1 480 ? -2.154 -9.673 17.654 1.00 89.44 480 SER A C 1
ATOM 3754 O O . SER A 1 480 ? -3.185 -10.333 17.500 1.00 89.44 480 SER A O 1
ATOM 3756 N N . PHE A 1 481 ? -1.840 -8.586 16.947 1.00 90.50 481 PHE A N 1
ATOM 3757 C CA . PHE A 1 481 ? -2.651 -7.918 15.932 1.00 90.50 481 PHE A CA 1
ATOM 3758 C C . PHE A 1 481 ? -1.757 -7.539 14.741 1.00 90.50 481 PHE A C 1
ATOM 3760 O O . PHE A 1 481 ? -1.456 -6.357 14.545 1.00 90.50 481 PHE A O 1
ATOM 3767 N N . PRO A 1 482 ? -1.275 -8.532 13.975 1.00 84.25 482 PRO A N 1
ATOM 3768 C CA . PRO A 1 482 ? -0.331 -8.283 12.900 1.00 84.25 482 PRO A CA 1
ATOM 3769 C C . PRO A 1 482 ? -0.961 -7.420 11.810 1.00 84.25 482 PRO A C 1
ATOM 3771 O O . PRO A 1 482 ? -2.101 -7.641 11.391 1.00 84.25 482 PRO A O 1
ATOM 3774 N N . GLN A 1 483 ? -0.181 -6.445 11.348 1.00 86.12 483 GLN A N 1
ATOM 3775 C CA . GLN A 1 483 ? -0.417 -5.775 10.082 1.00 86.12 483 GLN A CA 1
ATOM 3776 C C . GLN A 1 483 ? 0.519 -6.402 9.054 1.00 86.12 483 GLN A C 1
ATOM 3778 O O . GLN A 1 483 ? 1.724 -6.155 9.064 1.00 86.12 483 GLN A O 1
ATOM 3783 N N . GLU A 1 484 ? -0.022 -7.292 8.232 1.00 83.75 484 GLU A N 1
ATOM 3784 C CA . GLU A 1 484 ? 0.754 -8.032 7.243 1.00 83.75 484 GLU A CA 1
ATOM 3785 C C . GLU A 1 48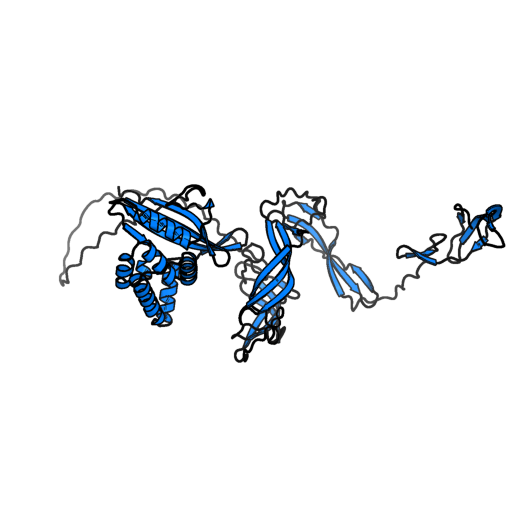4 ? 0.819 -7.228 5.953 1.00 83.75 484 GLU A C 1
ATOM 3787 O O . GLU A 1 484 ? -0.210 -6.862 5.389 1.00 83.75 484 GLU A O 1
ATOM 3792 N N . ILE A 1 485 ? 2.025 -6.971 5.463 1.00 79.44 485 ILE A N 1
ATOM 3793 C CA . ILE A 1 485 ? 2.198 -6.460 4.110 1.00 79.44 485 ILE A CA 1
ATOM 3794 C C . ILE A 1 485 ? 2.166 -7.667 3.181 1.00 79.44 485 ILE A C 1
ATOM 3796 O O . ILE A 1 485 ? 3.029 -8.543 3.246 1.00 79.44 485 ILE A O 1
ATOM 3800 N N . ILE A 1 486 ? 1.125 -7.741 2.359 1.00 77.06 486 ILE A N 1
ATOM 3801 C CA . ILE A 1 486 ? 0.967 -8.776 1.346 1.00 77.06 486 ILE A CA 1
ATOM 3802 C C . ILE A 1 486 ? 1.081 -8.103 -0.010 1.00 77.06 486 ILE A C 1
ATOM 3804 O O . ILE A 1 486 ? 0.263 -7.258 -0.372 1.00 77.06 486 ILE A O 1
ATOM 3808 N N . THR A 1 487 ? 2.072 -8.529 -0.779 1.00 67.31 487 THR A N 1
ATOM 3809 C CA . THR A 1 487 ? 2.237 -8.092 -2.159 1.00 67.31 487 THR A CA 1
ATOM 3810 C C . THR A 1 487 ? 1.297 -8.894 -3.051 1.00 67.31 487 THR A C 1
ATOM 3812 O O . THR A 1 487 ? 1.447 -10.110 -3.196 1.00 67.31 487 THR A O 1
ATOM 3815 N N . ILE A 1 488 ? 0.306 -8.223 -3.635 1.00 62.28 488 ILE A N 1
ATOM 3816 C CA . ILE A 1 488 ? -0.594 -8.804 -4.637 1.00 62.28 488 ILE A CA 1
ATOM 3817 C C . ILE A 1 488 ? -0.359 -8.022 -5.921 1.00 62.28 488 ILE A C 1
ATOM 3819 O O . ILE A 1 488 ? -0.594 -6.820 -5.954 1.00 62.28 488 ILE A O 1
ATOM 3823 N N . ASP A 1 489 ? 0.144 -8.703 -6.951 1.00 55.25 489 ASP A N 1
ATOM 3824 C CA . ASP A 1 489 ? 0.466 -8.086 -8.244 1.00 55.25 489 ASP A CA 1
ATOM 3825 C C . ASP A 1 489 ? 1.387 -6.852 -8.110 1.00 55.25 489 ASP A C 1
ATOM 3827 O O . ASP A 1 489 ? 1.109 -5.791 -8.655 1.00 55.25 489 ASP A O 1
ATOM 3831 N N . GLY A 1 490 ? 2.460 -6.974 -7.316 1.00 55.94 490 GLY A N 1
ATOM 3832 C CA . GLY A 1 490 ? 3.471 -5.917 -7.145 1.00 55.94 490 GLY A CA 1
ATOM 3833 C C . GLY A 1 490 ? 3.052 -4.740 -6.263 1.00 55.94 490 GLY A C 1
ATOM 3834 O O . GLY A 1 490 ? 3.881 -3.910 -5.899 1.00 55.94 490 GLY A O 1
ATOM 3835 N N . VAL A 1 491 ? 1.780 -4.679 -5.864 1.00 61.44 491 VAL A N 1
ATOM 3836 C CA . VAL A 1 491 ? 1.277 -3.675 -4.929 1.00 61.44 491 VAL A CA 1
ATOM 3837 C C . VAL A 1 491 ? 1.336 -4.241 -3.520 1.00 61.44 491 VAL A C 1
ATOM 3839 O O . VAL A 1 491 ? 0.731 -5.272 -3.213 1.00 61.44 491 VAL A O 1
ATOM 3842 N N . GLU A 1 492 ? 2.078 -3.556 -2.657 1.00 72.88 492 GLU A N 1
ATOM 3843 C CA . GLU A 1 492 ? 2.049 -3.812 -1.227 1.00 72.88 492 GLU A CA 1
ATOM 3844 C C . GLU A 1 492 ? 0.701 -3.378 -0.661 1.00 72.88 492 GLU A C 1
ATOM 3846 O O . GLU A 1 492 ? 0.346 -2.199 -0.640 1.00 72.88 492 GLU A O 1
ATOM 3851 N N . TYR A 1 493 ? -0.053 -4.351 -0.173 1.00 78.44 493 TYR A N 1
ATOM 3852 C CA . TYR A 1 493 ? -1.269 -4.101 0.569 1.00 78.44 493 TYR A CA 1
ATOM 3853 C C . TYR A 1 493 ? -1.015 -4.396 2.034 1.00 78.44 493 TYR A C 1
ATOM 3855 O O . TYR A 1 493 ? -0.636 -5.508 2.399 1.00 78.44 493 TYR A O 1
ATOM 3863 N N . THR A 1 494 ? -1.261 -3.413 2.892 1.00 89.50 494 THR A N 1
ATOM 3864 C CA . THR A 1 494 ? -1.287 -3.656 4.331 1.00 89.50 494 THR A CA 1
ATOM 3865 C C . THR A 1 494 ? -2.626 -4.281 4.701 1.00 89.50 494 THR A C 1
ATOM 3867 O O . THR A 1 494 ? -3.685 -3.702 4.445 1.00 89.50 494 THR A O 1
ATOM 3870 N N . PHE A 1 495 ? -2.580 -5.458 5.311 1.00 89.56 495 PHE A N 1
ATOM 3871 C CA . PHE A 1 495 ? -3.732 -6.178 5.823 1.00 89.56 495 PHE A CA 1
ATOM 3872 C C . PHE A 1 495 ? -3.748 -6.157 7.343 1.00 89.56 495 PHE A C 1
ATOM 3874 O O . PHE A 1 495 ? -2.730 -6.382 7.981 1.00 89.56 495 PHE A O 1
ATOM 3881 N N . PHE A 1 496 ? -4.921 -5.947 7.921 1.00 92.94 496 PHE A N 1
ATOM 3882 C CA . PHE A 1 496 ? -5.174 -6.042 9.352 1.00 92.94 496 PHE A CA 1
ATOM 3883 C C . PHE A 1 496 ? -6.278 -7.069 9.580 1.00 92.94 496 PHE A C 1
ATOM 3885 O O . PHE A 1 496 ? -7.307 -7.025 8.908 1.00 92.94 496 PHE A O 1
ATOM 3892 N N . VAL A 1 497 ? -6.089 -7.991 10.522 1.00 92.38 497 VAL A N 1
ATOM 3893 C CA . VAL A 1 497 ? -7.104 -8.999 10.854 1.00 92.38 497 VAL A CA 1
ATOM 3894 C C . VAL A 1 497 ? -7.574 -8.807 12.286 1.00 92.38 497 VAL A C 1
ATOM 3896 O O . VAL A 1 497 ? -6.781 -8.871 13.226 1.00 92.38 497 VAL A O 1
ATOM 3899 N N . LEU A 1 498 ? -8.885 -8.641 12.455 1.00 94.19 498 LEU A N 1
ATOM 3900 C CA . LEU A 1 498 ? -9.538 -8.704 13.755 1.00 94.19 498 LEU A CA 1
ATOM 3901 C C . LEU A 1 498 ? -10.216 -10.066 13.918 1.00 94.19 498 LEU A C 1
ATOM 3903 O O . LEU A 1 498 ? -11.064 -10.444 13.112 1.00 94.19 498 LEU A O 1
ATOM 3907 N N . GLU A 1 499 ? -9.862 -10.792 14.976 1.00 94.19 499 GLU A N 1
ATOM 3908 C CA . GLU A 1 499 ? -10.463 -12.085 15.312 1.00 94.19 499 GLU A CA 1
ATOM 3909 C C . GLU A 1 499 ? -11.360 -11.954 16.551 1.00 94.19 499 GLU A C 1
ATOM 3911 O O . GLU A 1 499 ? -10.920 -11.505 17.616 1.00 94.19 499 GLU A O 1
ATOM 3916 N N . LEU A 1 500 ? -12.617 -12.372 16.412 1.00 94.06 500 LEU A N 1
ATOM 3917 C CA . LEU A 1 500 ? -13.604 -12.434 17.483 1.00 94.06 500 LEU A CA 1
ATOM 3918 C C . LEU A 1 500 ? -13.889 -13.891 17.846 1.00 94.06 500 LEU A C 1
ATOM 3920 O O . LEU A 1 500 ? -14.098 -14.740 16.980 1.00 94.06 500 LEU A O 1
ATOM 3924 N N . GLU A 1 501 ? -13.935 -14.181 19.142 1.00 93.44 501 GLU A N 1
ATOM 3925 C CA . GLU A 1 501 ? -14.449 -15.439 19.671 1.00 93.44 501 GLU A CA 1
ATOM 3926 C C . GLU A 1 501 ? -15.876 -15.227 20.176 1.00 93.44 501 GLU A C 1
ATOM 3928 O O . GLU A 1 501 ? -16.118 -14.514 21.151 1.00 93.44 501 GLU A O 1
ATOM 3933 N N . VAL A 1 502 ? -16.822 -15.868 19.499 1.00 92.00 502 VAL A N 1
ATOM 3934 C CA . VAL A 1 502 ? -18.254 -15.820 19.779 1.00 92.00 502 VAL A CA 1
ATOM 3935 C C . VAL A 1 502 ? -18.645 -17.110 20.489 1.00 92.00 502 VAL A C 1
ATOM 3937 O O . VAL A 1 502 ? -18.639 -18.190 19.889 1.00 92.00 502 VAL A O 1
ATOM 3940 N N . ARG A 1 503 ? -18.989 -17.024 21.778 1.00 90.94 503 ARG A N 1
ATOM 3941 C CA . ARG A 1 503 ? -19.499 -18.175 22.538 1.00 90.94 503 ARG A CA 1
ATOM 3942 C C . ARG A 1 503 ? -21.004 -18.076 22.716 1.00 90.94 503 ARG A C 1
ATOM 3944 O O . ARG A 1 503 ? -21.493 -17.103 23.282 1.00 90.94 503 ARG A O 1
ATOM 3951 N N . ILE A 1 504 ? -21.719 -19.114 22.288 1.00 85.19 504 ILE A N 1
ATOM 3952 C CA . ILE A 1 504 ? -23.168 -19.261 22.465 1.00 85.19 504 ILE A CA 1
ATOM 3953 C C . ILE A 1 504 ? -23.409 -20.573 23.218 1.00 85.19 504 ILE A C 1
ATOM 3955 O O . ILE A 1 504 ? -23.340 -21.668 22.648 1.00 85.19 504 ILE A O 1
ATOM 3959 N N . GLY A 1 505 ? -23.647 -20.476 24.529 1.00 82.81 505 GLY A N 1
ATOM 3960 C CA . GLY A 1 505 ? -23.682 -21.644 25.412 1.00 82.81 505 GLY A CA 1
ATOM 3961 C C . GLY A 1 505 ? -22.333 -22.375 25.428 1.00 82.81 505 GLY A C 1
ATOM 3962 O O . GLY A 1 505 ? -21.308 -21.771 25.719 1.00 82.81 505 GLY A O 1
ATOM 3963 N N . ASP A 1 506 ? -22.331 -23.668 25.091 1.00 82.19 506 ASP A N 1
ATOM 3964 C CA . ASP A 1 506 ? -21.110 -24.493 25.022 1.00 82.19 506 ASP A CA 1
ATOM 3965 C C . ASP A 1 506 ? -20.419 -24.454 23.643 1.00 82.19 506 ASP A C 1
ATOM 3967 O O . ASP A 1 506 ? -19.402 -25.118 23.439 1.00 82.19 506 ASP A O 1
ATOM 3971 N N . LYS A 1 507 ? -20.980 -23.728 22.666 1.00 85.50 507 LYS A N 1
ATOM 3972 C CA . LYS A 1 507 ? -20.418 -23.634 21.313 1.00 85.50 507 LYS A CA 1
ATOM 3973 C C . LYS A 1 507 ? -19.525 -22.413 21.194 1.00 85.50 507 LYS A C 1
ATOM 3975 O O . LYS A 1 507 ? -19.934 -21.318 21.570 1.00 85.50 507 LYS A O 1
ATOM 3980 N N . ILE A 1 508 ? -18.348 -22.611 20.611 1.00 89.44 508 ILE A N 1
ATOM 3981 C CA . ILE A 1 508 ? -17.392 -21.552 20.301 1.00 89.44 508 ILE A CA 1
ATOM 3982 C C . ILE A 1 508 ? -17.259 -21.464 18.783 1.00 89.44 508 ILE A C 1
ATOM 3984 O O . ILE A 1 508 ? -16.943 -22.467 18.135 1.00 89.44 508 ILE A O 1
ATOM 3988 N N . ARG A 1 509 ? -17.481 -20.265 18.247 1.00 90.06 509 ARG A N 1
ATOM 3989 C CA . ARG A 1 509 ? -17.208 -19.899 16.858 1.00 90.06 509 ARG A CA 1
ATOM 3990 C C . ARG A 1 509 ? -16.173 -18.781 16.836 1.00 90.06 509 ARG A C 1
ATOM 3992 O O . ARG A 1 509 ? -16.286 -17.819 17.588 1.00 90.06 509 ARG A O 1
ATOM 3999 N N . TYR A 1 510 ? -15.184 -18.911 15.971 1.00 92.62 510 TYR A N 1
ATOM 4000 C CA . TYR A 1 510 ? -14.233 -17.862 15.639 1.00 92.62 510 TYR A CA 1
ATOM 4001 C C . TYR A 1 510 ? -14.668 -17.167 14.361 1.00 92.62 510 TYR A C 1
ATOM 4003 O O . TYR A 1 510 ? -15.091 -17.827 13.411 1.00 92.62 510 TYR A O 1
ATOM 4011 N N . GLU A 1 511 ? -14.537 -15.849 14.343 1.00 94.38 511 GLU A N 1
ATOM 4012 C CA . GLU A 1 511 ? -14.854 -15.000 13.202 1.00 94.38 511 GLU A CA 1
ATOM 4013 C C . GLU A 1 511 ? -13.673 -14.069 12.943 1.00 94.38 511 GLU A C 1
ATOM 4015 O O . GLU A 1 511 ? -13.220 -13.378 13.856 1.00 94.38 511 GLU A O 1
ATOM 4020 N N . ARG A 1 512 ? -13.161 -14.061 11.713 1.00 94.25 512 ARG A N 1
ATOM 4021 C CA . ARG A 1 512 ? -12.075 -13.183 11.279 1.00 94.25 512 ARG A CA 1
ATOM 4022 C C . ARG A 1 512 ? -12.577 -12.183 10.260 1.00 94.25 512 ARG A C 1
ATOM 4024 O O . ARG A 1 512 ? -13.163 -12.562 9.247 1.00 94.25 512 ARG A O 1
ATOM 4031 N N . TYR A 1 513 ? -12.263 -10.927 10.532 1.00 95.31 513 TYR A N 1
ATOM 4032 C CA . TYR A 1 513 ? -12.529 -9.784 9.676 1.00 95.31 513 TYR A CA 1
ATOM 4033 C C . TYR A 1 513 ? -11.183 -9.265 9.189 1.00 95.31 513 TYR A C 1
ATOM 4035 O O . TYR A 1 513 ? -10.406 -8.713 9.971 1.00 95.31 513 TYR A O 1
ATOM 4043 N N . GLY A 1 514 ? -10.877 -9.524 7.921 1.00 94.19 514 GLY A N 1
ATOM 4044 C CA . GLY A 1 514 ? -9.651 -9.075 7.275 1.00 94.19 514 GLY A CA 1
ATOM 4045 C C . GLY A 1 514 ? -9.894 -7.786 6.508 1.00 94.19 514 GLY A C 1
ATOM 4046 O O . GLY A 1 514 ? -10.729 -7.744 5.604 1.00 94.19 514 GLY A O 1
ATOM 4047 N N . PHE A 1 515 ? -9.136 -6.757 6.852 1.00 95.31 515 PHE A N 1
ATOM 4048 C CA . PHE A 1 515 ? -9.205 -5.434 6.260 1.00 95.31 515 PHE A CA 1
ATOM 4049 C C . PHE A 1 515 ? -7.954 -5.158 5.442 1.00 95.31 515 PHE A C 1
ATOM 4051 O O . PHE A 1 515 ? -6.855 -5.503 5.870 1.00 95.31 515 PHE A O 1
ATOM 4058 N N . ARG A 1 516 ? -8.116 -4.513 4.292 1.00 94.12 516 ARG A N 1
ATOM 4059 C CA . ARG A 1 516 ? -7.030 -4.017 3.447 1.00 94.12 516 ARG A CA 1
ATOM 4060 C C . ARG A 1 516 ? -6.989 -2.502 3.539 1.00 94.12 516 ARG A C 1
ATOM 4062 O O . ARG A 1 516 ? -8.036 -1.860 3.479 1.00 94.12 516 ARG A O 1
ATOM 4069 N N . ARG A 1 517 ? -5.798 -1.928 3.665 1.00 92.38 517 ARG A N 1
ATOM 4070 C CA . ARG A 1 517 ? -5.621 -0.478 3.614 1.00 92.38 517 ARG A CA 1
ATOM 4071 C C . ARG A 1 517 ? -5.723 0.025 2.172 1.00 92.38 517 ARG A C 1
ATOM 4073 O O . ARG A 1 517 ? -5.024 -0.477 1.295 1.00 92.38 517 ARG A O 1
ATOM 4080 N N . GLU A 1 518 ? -6.549 1.042 1.954 1.00 87.81 518 GLU A N 1
ATOM 4081 C CA . GLU A 1 518 ? -6.652 1.805 0.708 1.00 87.81 518 GLU A CA 1
ATOM 4082 C C . GLU A 1 518 ? -6.552 3.299 1.017 1.00 87.81 518 GLU A C 1
ATOM 4084 O O . GLU A 1 518 ? -7.471 3.899 1.570 1.00 87.81 518 GLU A O 1
ATOM 4089 N N . GLY A 1 519 ? -5.401 3.908 0.719 1.00 86.75 519 GLY A N 1
ATOM 4090 C CA . GLY A 1 519 ? -5.107 5.264 1.189 1.00 86.75 519 GLY A CA 1
ATOM 4091 C C . GLY A 1 519 ? -5.202 5.356 2.719 1.00 86.75 519 GLY A C 1
ATOM 4092 O O . GLY A 1 519 ? -4.463 4.675 3.438 1.00 86.75 519 GLY A O 1
ATOM 4093 N N . ASP A 1 520 ? -6.141 6.168 3.211 1.00 84.81 520 ASP A N 1
ATOM 4094 C CA . ASP A 1 520 ? -6.374 6.414 4.645 1.00 84.81 520 ASP A CA 1
ATOM 4095 C C . ASP A 1 520 ? -7.593 5.672 5.219 1.00 84.81 520 ASP A C 1
ATOM 4097 O O . ASP A 1 520 ? -8.016 5.929 6.357 1.00 84.81 520 ASP A O 1
ATOM 4101 N N . ILE A 1 521 ? -8.190 4.765 4.441 1.00 88.81 521 ILE A N 1
ATOM 4102 C CA . ILE A 1 521 ? -9.307 3.918 4.869 1.00 88.81 521 ILE A CA 1
ATOM 4103 C C . ILE A 1 521 ? -8.895 2.444 4.907 1.00 88.81 521 ILE A C 1
ATOM 4105 O O . ILE A 1 521 ? -7.972 2.005 4.224 1.00 88.81 521 ILE A O 1
ATOM 4109 N N . TRP A 1 522 ? -9.584 1.679 5.748 1.00 94.38 522 TRP A N 1
ATOM 4110 C CA . TRP A 1 522 ? -9.433 0.231 5.860 1.00 94.38 522 TRP A CA 1
ATOM 4111 C C . TRP A 1 522 ? -10.735 -0.403 5.402 1.00 94.38 522 TRP A C 1
ATOM 4113 O O . TRP A 1 522 ? -11.760 -0.166 6.036 1.00 94.38 522 TRP A O 1
ATOM 4123 N N . ILE A 1 523 ? -10.699 -1.181 4.326 1.00 94.62 523 ILE A N 1
ATOM 4124 C CA . ILE A 1 523 ? -11.885 -1.799 3.725 1.00 94.62 523 ILE A CA 1
ATOM 4125 C C . ILE A 1 523 ? -11.914 -3.300 3.993 1.00 94.62 523 ILE A C 1
ATOM 4127 O O . ILE A 1 523 ? -10.870 -3.956 4.032 1.00 94.62 523 ILE A O 1
ATOM 4131 N N . LEU A 1 524 ? -13.100 -3.862 4.201 1.00 94.81 524 LEU A N 1
ATOM 4132 C CA . LEU A 1 524 ? -13.276 -5.294 4.416 1.00 94.81 524 LEU A CA 1
ATOM 4133 C C . LEU A 1 524 ? -12.975 -6.078 3.129 1.00 94.81 524 LEU A C 1
ATOM 4135 O O . LEU A 1 524 ? -13.556 -5.818 2.084 1.00 94.81 524 LEU A O 1
ATOM 4139 N N . THR A 1 525 ? -12.096 -7.078 3.214 1.00 92.88 525 THR A N 1
ATOM 4140 C CA . THR A 1 525 ? -11.702 -7.920 2.064 1.00 92.88 525 THR A CA 1
ATOM 4141 C C . THR A 1 525 ? -11.768 -9.419 2.343 1.00 92.88 525 THR A C 1
ATOM 4143 O O . THR A 1 525 ? -11.711 -10.225 1.413 1.00 92.88 525 THR A O 1
ATOM 4146 N N . ARG A 1 526 ? -11.871 -9.824 3.616 1.00 90.56 526 ARG A N 1
ATOM 4147 C CA . ARG A 1 526 ? -11.985 -11.234 4.010 1.00 90.56 526 ARG A CA 1
ATOM 4148 C C . ARG A 1 526 ? -12.940 -11.398 5.183 1.00 90.56 526 ARG A C 1
ATOM 4150 O O . ARG A 1 526 ? -12.818 -10.700 6.187 1.00 90.56 526 ARG A O 1
ATOM 4157 N N . LEU A 1 527 ? -13.824 -12.382 5.065 1.00 91.81 527 LEU A N 1
ATOM 4158 C CA . LEU A 1 527 ? -14.640 -12.904 6.154 1.00 91.81 527 LEU A CA 1
ATOM 4159 C C . LEU A 1 527 ? -14.360 -14.396 6.276 1.00 91.81 527 LEU A C 1
ATOM 4161 O O . LEU A 1 527 ? -14.574 -15.145 5.323 1.00 91.81 527 LEU A O 1
ATOM 4165 N N . GLU A 1 528 ? -13.870 -14.835 7.430 1.00 92.25 528 GLU A N 1
ATOM 4166 C CA . GLU A 1 528 ? -13.588 -16.249 7.677 1.00 92.25 528 GLU A CA 1
ATOM 4167 C C . GLU A 1 528 ? -14.233 -16.707 8.980 1.00 92.25 528 GLU A C 1
ATOM 4169 O O . GLU A 1 528 ? -14.247 -15.979 9.973 1.00 92.25 528 GLU A O 1
ATOM 4174 N N . ILE A 1 529 ? -14.732 -17.940 8.995 1.00 92.50 529 ILE A N 1
ATOM 4175 C CA . ILE A 1 529 ? -15.315 -18.551 10.189 1.00 92.50 529 ILE A CA 1
ATOM 4176 C C . ILE A 1 529 ? -14.642 -19.882 10.504 1.00 92.50 529 ILE A C 1
ATOM 4178 O O . ILE A 1 529 ? -14.242 -20.620 9.603 1.00 92.50 529 ILE A O 1
ATOM 4182 N N . ALA A 1 530 ? -14.545 -20.208 11.789 1.00 90.69 530 ALA A N 1
ATOM 4183 C CA . ALA A 1 530 ? -14.144 -21.531 12.251 1.00 90.69 530 ALA A CA 1
ATOM 4184 C C . ALA A 1 530 ? -14.974 -21.934 13.469 1.00 90.69 530 ALA A C 1
ATOM 4186 O O . ALA A 1 530 ? -14.995 -21.231 14.476 1.00 90.69 530 ALA A O 1
ATOM 4187 N N . ASP A 1 531 ? -15.617 -23.094 13.420 1.00 85.19 531 ASP A N 1
ATOM 4188 C CA . ASP A 1 531 ? -16.217 -23.686 14.614 1.00 85.19 531 ASP A CA 1
ATOM 4189 C C . ASP A 1 531 ? -15.145 -24.481 15.369 1.00 85.19 531 ASP A C 1
ATOM 4191 O O . ASP A 1 531 ? -14.385 -25.245 14.763 1.00 85.19 531 ASP A O 1
ATOM 4195 N N . GLN A 1 532 ? -15.083 -24.362 16.700 1.00 70.19 532 GLN A N 1
ATOM 4196 C CA . GLN A 1 532 ? -14.276 -25.312 17.467 1.00 70.19 532 GLN A CA 1
ATOM 4197 C C . GLN A 1 532 ? -14.833 -26.726 17.243 1.00 70.19 532 GLN A C 1
ATOM 4199 O O . GLN A 1 532 ? -16.033 -26.951 17.443 1.00 70.19 532 GLN A O 1
ATOM 4204 N N . PRO A 1 533 ? -13.994 -27.711 16.870 1.00 53.84 533 PRO A N 1
ATOM 4205 C CA . PRO A 1 533 ? -14.450 -29.087 16.819 1.00 53.84 533 PRO A CA 1
ATOM 4206 C C . PRO A 1 533 ? -14.896 -29.489 18.226 1.00 53.84 533 PRO A C 1
ATOM 4208 O O . PRO A 1 533 ? -14.139 -29.325 19.184 1.00 53.84 533 PRO A O 1
ATOM 4211 N N . ASN A 1 534 ? -16.122 -30.014 18.351 1.00 41.91 534 ASN A N 1
ATOM 4212 C CA . ASN A 1 534 ? -16.606 -30.583 19.610 1.00 41.91 534 ASN A CA 1
ATOM 4213 C C . ASN A 1 534 ? -15.509 -31.490 20.194 1.00 41.91 534 ASN A C 1
ATOM 4215 O O . ASN A 1 534 ? -15.061 -32.396 19.479 1.00 41.91 534 ASN A O 1
ATOM 4219 N N . PRO A 1 535 ? -15.074 -31.288 21.451 1.00 41.47 535 PRO A N 1
ATOM 4220 C CA . PRO A 1 535 ? -14.155 -32.223 22.077 1.00 41.47 535 PRO A CA 1
ATOM 4221 C C . PRO A 1 535 ? -14.830 -33.601 22.097 1.00 41.47 535 PRO A C 1
ATOM 4223 O O . PRO A 1 535 ? -15.893 -33.767 22.698 1.00 41.47 535 PRO A O 1
ATOM 4226 N N . ILE A 1 536 ? -14.252 -34.556 21.360 1.00 33.62 536 ILE A N 1
ATOM 4227 C CA . ILE A 1 536 ? -14.695 -35.960 21.317 1.00 33.62 536 ILE A CA 1
ATOM 4228 C C . ILE A 1 536 ? -14.432 -36.629 22.664 1.00 33.62 536 ILE A C 1
ATOM 4230 O O . ILE A 1 536 ? -13.295 -36.491 23.174 1.00 33.62 536 ILE A O 1
#

Radius of gyration: 40.26 Å; chains: 1; bounding box: 73×104×135 Å

Secondary structure (DSSP, 8-state):
-B-S--EEEEEETTEEEEEEEEEEEEE-TTT--EEEEEEEEEEEEEEE---EEEETTEEEETTT-PPP---PPP------TTPEEEEEEEEEEEEEE-SSSEEEEEEEEEEEEE-TTT--EEE-PPPSSPEEEEEE--B-TTSBBTTT-PBP-----SEEEEEEEEEEEEEE-SSSEEEEEEEEEEEEEETTT--EEE-SS-EEEEEEEE--EETTEETTT-PBP-----SEEEEEEE-TTT-EEES--SS-EEEEEEEEEEEEETTT--EEEEEEEEEEEEEEEE---EE-TTSS-EETTT---PPP--------PPPPPPPPP---------------PPPPPPP-PPPPPPP--EEPPTT--BTTB-STT--BHHHHHHHHHHHHHTSPTT-EEEETTHHHHS-HHHHHHHTTS-HHHHHHHHHIIIIIHHHHHHHHHHHT----HHHHHHHHHHHHHHHTS-HHHHHHHHHHHHHHS-EEEEEETTEEEEEEEEEEEEEETTEEEEEEEEEEEETTEEEEEEEEEEEPP---

Organism: NCBI:txid2840907

Sequence (536 aa):
EWAESAVFTDIDAEGHTVTGMLCTNIYCADCGEYLSPGDVIEYTGKREPHNFTDKYDTYCCADCGYVPEQEEPGTDECAHENAELMHVDFIDPVYQVVDQKYHTVSGHKASYFYCPDCGEEFCGEPEADLTTETNRHSFGEDQICLSCGCKNTCQHTRVTTSYLWETIEAESVTSETHTITGTYYKDYYCDDCLSNWTDTELQTGTITEPHTLFTGECMVCSYKNDCAHENTTVEYSWDLRTSIFTDIDAEGHTVTGDWVGNLVCADCGEILQRDYNTEHFTDKREPHNFTDKYDTYCCADCGYVPEQETPKPTQTVKPSQTPKPTQTVKPTATATIAPTATIAPTATIAPTPVPEYTQLPNDEPLHGVTVEEEPELTETITAVAQELETLEEGTTIEIKNMDKVVTPEEKAKLDALPLKEQLLTFLSVIGFEETVNRSLEASQETLSEPAVAVKEEIQARIAAMSEEEYEQFTNTLLESFPQEIITIDGVEYTFFVLELEVRIGDKIRYERYGFRREGDIWILTRLEIADQPNPI

Foldseek 3Di:
DFDPDWDWDPDDQFFTWTWGWDWDFDADPPPRHTDGTHDTDGDPIDTDGFDWDCDPNATARPPHRDHPPDPPPDPPPPVLPVWDFDDKDFDPWDWADPDLFKIKTKHWIWTWTARPVPRDIDIDDTDPDIDIDIDTFDADPQQAGPRHRDHNPDPLPAKDKDKDWDFPAWAAPDLFKIKTWTKIWIWIARLRRRDIDIDPDIHTDMDMDTFQAEQQARPHHRDGHPDPLPAKDWDKDFPLVFKDWAPQDQFFTWIFGKIFIFIARPVRRYRHGGSPDIDTDDGDTDGAPFDCDSNARARPRHRHGDDDPDPDDDDDDDDDDDDDDDDDDDDDDDDDDDDDDDDDPDPDDDPQDDFDKDWDDQPDDDLRDGLVVQDFPLVVQQSNLVSLVPDDDPKDKDWFLLCLQDPPVLVVLLSPDRSSLSVLLSCCLLPCVVVSVVVCVVVVHDRDPSSVVSSVVSVVVLVPDDPVRNVVSNVSSCVRWPQDQDQDSNDTWTKTKIWMWIDDPPWTKIWIFIWTDDPPTTTTNTIIMGTRDDDD